Protein AF-0000000083737990 (afdb_homodimer)

Solvent-accessible surface area (backbone atoms only — not comparable to full-atom values): 24415 Å² total; per-residue (Å²): 134,84,82,76,88,70,83,78,82,79,75,87,72,84,81,81,78,75,83,79,79,81,76,79,77,77,76,77,79,70,82,73,81,69,71,62,54,58,59,50,50,51,50,47,48,50,50,50,52,50,46,52,50,48,52,50,50,48,48,53,53,51,59,57,62,60,47,74,65,51,40,91,64,25,18,27,90,85,36,44,63,56,92,36,27,20,34,34,77,53,86,59,64,35,25,51,69,56,36,41,23,51,19,35,65,66,20,13,27,34,30,72,76,84,42,71,67,54,47,51,55,50,38,72,70,62,41,78,37,56,84,73,62,18,26,33,41,21,38,35,21,74,89,42,81,88,49,46,27,34,70,44,67,45,64,69,47,86,90,61,69,51,50,27,72,47,27,58,57,95,88,50,67,54,35,40,70,60,36,68,95,74,54,28,39,25,33,28,35,20,34,72,36,80,98,47,70,60,23,35,38,52,32,52,41,79,53,57,22,18,36,33,26,28,19,36,19,12,28,114,140,84,81,79,81,79,73,80,77,78,75,83,78,79,77,77,77,77,79,75,80,78,75,75,79,76,73,80,77,71,81,68,82,65,70,65,55,56,55,50,50,50,50,50,50,50,50,50,50,49,48,51,49,48,51,49,49,48,49,53,53,53,58,58,60,62,46,74,65,51,41,93,65,24,17,28,90,85,36,43,63,56,93,36,27,20,35,34,76,53,87,61,65,34,25,50,68,58,38,40,24,52,20,36,66,65,20,13,26,34,30,72,75,84,42,72,66,54,47,51,55,51,41,69,70,64,42,77,37,55,83,74,62,18,28,34,42,22,36,34,20,73,89,42,81,89,50,45,29,33,70,43,68,44,65,70,47,87,88,64,69,51,49,25,71,52,24,55,54,97,88,49,67,54,34,41,70,59,36,67,95,74,55,30,39,24,34,27,34,21,32,64,36,87,96,48,75,56,25,35,38,52,32,51,41,79,52,56,23,18,34,33,26,27,19,37,19,11,27,116

InterPro domains:
  IPR001304 C-type lectin-like [PF00059] (93-214)
  IPR001304 C-type lectin-like [PS50041] (82-214)
  IPR001304 C-type lectin-like [SM00034] (75-214)
  IPR016186 C-type lectin-like/link domain superfamily [G3DSA:3.10.100.10] (61-218)
  IPR016187 C-type lectin fold [SSF56436] (38-217)
  IPR033989 CD209-like, C-type lectin-like domain [cd03590] (75-214)
  IPR050111 C-type lectin and snaclec domain-containing protein [PTHR22803] (68-214)

Structure (mmCIF, N/CA/C/O backbone):
data_AF-0000000083737990-model_v1
#
loop_
_entity.id
_entity.type
_entity.pdbx_description
1 polymer 'C-type lectin domain-containing protein'
#
loop_
_atom_site.group_PDB
_atom_site.id
_atom_site.type_symbol
_atom_site.label_atom_id
_atom_site.label_alt_id
_atom_site.label_comp_id
_atom_site.label_asym_id
_atom_site.label_entity_id
_atom_site.label_seq_id
_atom_site.pdbx_PDB_ins_code
_atom_site.Cartn_x
_atom_site.Cartn_y
_atom_site.Cartn_z
_atom_site.occupancy
_atom_site.B_iso_or_equiv
_atom_site.auth_seq_id
_atom_site.auth_comp_id
_atom_site.auth_asym_id
_atom_site.auth_atom_id
_atom_site.pdbx_PDB_model_num
ATOM 1 N N . MET A 1 1 ? 19.578 -77 14.555 1 23.81 1 MET A N 1
ATOM 2 C CA . MET A 1 1 ? 19.547 -77.562 15.922 1 23.81 1 MET A CA 1
ATOM 3 C C . MET A 1 1 ? 18.609 -76.688 16.797 1 23.81 1 MET A C 1
ATOM 5 O O . MET A 1 1 ? 18.688 -76.812 18.031 1 23.81 1 MET A O 1
ATOM 9 N N . SER A 1 2 ? 17.812 -75.812 16.234 1 26.59 2 SER A N 1
ATOM 10 C CA . SER A 1 2 ? 17.234 -74.688 16.922 1 26.59 2 SER A CA 1
ATOM 11 C C . SER A 1 2 ? 16.234 -75.062 18 1 26.59 2 SER A C 1
ATOM 13 O O . SER A 1 2 ? 15.367 -75.938 17.75 1 26.59 2 SER A O 1
ATOM 15 N N . ASP A 1 3 ? 16.359 -74.625 19.234 1 22.28 3 ASP A N 1
ATOM 16 C CA . ASP A 1 3 ? 15.945 -75.062 20.578 1 22.28 3 ASP A CA 1
ATOM 17 C C . ASP A 1 3 ? 14.453 -74.812 20.781 1 22.28 3 ASP A C 1
ATOM 19 O O . ASP A 1 3 ? 13.812 -74.062 20.047 1 22.28 3 ASP A O 1
ATOM 23 N N . GLU A 1 4 ? 13.805 -75.312 21.953 1 23.11 4 GLU A N 1
ATOM 24 C CA . GLU A 1 4 ? 12.742 -76.062 22.656 1 23.11 4 GLU A CA 1
ATOM 25 C C . GLU A 1 4 ? 11.797 -75.062 23.359 1 23.11 4 GLU A C 1
ATOM 27 O O . GLU A 1 4 ? 10.867 -75.5 24.047 1 23.11 4 GLU A O 1
ATOM 32 N N . ILE A 1 5 ? 11.742 -73.75 23.016 1 24.5 5 ILE A N 1
ATOM 33 C CA . ILE A 1 5 ? 11.344 -72.938 24.172 1 24.5 5 ILE A CA 1
ATOM 34 C C . ILE A 1 5 ? 9.938 -73.375 24.609 1 24.5 5 ILE A C 1
ATOM 36 O O . ILE A 1 5 ? 9.008 -73.375 23.797 1 24.5 5 ILE A O 1
ATOM 40 N N . VAL A 1 6 ? 9.625 -73.812 25.828 1 22.72 6 VAL A N 1
ATOM 41 C CA . VAL A 1 6 ? 8.734 -74.625 26.641 1 22.72 6 VAL A CA 1
ATOM 42 C C . VAL A 1 6 ? 7.594 -73.812 27.188 1 22.72 6 VAL A C 1
ATOM 44 O O . VAL A 1 6 ? 6.812 -74.25 28.031 1 22.72 6 VAL A O 1
ATOM 47 N N . TYR A 1 7 ? 7.25 -72.625 26.625 1 22.02 7 TYR A N 1
ATOM 48 C CA . TYR A 1 7 ? 6.629 -71.75 27.641 1 22.02 7 TYR A CA 1
ATOM 49 C C . TYR A 1 7 ? 5.348 -72.375 28.172 1 22.02 7 TYR A C 1
ATOM 51 O O . TYR A 1 7 ? 4.645 -73.062 27.438 1 22.02 7 TYR A O 1
ATOM 59 N N . TYR A 1 8 ? 5.133 -72.438 29.547 1 19.48 8 TYR A N 1
ATOM 60 C CA . TYR A 1 8 ? 4.352 -73 30.625 1 19.48 8 TYR A CA 1
ATOM 61 C C . TYR A 1 8 ? 2.969 -72.375 30.703 1 19.48 8 TYR A C 1
ATOM 63 O O . TYR A 1 8 ? 2.846 -71.188 31 1 19.48 8 TYR A O 1
ATOM 71 N N . ASN A 1 9 ? 2.105 -72.5 29.766 1 20.3 9 ASN A N 1
ATOM 72 C CA . ASN A 1 9 ? 0.77 -71.938 29.719 1 20.3 9 ASN A CA 1
ATOM 73 C C . ASN A 1 9 ? -0.067 -72.312 30.922 1 20.3 9 ASN A C 1
ATOM 75 O O . ASN A 1 9 ? -0.392 -73.5 31.109 1 20.3 9 ASN A O 1
ATOM 79 N N . ASP A 1 10 ? 0.104 -71.688 32.062 1 18.72 10 ASP A N 1
ATOM 80 C CA . ASP A 1 10 ? -0.455 -71.938 33.375 1 18.72 10 ASP A CA 1
ATOM 81 C C . ASP A 1 10 ? -1.981 -71.938 33.344 1 18.72 10 ASP A C 1
ATOM 83 O O . ASP A 1 10 ? -2.586 -71.25 32.531 1 18.72 10 ASP A O 1
ATOM 87 N N . GLN A 1 11 ? -2.738 -72.812 34.062 1 19.69 11 GLN A N 1
ATOM 88 C CA . GLN A 1 11 ? -3.953 -73.625 34.281 1 19.69 11 GLN A CA 1
ATOM 89 C C . GLN A 1 11 ? -4.961 -72.812 35.125 1 19.69 11 GLN A C 1
ATOM 91 O O . GLN A 1 11 ? -6.012 -73.312 35.5 1 19.69 11 GLN A O 1
ATOM 96 N N . VAL A 1 12 ? -4.961 -71.438 35.156 1 20.42 12 VAL A N 1
ATOM 97 C CA . VAL A 1 12 ? -5.594 -70.938 36.375 1 20.42 12 VAL A CA 1
ATOM 98 C C . VAL A 1 12 ? -7.062 -71.375 36.406 1 20.42 12 VAL A C 1
ATOM 100 O O . VAL A 1 12 ? -7.805 -71.125 35.469 1 20.42 12 VAL A O 1
ATOM 103 N N . ARG A 1 13 ? -7.613 -72.188 37.344 1 18.72 13 ARG A N 1
ATOM 104 C CA . ARG A 1 13 ? -8.766 -73 37.625 1 18.72 13 ARG A CA 1
ATOM 105 C C . ARG A 1 13 ? -9.914 -72.188 38.219 1 18.72 13 ARG A C 1
ATOM 107 O O . ARG A 1 13 ? -11.016 -72.688 38.406 1 18.72 13 ARG A O 1
ATOM 114 N N . CYS A 1 14 ? -9.75 -70.875 38.469 1 19.72 14 CYS A N 1
ATOM 115 C CA . CYS A 1 14 ? -10.438 -70.5 39.688 1 19.72 14 CYS A CA 1
ATOM 116 C C . CYS A 1 14 ? -11.922 -70.812 39.594 1 19.72 14 CYS A C 1
ATOM 118 O O . CYS A 1 14 ? -12.484 -70.938 38.5 1 19.72 14 CYS A O 1
ATOM 120 N N . HIS A 1 15 ? -12.695 -70.75 40.812 1 19.14 15 HIS A N 1
ATOM 121 C CA . HIS A 1 15 ? -13.695 -71.312 41.719 1 19.14 15 HIS A CA 1
ATOM 122 C C . HIS A 1 15 ? -15.078 -70.75 41.406 1 19.14 15 HIS A C 1
ATOM 124 O O . HIS A 1 15 ? -15.219 -69.562 41.062 1 19.14 15 HIS A O 1
ATOM 130 N N . GLN A 1 16 ? -16.047 -71.438 41.125 1 20.39 16 GLN A N 1
ATOM 131 C CA . GLN A 1 16 ? -17.438 -71.5 40.688 1 20.39 16 GLN A CA 1
ATOM 132 C C . GLN A 1 16 ? -18.375 -71 41.781 1 20.39 16 GLN A C 1
ATOM 134 O O . GLN A 1 16 ? -19.406 -71.625 42.031 1 20.39 16 GLN A O 1
ATOM 139 N N . ASN A 1 17 ? -17.953 -69.812 42.438 1 19.8 17 ASN A N 1
ATOM 140 C CA . ASN A 1 17 ? -18.734 -69.625 43.656 1 19.8 17 ASN A CA 1
ATOM 141 C C . ASN A 1 17 ? -20.234 -69.688 43.375 1 19.8 17 ASN A C 1
ATOM 143 O O . ASN A 1 17 ? -20.672 -69.25 42.312 1 19.8 17 ASN A O 1
ATOM 147 N N . LYS A 1 18 ? -21.031 -70.188 44.312 1 21.5 18 LYS A N 1
ATOM 148 C CA . LYS A 1 18 ? -22.344 -70.812 44.531 1 21.5 18 LYS A CA 1
ATOM 149 C C . LYS A 1 18 ? -23.422 -69.688 44.688 1 21.5 18 LYS A C 1
ATOM 151 O O . LYS A 1 18 ? -24.547 -70 45.125 1 21.5 18 LYS A O 1
ATOM 156 N N . VAL A 1 19 ? -23.438 -68.625 44 1 20.95 19 VAL A N 1
ATOM 157 C CA . VAL A 1 19 ? -24.234 -67.5 44.562 1 20.95 19 VAL A CA 1
ATOM 158 C C . VAL A 1 19 ? -25.703 -67.938 44.656 1 20.95 19 VAL A C 1
ATOM 160 O O . VAL A 1 19 ? -26.219 -68.625 43.781 1 20.95 19 VAL A O 1
ATOM 163 N N . ALA A 1 20 ? -26.25 -67.688 45.875 1 21.45 20 ALA A N 1
ATOM 164 C CA . ALA A 1 20 ? -27.406 -68.062 46.688 1 21.45 20 ALA A CA 1
ATOM 165 C C . ALA A 1 20 ? -28.703 -67.625 46.031 1 21.45 20 ALA A C 1
ATOM 167 O O . ALA A 1 20 ? -28.703 -66.812 45.125 1 21.45 20 ALA A O 1
ATOM 168 N N . GLY A 1 21 ? -29.844 -67.875 46.781 1 23.41 21 GLY A N 1
ATOM 169 C CA . GLY A 1 21 ? -31.203 -68.375 46.719 1 23.41 21 GLY A CA 1
ATOM 170 C C . GLY A 1 21 ? -32.219 -67.312 46.469 1 23.41 21 GLY A C 1
ATOM 171 O O . GLY A 1 21 ? -33.438 -67.5 46.625 1 23.41 21 GLY A O 1
ATOM 172 N N . ALA A 1 22 ? -31.828 -66.125 46 1 23.05 22 ALA A N 1
ATOM 173 C CA . ALA A 1 22 ? -32.719 -65 46.375 1 23.05 22 ALA A CA 1
ATOM 174 C C . ALA A 1 22 ? -34.156 -65.25 45.844 1 23.05 22 ALA A C 1
ATOM 176 O O . ALA A 1 22 ? -34.312 -65.75 44.75 1 23.05 22 ALA A O 1
ATOM 177 N N . ARG A 1 23 ? -35.031 -65.125 46.844 1 25.08 23 ARG A N 1
ATOM 178 C CA . ARG A 1 23 ? -36.469 -65.375 47 1 25.08 23 ARG A CA 1
ATOM 179 C C . ARG A 1 23 ? -37.281 -64.562 46 1 25.08 23 ARG A C 1
ATOM 181 O O . ARG A 1 23 ? -36.906 -63.469 45.625 1 25.08 23 ARG A O 1
ATOM 188 N N . GLY A 1 24 ? -38.094 -65.188 45.25 1 24.44 24 GLY A N 1
ATOM 189 C CA . GLY A 1 24 ? -38.969 -64.938 44.094 1 24.44 24 GLY A CA 1
ATOM 190 C C . GLY A 1 24 ? -40.094 -63.969 44.406 1 24.44 24 GLY A C 1
ATOM 191 O O . GLY A 1 24 ? -41.219 -64.375 44.75 1 24.44 24 GLY A O 1
ATOM 192 N N . ASP A 1 25 ? -39.688 -62.812 45.094 1 26.36 25 ASP A N 1
ATOM 193 C CA . ASP A 1 25 ? -40.844 -62 45.5 1 26.36 25 ASP A CA 1
ATOM 194 C C . ASP A 1 25 ? -41.75 -61.719 44.312 1 26.36 25 ASP A C 1
ATOM 196 O O . ASP A 1 25 ? -41.25 -61.406 43.219 1 26.36 25 ASP A O 1
ATOM 200 N N . ALA A 1 26 ? -42.938 -62.156 44.406 1 24.98 26 ALA A N 1
ATOM 201 C CA . ALA A 1 26 ? -44.094 -62.188 43.531 1 24.98 26 ALA A CA 1
ATOM 202 C C . ALA A 1 26 ? -44.594 -60.781 43.188 1 24.98 26 ALA A C 1
ATOM 204 O O . ALA A 1 26 ? -44.906 -60 44.094 1 24.98 26 ALA A O 1
ATOM 205 N N . PHE A 1 27 ? -43.938 -60.062 42.375 1 24.14 27 PHE A N 1
ATOM 206 C CA . PHE A 1 27 ? -44.281 -58.688 42 1 24.14 27 PHE A CA 1
ATOM 207 C C . PHE A 1 27 ? -45.688 -58.625 41.406 1 24.14 27 PHE A C 1
ATOM 209 O O . PHE A 1 27 ? -46 -59.344 40.438 1 24.14 27 PHE A O 1
ATOM 216 N N . LYS A 1 28 ? -46.688 -58.312 42.344 1 31.88 28 LYS A N 1
ATOM 217 C CA . LYS A 1 28 ? -48.094 -58.031 42 1 31.88 28 LYS A CA 1
ATOM 218 C C . LYS A 1 28 ? -48.188 -56.938 40.938 1 31.88 28 LYS A C 1
ATOM 220 O O . LYS A 1 28 ? -47.625 -55.844 41.125 1 31.88 28 LYS A O 1
ATOM 225 N N . VAL A 1 29 ? -48.25 -57.219 39.75 1 27.11 29 VAL A N 1
ATOM 226 C CA . VAL A 1 29 ? -48.375 -56.406 38.531 1 27.11 29 VAL A CA 1
ATOM 227 C C . VAL A 1 29 ? -49.625 -55.531 38.656 1 27.11 29 VAL A C 1
ATOM 229 O O . VAL A 1 29 ? -50.75 -56.031 38.688 1 27.11 29 VAL A O 1
ATOM 232 N N . GLY A 1 30 ? -49.594 -54.562 39.688 1 30.02 30 GLY A N 1
ATOM 233 C CA . GLY A 1 30 ? -50.688 -53.625 39.781 1 30.02 30 GLY A CA 1
ATOM 234 C C . GLY A 1 30 ? -51 -52.906 38.5 1 30.02 30 GLY A C 1
ATOM 235 O O . GLY A 1 30 ? -50.094 -52.688 37.656 1 30.02 30 GLY A O 1
ATOM 236 N N . SER A 1 31 ? -52.219 -53.031 38.062 1 32.28 31 SER A N 1
ATOM 237 C CA . SER A 1 31 ? -52.844 -52.531 36.844 1 32.28 31 SER A CA 1
ATOM 238 C C . SER A 1 31 ? -52.812 -51 36.812 1 32.28 31 SER A C 1
ATOM 240 O O . SER A 1 31 ? -53.5 -50.344 37.562 1 32.28 31 SER A O 1
ATOM 242 N N . ARG A 1 32 ? -51.75 -50.375 37.094 1 34.62 32 ARG A N 1
ATOM 243 C CA . ARG A 1 32 ? -51.812 -48.906 37.156 1 34.62 32 ARG A CA 1
ATOM 244 C C . ARG A 1 32 ? -52.469 -48.344 35.906 1 34.62 32 ARG A C 1
ATOM 246 O O . ARG A 1 32 ? -52.344 -48.906 34.812 1 34.62 32 ARG A O 1
ATOM 253 N N . GLY A 1 33 ? -53.375 -47.344 36.094 1 37.47 33 GLY A N 1
ATOM 254 C CA . GLY A 1 33 ? -54.281 -46.438 35.406 1 37.47 33 GLY A CA 1
ATOM 255 C C . GLY A 1 33 ? -53.594 -45.656 34.312 1 37.47 33 GLY A C 1
ATOM 256 O O . GLY A 1 33 ? -52.469 -45.156 34.5 1 37.47 33 GLY A O 1
ATOM 257 N N . GLY A 1 34 ? -53.781 -46 33.125 1 39.84 34 GLY A N 1
ATOM 258 C CA . GLY A 1 34 ? -53.219 -45.625 31.828 1 39.84 34 GLY A CA 1
ATOM 259 C C . GLY A 1 34 ? -53.469 -44.188 31.484 1 39.84 34 GLY A C 1
ATOM 260 O O . GLY A 1 34 ? -53.094 -43.75 30.391 1 39.84 34 GLY A O 1
ATOM 261 N N . SER A 1 35 ? -54.344 -43.531 32.25 1 51.69 35 SER A N 1
ATOM 262 C CA . SER A 1 35 ? -54.781 -42.344 31.562 1 51.69 35 SER A CA 1
ATOM 263 C C . SER A 1 35 ? -53.719 -41.25 31.641 1 51.69 35 SER A C 1
ATOM 265 O O . SER A 1 35 ? -53.844 -40.188 30.984 1 51.69 35 SER A O 1
ATOM 267 N N . GLN A 1 36 ? -52.75 -41.406 32.5 1 56.34 36 GLN A N 1
ATOM 268 C CA . GLN A 1 36 ? -51.812 -40.312 32.75 1 56.34 36 GLN A CA 1
ATOM 269 C C . GLN A 1 36 ? -50.781 -40.25 31.656 1 56.34 36 GLN A C 1
ATOM 271 O O . GLN A 1 36 ? -50 -39.281 31.594 1 56.34 36 GLN A O 1
ATOM 276 N N . SER A 1 37 ? -50.969 -41.25 30.656 1 63.62 37 SER A N 1
ATOM 277 C CA . SER A 1 37 ? -49.812 -41.344 29.766 1 63.62 37 SER A CA 1
ATOM 278 C C . SER A 1 37 ? -49.906 -40.344 28.609 1 63.62 37 SER A C 1
ATOM 280 O O . SER A 1 37 ? -48.906 -39.812 28.141 1 63.62 37 SER A O 1
ATOM 282 N N . VAL A 1 38 ? -51.25 -40 28.406 1 68.75 38 VAL A N 1
ATOM 283 C CA . VAL A 1 38 ? -51.438 -39.156 27.219 1 68.75 38 VAL A CA 1
ATOM 284 C C . VAL A 1 38 ? -51.062 -37.688 27.578 1 68.75 38 VAL A C 1
ATOM 286 O O . VAL A 1 38 ? -50.469 -37 26.75 1 68.75 38 VAL A O 1
ATOM 289 N N . THR A 1 39 ? -51.344 -37.375 28.828 1 76.62 39 THR A N 1
ATOM 290 C CA . THR A 1 39 ? -51.031 -36 29.281 1 76.62 39 THR A CA 1
ATOM 291 C C . THR A 1 39 ? -49.531 -35.812 29.438 1 76.62 39 THR A C 1
ATOM 293 O O . THR A 1 39 ? -49 -34.75 29.156 1 76.62 39 THR A O 1
ATOM 296 N N . MET A 1 40 ? -48.906 -36.969 29.688 1 76.5 40 MET A N 1
ATOM 297 C CA . MET A 1 40 ? -47.469 -36.906 29.875 1 76.5 40 MET A CA 1
ATOM 298 C C . MET A 1 40 ? -46.75 -36.812 28.531 1 76.5 40 MET A C 1
ATOM 300 O O . MET A 1 40 ? -45.75 -36.094 28.391 1 76.5 40 MET A O 1
ATOM 304 N N . VAL A 1 41 ? -47.438 -37.469 27.547 1 79.38 41 VAL A N 1
ATOM 305 C CA . VAL A 1 41 ? -46.844 -37.438 26.203 1 79.38 41 VAL A CA 1
ATOM 306 C C . VAL A 1 41 ? -47.062 -36.062 25.578 1 79.38 41 VAL A C 1
ATOM 308 O O . VAL A 1 41 ? -46.125 -35.531 24.938 1 79.38 41 VAL A O 1
ATOM 311 N N . THR A 1 42 ? -48.25 -35.5 25.891 1 82.31 42 THR A N 1
ATOM 312 C CA . THR A 1 42 ? -48.562 -34.156 25.359 1 82.31 42 THR A CA 1
ATOM 313 C C . THR A 1 42 ? -47.719 -33.094 26.047 1 82.31 42 THR A C 1
ATOM 315 O O . THR A 1 42 ? -47.219 -32.188 25.391 1 82.31 42 THR A O 1
ATOM 318 N N . LEU A 1 43 ? -47.406 -33.281 27.25 1 79.88 43 LEU A N 1
ATOM 319 C CA . LEU A 1 43 ? -46.562 -32.375 28 1 79.88 43 LEU A CA 1
ATOM 320 C C . LEU A 1 43 ? -45.094 -32.5 27.562 1 79.88 43 LEU A C 1
ATOM 322 O O . LEU A 1 43 ? -44.406 -31.484 27.438 1 79.88 43 LEU A O 1
ATOM 326 N N . ALA A 1 44 ? -44.781 -33.719 27.266 1 82 44 ALA A N 1
ATOM 327 C CA . ALA A 1 44 ? -43.406 -33.969 26.781 1 82 44 ALA A CA 1
ATOM 328 C C . ALA A 1 44 ? -43.219 -33.406 25.375 1 82 44 ALA A C 1
ATOM 330 O O . ALA A 1 44 ? -42.188 -32.781 25.094 1 82 44 ALA A O 1
ATOM 331 N N . CYS A 1 45 ? -44.281 -33.5 24.594 1 80.62 45 CYS A N 1
ATOM 332 C CA . CYS A 1 45 ? -44.219 -32.938 23.25 1 80.62 45 CYS A CA 1
ATOM 333 C C . CYS A 1 45 ? -44.219 -31.422 23.281 1 80.62 45 CYS A C 1
ATOM 335 O O . CYS A 1 45 ? -43.469 -30.797 22.516 1 80.62 45 CYS A O 1
ATOM 337 N N . LEU A 1 46 ? -44.906 -30.859 24.203 1 81 46 LEU A N 1
ATOM 338 C CA . LEU A 1 46 ? -44.938 -29.406 24.375 1 81 46 LEU A CA 1
ATOM 339 C C . LEU A 1 46 ? -43.594 -28.906 24.891 1 81 46 LEU A C 1
ATOM 341 O O . LEU A 1 46 ? -43.125 -27.859 24.453 1 81 46 LEU A O 1
ATOM 345 N N . TRP A 1 47 ? -42.906 -29.672 25.719 1 82.25 47 TRP A N 1
ATOM 346 C CA . TRP A 1 47 ? -41.594 -29.328 26.234 1 82.25 47 TRP A CA 1
ATOM 347 C C . TRP A 1 47 ? -40.531 -29.453 25.141 1 82.25 47 TRP A C 1
ATOM 349 O O . TRP A 1 47 ? -39.625 -28.625 25.047 1 82.25 47 TRP A O 1
ATOM 359 N N . ILE A 1 48 ? -40.75 -30.391 24.234 1 81.5 48 ILE A N 1
ATOM 360 C CA . ILE A 1 48 ? -39.812 -30.547 23.109 1 81.5 48 ILE A CA 1
ATOM 361 C C . ILE A 1 48 ? -40 -29.406 22.125 1 81.5 48 ILE A C 1
ATOM 363 O O . ILE A 1 48 ? -39.031 -28.844 21.625 1 81.5 48 ILE A O 1
ATOM 367 N N . LEU A 1 49 ? -41.25 -29.016 21.922 1 80.81 49 LEU A N 1
ATOM 368 C CA . LEU A 1 49 ? -41.531 -27.906 21.031 1 80.81 49 LEU A CA 1
ATOM 369 C C . LEU A 1 49 ? -41.031 -26.594 21.609 1 80.81 49 LEU A C 1
ATOM 371 O O . LEU A 1 49 ? -40.469 -25.766 20.891 1 80.81 49 LEU A O 1
ATOM 375 N N . LEU A 1 50 ? -41.156 -26.438 22.875 1 80.88 50 LEU A N 1
ATOM 376 C CA . LEU A 1 50 ? -40.656 -25.25 23.562 1 80.88 50 LEU A CA 1
ATOM 377 C C . LEU A 1 50 ? -39.125 -25.234 23.578 1 80.88 50 LEU A C 1
ATOM 379 O O . LEU A 1 50 ? -38.5 -24.172 23.391 1 80.88 50 LEU A O 1
ATOM 383 N N . PHE A 1 51 ? -38.531 -26.359 23.688 1 81.12 51 PHE A N 1
ATOM 384 C CA . PHE A 1 51 ? -37.062 -26.484 23.625 1 81.12 51 PHE A CA 1
ATOM 385 C C . PHE A 1 51 ? -36.562 -26.219 22.219 1 81.12 51 PHE A C 1
ATOM 387 O O . PHE A 1 51 ? -35.562 -25.531 22.047 1 81.12 51 PHE A O 1
ATOM 394 N N . CYS A 1 52 ? -37.281 -26.75 21.266 1 79.44 52 CYS A N 1
ATOM 395 C CA . CYS A 1 52 ? -36.906 -26.5 19.891 1 79.44 52 CYS A CA 1
ATOM 396 C C . CYS A 1 52 ? -37.094 -25.031 19.531 1 79.44 52 CYS A C 1
ATOM 398 O O . CYS A 1 52 ? -36.25 -24.438 18.859 1 79.44 52 CYS A O 1
ATOM 400 N N . LEU A 1 53 ? -38.094 -24.375 20.078 1 79.69 53 LEU A N 1
ATOM 401 C CA . LEU A 1 53 ? -38.344 -22.953 19.859 1 79.69 53 LEU A CA 1
ATOM 402 C C . LEU A 1 53 ? -37.312 -22.109 20.609 1 79.69 53 LEU A C 1
ATOM 404 O O . LEU A 1 53 ? -36.844 -21.094 20.078 1 79.69 53 LEU A O 1
ATOM 408 N N . ALA A 1 54 ? -36.906 -22.531 21.703 1 80.12 54 ALA A N 1
ATOM 409 C CA . ALA A 1 54 ? -35.875 -21.859 22.484 1 80.12 54 ALA A CA 1
ATOM 410 C C . ALA A 1 54 ? -34.5 -22 21.797 1 80.12 54 ALA A C 1
ATOM 412 O O . ALA A 1 54 ? -33.75 -21.031 21.719 1 80.12 54 ALA A O 1
ATOM 413 N N . THR A 1 55 ? -34.219 -23.156 21.297 1 79.69 55 THR A N 1
ATOM 414 C CA . THR A 1 55 ? -32.969 -23.359 20.562 1 79.69 55 THR A CA 1
ATOM 415 C C . THR A 1 55 ? -33 -22.578 19.25 1 79.69 55 THR A C 1
ATOM 417 O O . THR A 1 55 ? -31.984 -21.984 18.875 1 79.69 55 THR A O 1
ATOM 420 N N . ALA A 1 56 ? -34.125 -22.531 18.625 1 75.88 56 ALA A N 1
ATOM 421 C CA . ALA A 1 56 ? -34.25 -21.734 17.422 1 75.88 56 ALA A CA 1
ATOM 422 C C . ALA A 1 56 ? -34.125 -20.234 17.734 1 75.88 56 ALA A C 1
ATOM 424 O O . ALA A 1 56 ? -33.469 -19.5 16.984 1 75.88 56 ALA A O 1
ATOM 425 N N . TRP A 1 57 ? -34.625 -19.781 18.844 1 71.12 57 TRP A N 1
ATOM 426 C CA . TRP A 1 57 ? -34.5 -18.406 19.297 1 71.12 57 TRP A CA 1
ATOM 427 C C . TRP A 1 57 ? -33.062 -18.078 19.672 1 71.12 57 TRP A C 1
ATOM 429 O O . TRP A 1 57 ? -32.562 -17 19.375 1 71.12 57 TRP A O 1
ATOM 439 N N . VAL A 1 58 ? -32.344 -18.969 20.219 1 65.31 58 VAL A N 1
ATOM 440 C CA . VAL A 1 58 ? -30.938 -18.797 20.562 1 65.31 58 VAL A CA 1
ATOM 441 C C . VAL A 1 58 ? -30.094 -18.766 19.281 1 65.31 58 VAL A C 1
ATOM 443 O O . VAL A 1 58 ? -29.188 -17.938 19.141 1 65.31 58 VAL A O 1
ATOM 446 N N . VAL A 1 59 ? -30.344 -19.641 18.406 1 61.34 59 VAL A N 1
ATOM 447 C CA . VAL A 1 59 ? -29.641 -19.656 17.141 1 61.34 59 VAL A CA 1
ATOM 448 C C . VAL A 1 59 ? -29.906 -18.359 16.375 1 61.34 59 VAL A C 1
ATOM 450 O O . VAL A 1 59 ? -29 -17.766 15.797 1 61.34 59 VAL A O 1
ATOM 453 N N . LEU A 1 60 ? -31.125 -17.891 16.359 1 58.53 60 LEU A N 1
ATOM 454 C CA . LEU A 1 60 ? -31.484 -16.625 15.719 1 58.53 60 LEU A CA 1
ATOM 455 C C . LEU A 1 60 ? -30.828 -15.453 16.453 1 58.53 60 LEU A C 1
ATOM 457 O O . LEU A 1 60 ? -30.391 -14.5 15.812 1 58.53 60 LEU A O 1
ATOM 461 N N . PHE A 1 61 ? -30.688 -15.531 17.734 1 56.31 61 PHE A N 1
ATOM 462 C CA . PHE A 1 61 ? -30.031 -14.492 18.516 1 56.31 61 PHE A CA 1
ATOM 463 C C . PHE A 1 61 ? -28.531 -14.508 18.297 1 56.31 61 PHE A C 1
ATOM 465 O O . PHE A 1 61 ? -27.906 -13.453 18.219 1 56.31 61 PHE A O 1
ATOM 472 N N . VAL A 1 62 ? -27.875 -15.711 18.203 1 54.12 62 VAL A N 1
ATOM 473 C CA . VAL A 1 62 ? -26.453 -15.828 17.938 1 54.12 62 VAL A CA 1
ATOM 474 C C . VAL A 1 62 ? -26.156 -15.445 16.484 1 54.12 62 VAL A C 1
ATOM 476 O O . VAL A 1 62 ? -25.141 -14.797 16.203 1 54.12 62 VAL A O 1
ATOM 479 N N . SER A 1 63 ? -26.922 -16 15.617 1 50.16 63 SER A N 1
ATOM 480 C CA . SER A 1 63 ? -26.734 -15.648 14.211 1 50.16 63 SER A CA 1
ATOM 481 C C . SER A 1 63 ? -26.922 -14.148 13.984 1 50.16 63 SER A C 1
ATOM 483 O O . SER A 1 63 ? -26.281 -13.562 13.117 1 50.16 63 SER A O 1
ATOM 485 N N . SER A 1 64 ? -27.766 -13.562 14.766 1 44.62 64 SER A N 1
ATOM 486 C CA . SER A 1 64 ? -27.969 -12.133 14.602 1 44.62 64 SER A CA 1
ATOM 487 C C . SER A 1 64 ? -26.75 -11.344 15.078 1 44.62 64 SER A C 1
ATOM 489 O O . SER A 1 64 ? -26.562 -10.188 14.688 1 44.62 64 SER A O 1
ATOM 491 N N . ARG A 1 65 ? -26.125 -11.93 16.062 1 40.53 65 ARG A N 1
ATOM 492 C CA . ARG A 1 65 ? -25.047 -11.125 16.656 1 40.53 65 ARG A CA 1
ATOM 493 C C . ARG A 1 65 ? -23.797 -11.18 15.789 1 40.53 65 ARG A C 1
ATOM 495 O O . ARG A 1 65 ? -22.844 -10.422 16.016 1 40.53 65 ARG A O 1
ATOM 502 N N . THR A 1 66 ? -23.562 -12.328 15.188 1 41.91 66 THR A N 1
ATOM 503 C CA . THR A 1 66 ? -22.375 -12.258 14.344 1 41.91 66 THR A CA 1
ATOM 504 C C . THR A 1 66 ? -22.609 -11.336 13.156 1 41.91 66 THR A C 1
ATOM 506 O O . THR A 1 66 ? -23.031 -11.781 12.086 1 41.91 66 THR A O 1
ATOM 509 N N . THR A 1 67 ? -23.453 -10.477 13.32 1 39.88 67 THR A N 1
ATOM 510 C CA . THR A 1 67 ? -23.469 -9.453 12.289 1 39.88 67 THR A CA 1
ATOM 511 C C . THR A 1 67 ? -22.062 -9.016 11.922 1 39.88 67 THR A C 1
ATOM 513 O O . THR A 1 67 ? -21.25 -8.695 12.805 1 39.88 67 THR A O 1
ATOM 516 N N . ASP A 1 68 ? -21.438 -9.781 11.039 1 45.06 68 ASP A N 1
ATOM 517 C CA . ASP A 1 68 ? -20.234 -9.188 10.461 1 45.06 68 ASP A CA 1
ATOM 518 C C . ASP A 1 68 ? -20.266 -7.664 10.555 1 45.06 68 ASP A C 1
ATOM 520 O O . ASP A 1 68 ? -21.188 -7.023 10.023 1 45.06 68 ASP A O 1
ATOM 524 N N . ASN A 1 69 ? -20.078 -7.156 11.719 1 44.97 69 ASN A N 1
ATOM 525 C CA . ASN A 1 69 ? -20.047 -5.707 11.891 1 44.97 69 ASN A CA 1
ATOM 526 C C . ASN A 1 69 ? -19.484 -5.008 10.664 1 44.97 69 ASN A C 1
ATOM 528 O O . ASN A 1 69 ? -18.266 -4.922 10.5 1 44.97 69 ASN A O 1
ATOM 532 N N . LEU A 1 70 ? -19.859 -5.441 9.484 1 50.34 70 LEU A N 1
ATOM 533 C CA . LEU A 1 70 ? -19.562 -4.5 8.406 1 50.34 70 LEU A CA 1
ATOM 534 C C . LEU A 1 70 ? -19.656 -3.061 8.906 1 50.34 70 LEU A C 1
ATOM 536 O O . LEU A 1 70 ? -20.688 -2.641 9.422 1 50.34 70 LEU A O 1
ATOM 540 N N . SER A 1 71 ? -18.609 -2.553 9.43 1 54.28 71 SER A N 1
ATOM 541 C CA . SER A 1 71 ? -18.734 -1.146 9.805 1 54.28 71 SER A CA 1
ATOM 542 C C . SER A 1 71 ? -19.547 -0.365 8.781 1 54.28 71 SER A C 1
ATOM 544 O O . SER A 1 71 ? -19.391 -0.553 7.574 1 54.28 71 SER A O 1
ATOM 546 N N . ALA A 1 72 ? -20.672 -0.089 9 1 66.56 72 ALA A N 1
ATOM 547 C CA . ALA A 1 72 ? -21.5 0.822 8.211 1 66.56 72 ALA A CA 1
ATOM 548 C C . ALA A 1 72 ? -20.641 1.893 7.539 1 66.56 72 ALA A C 1
ATOM 550 O O . ALA A 1 72 ? -21.078 2.535 6.586 1 66.56 72 ALA A O 1
ATOM 551 N N . THR A 1 73 ? -19.328 1.917 7.852 1 78.12 73 THR A N 1
ATOM 552 C CA . THR A 1 73 ? -18.547 3.059 7.379 1 78.12 73 THR A CA 1
ATOM 553 C C . THR A 1 73 ? -17.781 2.701 6.117 1 78.12 73 THR A C 1
ATOM 555 O O . THR A 1 73 ? -17.281 3.584 5.414 1 78.12 73 THR A O 1
ATOM 558 N N . GLY A 1 74 ? -17.703 1.341 5.789 1 90.56 74 GLY A N 1
ATOM 559 C CA . GLY A 1 74 ? -16.891 0.95 4.645 1 90.56 74 GLY A CA 1
ATOM 560 C C . GLY A 1 74 ? -15.438 0.743 4.984 1 90.56 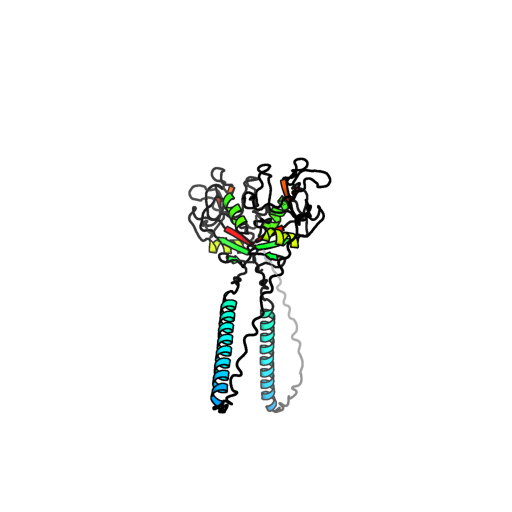74 GLY A C 1
ATOM 561 O O . GLY A 1 74 ? -14.609 0.507 4.098 1 90.56 74 GLY A O 1
ATOM 562 N N . CYS A 1 75 ? -15.148 0.856 6.305 1 95.44 75 CYS A N 1
ATOM 563 C CA . CYS A 1 75 ? -13.773 0.681 6.762 1 95.44 75 CYS A CA 1
ATOM 564 C C . CYS A 1 75 ? -13.703 -0.319 7.91 1 95.44 75 CYS A C 1
ATOM 566 O O . CYS A 1 75 ? -14.695 -0.542 8.602 1 95.44 75 CYS A O 1
ATOM 568 N N . ALA A 1 76 ? -12.555 -0.956 8.062 1 94 76 ALA A N 1
ATOM 569 C CA . ALA A 1 76 ? -12.297 -1.869 9.18 1 94 76 ALA A CA 1
ATOM 570 C C . ALA A 1 76 ? -12.367 -1.136 10.516 1 94 76 ALA A C 1
ATOM 572 O O . ALA A 1 76 ? -12.18 0.081 10.57 1 94 76 ALA A O 1
ATOM 573 N N . ILE A 1 77 ? -12.578 -1.904 11.5 1 92.31 77 ILE A N 1
ATOM 574 C CA . ILE A 1 77 ? -12.586 -1.334 12.844 1 92.31 77 ILE A CA 1
ATOM 575 C C . ILE A 1 77 ? -11.25 -0.636 13.109 1 92.31 77 ILE A C 1
ATOM 577 O O . ILE A 1 77 ? -10.188 -1.175 12.797 1 92.31 77 ILE A O 1
ATOM 581 N N . GLY A 1 78 ? -11.312 0.593 13.656 1 94.44 78 GLY A N 1
ATOM 582 C CA . GLY A 1 78 ? -10.102 1.334 13.969 1 94.44 78 GLY A CA 1
ATOM 583 C C . GLY A 1 78 ? -9.656 2.25 12.844 1 94.44 78 GLY A C 1
ATOM 584 O O . GLY A 1 78 ? -8.758 3.07 13.031 1 94.44 78 GLY A O 1
ATOM 585 N N . TRP A 1 79 ? -10.305 2.006 11.727 1 96.81 79 TRP A N 1
ATOM 586 C CA . TRP A 1 79 ? -10.031 2.877 10.586 1 96.81 79 TRP A CA 1
ATOM 587 C C . TRP A 1 79 ? -11.18 3.854 10.359 1 96.81 79 TRP A C 1
ATOM 589 O O . TRP A 1 79 ? -12.344 3.504 10.547 1 96.81 79 TRP A O 1
ATOM 599 N N . GLU A 1 80 ? -10.797 5.035 9.906 1 96.56 80 GLU A N 1
ATOM 600 C CA . GLU A 1 80 ? -11.797 6.086 9.727 1 96.56 80 GLU A CA 1
ATOM 601 C C . GLU A 1 80 ? -12.062 6.348 8.25 1 96.56 80 GLU A C 1
ATOM 603 O O . GLU A 1 80 ? -11.125 6.477 7.457 1 96.56 80 GLU A O 1
ATOM 608 N N . PHE A 1 81 ? -13.344 6.504 7.953 1 96.31 81 PHE A N 1
ATOM 609 C CA . PHE A 1 81 ? -13.75 6.695 6.562 1 96.31 81 PHE A CA 1
ATOM 610 C C . PHE A 1 81 ? -13.734 8.172 6.191 1 96.31 81 PHE A C 1
ATOM 612 O O . PHE A 1 81 ? -14.203 9.016 6.957 1 96.31 81 PHE A O 1
ATOM 619 N N . TYR A 1 82 ? -13.125 8.438 4.977 1 96.69 82 TYR A N 1
ATOM 620 C CA . TYR A 1 82 ? -13.32 9.75 4.363 1 96.69 82 TYR A CA 1
ATOM 621 C C . TYR A 1 82 ? -13.227 9.656 2.844 1 96.69 82 TYR A C 1
ATOM 623 O O . TYR A 1 82 ? -12.195 9.273 2.299 1 96.69 82 TYR A O 1
ATOM 631 N N . ASN A 1 83 ? -14.211 9.93 2.158 1 94.31 83 ASN A N 1
ATOM 632 C CA . ASN A 1 83 ? -14.273 10.109 0.71 1 94.31 83 ASN A CA 1
ATOM 633 C C . ASN A 1 83 ? -13.648 8.93 -0.027 1 94.31 83 ASN A C 1
ATOM 635 O O . ASN A 1 83 ? -12.758 9.109 -0.857 1 94.31 83 ASN A O 1
ATOM 639 N N . GLY A 1 84 ? -14.07 7.719 0.257 1 94.19 84 GLY A N 1
ATOM 640 C CA . GLY A 1 84 ? -13.688 6.535 -0.495 1 94.19 84 GLY A CA 1
ATOM 641 C C . GLY A 1 84 ? -12.406 5.898 0.012 1 94.19 84 GLY A C 1
ATOM 642 O O . GLY A 1 84 ? -11.93 4.91 -0.553 1 94.19 84 GLY A O 1
ATOM 643 N N . SER A 1 85 ? -11.852 6.453 1.107 1 96.81 85 SER A N 1
ATOM 644 C CA . SER A 1 85 ? -10.625 5.914 1.693 1 96.81 85 SER A CA 1
ATOM 645 C C . SER A 1 85 ? -10.781 5.699 3.195 1 96.81 85 SER A C 1
ATOM 647 O O . SER A 1 85 ? -11.656 6.297 3.826 1 96.81 85 SER A O 1
ATOM 649 N N . CYS A 1 86 ? -10.039 4.801 3.684 1 97.81 86 CYS A N 1
ATOM 650 C CA . CYS A 1 86 ? -9.945 4.551 5.117 1 97.81 86 CYS A CA 1
ATOM 651 C C . CYS A 1 86 ? -8.586 4.984 5.66 1 97.81 86 CYS A C 1
ATOM 653 O O . CYS A 1 86 ? -7.559 4.758 5.02 1 97.81 86 CYS A O 1
ATOM 655 N N . TYR A 1 87 ? -8.617 5.602 6.824 1 98.38 87 TYR A N 1
ATOM 656 C CA . TYR A 1 87 ? -7.41 6.152 7.418 1 98.38 87 TYR A CA 1
ATOM 657 C C . TYR A 1 87 ? -7.164 5.566 8.805 1 98.38 87 TYR A C 1
ATOM 659 O O . TYR A 1 87 ? -8.109 5.371 9.578 1 98.38 87 TYR A O 1
ATOM 667 N N . HIS A 1 88 ? -5.934 5.285 9.062 1 98.5 88 HIS A N 1
ATOM 668 C CA . HIS A 1 88 ? -5.516 4.84 10.391 1 98.5 88 HIS A CA 1
ATOM 669 C C . HIS A 1 88 ? -4.438 5.754 10.961 1 98.5 88 HIS A C 1
ATOM 671 O O . HIS A 1 88 ? -3.457 6.066 10.281 1 98.5 88 HIS A O 1
ATOM 677 N N . PHE A 1 89 ? -4.688 6.207 12.148 1 98.25 89 PHE A N 1
ATOM 678 C CA . PHE A 1 89 ? -3.754 7.062 12.875 1 98.25 89 PHE A CA 1
ATOM 679 C C . PHE A 1 89 ? -3.061 6.285 13.984 1 98.25 89 PHE A C 1
ATOM 681 O O . PHE A 1 89 ? -3.695 5.895 14.969 1 98.25 89 PHE A O 1
ATOM 688 N N . SER A 1 90 ? -1.737 6.164 13.867 1 97.88 90 SER A N 1
ATOM 689 C CA . SER A 1 90 ? -1.018 5.254 14.75 1 97.88 90 SER A CA 1
ATOM 690 C C . SER A 1 90 ? -0.801 5.875 16.125 1 97.88 90 SER A C 1
ATOM 692 O O . SER A 1 90 ? -0.753 7.102 16.266 1 97.88 90 SER A O 1
ATOM 694 N N . ASP A 1 91 ? -0.619 4.992 17.125 1 96.31 91 ASP A N 1
ATOM 695 C CA . ASP A 1 91 ? -0.214 5.43 18.453 1 96.31 91 ASP A CA 1
ATOM 696 C C . ASP A 1 91 ? 1.287 5.246 18.672 1 96.31 91 ASP A C 1
ATOM 698 O O . ASP A 1 91 ? 1.94 6.082 19.297 1 96.31 91 ASP A O 1
ATOM 702 N N . ASP A 1 92 ? 1.825 4.207 18.078 1 97.81 92 ASP A N 1
ATOM 703 C CA . ASP A 1 92 ? 3.25 3.92 18.219 1 97.81 92 ASP A CA 1
ATOM 704 C C . ASP A 1 92 ? 4.074 4.773 17.25 1 97.81 92 ASP A C 1
ATOM 706 O O . ASP A 1 92 ? 3.529 5.367 16.312 1 97.81 92 ASP A O 1
ATOM 710 N N . LYS A 1 93 ? 5.363 4.828 17.484 1 98.19 93 LYS A N 1
ATOM 711 C CA . LYS A 1 93 ? 6.281 5.633 16.672 1 98.19 93 LYS A CA 1
ATOM 712 C C . LYS A 1 93 ? 7.281 4.75 15.938 1 98.19 93 LYS A C 1
ATOM 714 O O . LYS A 1 93 ? 7.832 3.809 16.516 1 98.19 93 LYS A O 1
ATOM 719 N N . LEU A 1 94 ? 7.469 5.035 14.68 1 98.62 94 LEU A N 1
ATOM 720 C CA . LEU A 1 94 ? 8.43 4.355 13.82 1 98.62 94 LEU A CA 1
ATOM 721 C C . LEU A 1 94 ? 9.133 5.348 12.898 1 98.62 94 LEU A C 1
ATOM 723 O O . LEU A 1 94 ? 8.688 6.484 12.75 1 98.62 94 LEU A O 1
ATOM 727 N N . THR A 1 95 ? 10.289 4.949 12.367 1 98.62 95 THR A N 1
ATOM 728 C CA . THR A 1 95 ? 10.906 5.766 11.328 1 98.62 95 THR A CA 1
ATOM 729 C C . THR A 1 95 ? 10.008 5.84 10.102 1 98.62 95 THR A C 1
ATOM 731 O O . THR A 1 95 ? 9.039 5.086 9.984 1 98.62 95 THR A O 1
ATOM 734 N N . TRP A 1 96 ? 10.312 6.719 9.195 1 98.69 96 TRP A N 1
ATOM 735 C CA . TRP A 1 96 ? 9.492 6.848 7.996 1 98.69 96 TRP A CA 1
ATOM 736 C C . TRP A 1 96 ? 9.469 5.539 7.215 1 98.69 96 TRP A C 1
ATOM 738 O O . TRP A 1 96 ? 8.398 5.074 6.805 1 98.69 96 TRP A O 1
ATOM 748 N N . GLU A 1 97 ? 10.656 4.961 7.031 1 98.5 97 GLU A N 1
ATOM 749 C CA . GLU A 1 97 ? 10.75 3.709 6.281 1 98.5 97 GLU A CA 1
ATOM 750 C C . GLU A 1 97 ? 9.969 2.594 6.969 1 98.5 97 GLU A C 1
ATOM 752 O O . GLU A 1 97 ? 9.203 1.873 6.32 1 98.5 97 GLU A O 1
ATOM 757 N N . GLN A 1 98 ? 10.133 2.477 8.219 1 98.69 98 GLN A N 1
ATOM 758 C CA . GLN A 1 98 ? 9.398 1.471 8.969 1 98.69 98 GLN A CA 1
ATOM 759 C C . GLN A 1 98 ? 7.895 1.727 8.906 1 98.69 98 GLN A C 1
ATOM 761 O O . GLN A 1 98 ? 7.098 0.785 8.891 1 98.69 98 GLN A O 1
ATOM 766 N N . SER A 1 99 ? 7.512 2.934 8.898 1 98.88 99 SER A N 1
ATOM 767 C CA . SER A 1 99 ? 6.105 3.309 8.812 1 98.88 99 SER A CA 1
ATOM 768 C C . SER A 1 99 ? 5.5 2.885 7.48 1 98.88 99 SER A C 1
ATOM 770 O O . SER A 1 99 ? 4.355 2.436 7.426 1 98.88 99 SER A O 1
ATOM 772 N N . GLN A 1 100 ? 6.289 3.086 6.453 1 98.56 100 GLN A N 1
ATOM 773 C CA . GLN A 1 100 ? 5.828 2.629 5.145 1 98.56 100 GLN A CA 1
ATOM 774 C C . GLN A 1 100 ? 5.52 1.136 5.16 1 98.56 100 GLN A C 1
ATOM 776 O O . GLN A 1 100 ? 4.465 0.709 4.684 1 98.56 100 GLN A O 1
ATOM 781 N N . TYR A 1 101 ? 6.379 0.369 5.734 1 98.62 101 TYR A N 1
ATOM 782 C CA . TYR A 1 101 ? 6.203 -1.079 5.77 1 98.62 101 TYR A CA 1
ATOM 783 C C . TYR A 1 101 ? 5.047 -1.469 6.684 1 98.62 101 TYR A C 1
ATOM 785 O O . TYR A 1 101 ? 4.301 -2.402 6.383 1 98.62 101 TYR A O 1
ATOM 793 N N . ALA A 1 102 ? 4.922 -0.771 7.738 1 98.75 102 ALA A N 1
ATOM 794 C CA . ALA A 1 102 ? 3.826 -1.06 8.656 1 98.75 102 ALA A CA 1
ATOM 795 C C . ALA A 1 102 ? 2.475 -0.817 7.996 1 98.75 102 ALA A C 1
ATOM 797 O O . ALA A 1 102 ? 1.54 -1.603 8.172 1 98.75 102 ALA A O 1
ATOM 798 N N . CYS A 1 103 ? 2.369 0.252 7.254 1 98.88 103 CYS A N 1
ATOM 799 C CA . CYS A 1 103 ? 1.119 0.542 6.562 1 98.88 103 CYS A CA 1
ATOM 800 C C . CYS A 1 103 ? 0.833 -0.507 5.492 1 98.88 103 CYS A C 1
ATOM 802 O O . CYS A 1 103 ? -0.315 -0.917 5.312 1 98.88 103 CYS A O 1
ATOM 804 N N . ILE A 1 104 ? 1.86 -0.925 4.824 1 98.75 104 ILE A N 1
ATOM 805 C CA . ILE A 1 104 ? 1.699 -1.977 3.824 1 98.75 104 ILE A CA 1
ATOM 806 C C . ILE A 1 104 ? 1.255 -3.27 4.504 1 98.75 104 ILE A C 1
ATOM 808 O O . ILE A 1 104 ? 0.337 -3.943 4.027 1 98.75 104 ILE A O 1
ATOM 812 N N . HIS A 1 105 ? 1.827 -3.539 5.594 1 98 105 HIS A N 1
ATOM 813 C CA . HIS A 1 105 ? 1.48 -4.738 6.348 1 98 105 HIS A CA 1
ATOM 814 C C . HIS A 1 105 ? 0.015 -4.719 6.77 1 98 105 HIS A C 1
ATOM 816 O O . HIS A 1 105 ? -0.642 -5.762 6.793 1 98 105 HIS A O 1
ATOM 822 N N . ASP A 1 106 ? -0.481 -3.568 6.984 1 97.25 106 ASP A N 1
ATOM 823 C CA . ASP A 1 106 ? -1.854 -3.412 7.453 1 97.25 106 ASP A CA 1
ATOM 824 C C . ASP A 1 106 ? -2.828 -3.305 6.281 1 97.25 106 ASP A C 1
ATOM 826 O O . ASP A 1 106 ? -4.027 -3.109 6.48 1 97.25 106 ASP A O 1
ATOM 830 N N . GLY A 1 107 ? -2.334 -3.408 5.125 1 97.56 107 GLY A N 1
ATOM 831 C CA . GLY A 1 107 ? -3.205 -3.443 3.959 1 97.56 107 GLY A CA 1
ATOM 832 C C . GLY A 1 107 ? -3.402 -2.08 3.322 1 97.56 107 GLY A C 1
ATOM 833 O O . GLY A 1 107 ? -4.398 -1.85 2.635 1 97.56 107 GLY A O 1
ATOM 834 N N . GLY A 1 108 ? -2.529 -1.198 3.543 1 98.31 108 GLY A N 1
ATOM 835 C CA . GLY A 1 108 ? -2.578 0.144 2.984 1 98.31 108 GLY A CA 1
ATOM 836 C C . GLY A 1 108 ? -1.206 0.706 2.662 1 98.31 108 GLY A C 1
ATOM 837 O O . GLY A 1 108 ? -0.317 -0.026 2.223 1 98.31 108 GLY A O 1
ATOM 838 N N . HIS A 1 109 ? -1.104 1.996 2.73 1 98.75 109 HIS A N 1
ATOM 839 C CA . HIS A 1 109 ? 0.137 2.725 2.488 1 98.75 109 HIS A CA 1
ATOM 840 C C . HIS A 1 109 ? 0.157 4.047 3.246 1 98.75 109 HIS A C 1
ATOM 842 O O . HIS A 1 109 ? -0.88 4.504 3.732 1 98.75 109 HIS A O 1
ATOM 848 N N . LEU A 1 110 ? 1.343 4.617 3.412 1 98.88 110 LEU A N 1
ATOM 849 C CA . LEU A 1 110 ? 1.382 5.961 3.975 1 98.88 110 LEU A CA 1
ATOM 850 C C . LEU A 1 110 ? 0.516 6.918 3.16 1 98.88 110 LEU A C 1
ATOM 852 O O . LEU A 1 110 ? 0.518 6.867 1.928 1 98.88 110 LEU A O 1
ATOM 856 N N . VAL A 1 111 ? -0.099 7.793 3.793 1 98.81 111 VAL A N 1
ATOM 857 C CA . VAL A 1 111 ? -1.189 8.57 3.215 1 98.81 111 VAL A CA 1
ATOM 858 C C . VAL A 1 111 ? -0.652 9.469 2.102 1 98.81 111 VAL A C 1
ATOM 860 O O . VAL A 1 111 ? 0.432 10.039 2.227 1 98.81 111 VAL A O 1
ATOM 863 N N . ILE A 1 112 ? -1.39 9.5 1.079 1 98.5 112 ILE A N 1
ATOM 864 C CA . ILE A 1 112 ? -1.224 10.438 -0.03 1 98.5 112 ILE A CA 1
ATOM 865 C C . ILE A 1 112 ? -2.32 11.5 0.021 1 98.5 112 ILE A C 1
ATOM 867 O O . ILE A 1 112 ? -3.51 11.172 -0.05 1 98.5 112 ILE A O 1
ATOM 871 N N . ILE A 1 113 ? -1.983 12.711 0.158 1 97.06 113 ILE A N 1
ATOM 872 C CA . ILE A 1 113 ? -2.955 13.789 0.27 1 97.06 113 ILE A CA 1
ATOM 873 C C . ILE A 1 113 ? -3.113 14.484 -1.082 1 97.06 113 ILE A C 1
ATOM 875 O O . ILE A 1 113 ? -2.17 15.094 -1.589 1 97.06 113 ILE A O 1
ATOM 879 N N . GLU A 1 114 ? -4.352 14.469 -1.528 1 94.44 114 GLU A N 1
ATOM 880 C CA . GLU A 1 114 ? -4.539 14.867 -2.918 1 94.44 114 GLU A CA 1
ATOM 881 C C . GLU A 1 114 ? -5.496 16.047 -3.025 1 94.44 114 GLU A C 1
ATOM 883 O O . GLU A 1 114 ? -5.824 16.5 -4.129 1 94.44 114 GLU A O 1
ATOM 888 N N . SER A 1 115 ? -5.996 16.578 -1.907 1 94.75 115 SER A N 1
ATOM 889 C CA . SER A 1 115 ? -6.934 17.688 -1.963 1 94.75 115 SER A CA 1
ATOM 890 C C . SER A 1 115 ? -6.926 18.484 -0.66 1 94.75 115 SER A C 1
ATOM 892 O O . SER A 1 115 ? -6.461 18 0.369 1 94.75 115 SER A O 1
ATOM 894 N N . TRP A 1 116 ? -7.52 19.688 -0.807 1 93.62 116 TRP A N 1
ATOM 895 C CA . TRP A 1 116 ? -7.684 20.547 0.369 1 93.62 116 TRP A CA 1
ATOM 896 C C . TRP A 1 116 ? -8.641 19.906 1.371 1 93.62 116 TRP A C 1
ATOM 898 O O . TRP A 1 116 ? -8.422 19.984 2.582 1 93.62 116 TRP A O 1
ATOM 908 N N . GLN A 1 117 ? -9.656 19.25 0.848 1 95.38 117 GLN A N 1
ATOM 909 C CA . GLN A 1 117 ? -10.648 18.609 1.709 1 95.38 117 GLN A CA 1
ATOM 910 C C . GLN A 1 117 ? -10.031 17.469 2.502 1 95.38 117 GLN A C 1
ATOM 912 O O . GLN A 1 117 ? -10.289 17.328 3.697 1 95.38 117 GLN A O 1
ATOM 917 N N . GLU A 1 118 ? -9.234 16.719 1.812 1 96.38 118 GLU A N 1
ATOM 918 C CA . GLU A 1 118 ? -8.539 15.617 2.469 1 96.38 118 GLU A CA 1
ATOM 919 C C . GLU A 1 118 ? -7.574 16.125 3.537 1 96.38 118 GLU A C 1
ATOM 921 O O . GLU A 1 118 ? -7.535 15.594 4.648 1 96.38 118 GLU A O 1
ATOM 926 N N . GLN A 1 119 ? -6.852 17.188 3.209 1 94.75 119 GLN A N 1
ATOM 927 C CA . GLN A 1 119 ? -5.953 17.812 4.164 1 94.75 119 GLN A CA 1
ATOM 928 C C . GLN A 1 119 ? -6.711 18.297 5.402 1 94.75 119 GLN A C 1
ATOM 930 O O . GLN A 1 119 ? -6.254 18.094 6.531 1 94.75 119 GLN A O 1
ATOM 935 N N . ASP A 1 120 ? -7.824 18.875 5.207 1 93 120 ASP A N 1
ATOM 936 C CA . ASP A 1 120 ? -8.641 19.391 6.305 1 93 120 ASP A CA 1
ATOM 937 C C . ASP A 1 120 ? -9.156 18.266 7.188 1 93 120 ASP A C 1
ATOM 939 O O . ASP A 1 120 ? -9.172 18.375 8.414 1 93 120 ASP A O 1
ATOM 943 N N . PHE A 1 121 ? -9.594 17.234 6.578 1 96 121 PHE A N 1
ATOM 944 C CA . PHE A 1 121 ? -10.055 16.078 7.328 1 96 121 PHE A CA 1
ATOM 945 C C . PHE A 1 121 ? -8.953 15.547 8.234 1 96 121 PHE A C 1
ATOM 947 O O . PHE A 1 121 ? -9.172 15.344 9.43 1 96 121 PHE A O 1
ATOM 954 N N . ILE A 1 122 ? -7.758 15.359 7.633 1 96.38 122 ILE A N 1
ATOM 955 C CA . ILE A 1 122 ? -6.637 14.781 8.367 1 96.38 122 ILE A CA 1
ATOM 956 C C . ILE A 1 122 ? -6.211 15.727 9.484 1 96.38 122 ILE A C 1
ATOM 958 O O . ILE A 1 122 ? -5.953 15.297 10.609 1 96.38 122 ILE A O 1
ATOM 962 N N . ARG A 1 123 ? -6.18 16.984 9.203 1 92.75 123 ARG A N 1
ATOM 963 C CA . ARG A 1 123 ? -5.805 17.984 10.195 1 92.75 123 ARG A CA 1
ATOM 964 C C . ARG A 1 123 ? -6.699 17.906 11.43 1 92.75 123 ARG A C 1
ATOM 966 O O . ARG A 1 123 ? -6.215 18 12.555 1 92.75 123 ARG A O 1
ATOM 973 N N . LYS A 1 124 ? -7.93 17.766 11.227 1 91.62 124 LYS A N 1
ATOM 974 C CA . LYS A 1 124 ? -8.898 17.719 12.32 1 91.62 124 LYS A CA 1
ATOM 975 C C . LYS A 1 124 ? -8.695 16.484 13.18 1 91.62 124 LYS A C 1
ATOM 977 O O . LYS A 1 124 ? -8.984 16.484 14.375 1 91.62 124 LYS A O 1
ATOM 982 N N . LYS A 1 125 ? -8.18 15.469 12.594 1 92.94 125 LYS A N 1
ATOM 983 C CA . LYS A 1 125 ? -7.977 14.211 13.305 1 92.94 125 LYS A CA 1
ATOM 984 C C . LYS A 1 125 ? -6.672 14.234 14.102 1 92.94 125 LYS A C 1
ATOM 986 O O . LYS A 1 125 ? -6.605 13.711 15.211 1 92.94 125 LYS A O 1
ATOM 991 N N . VAL A 1 126 ? -5.605 14.75 13.555 1 91.5 126 VAL A N 1
ATOM 992 C CA . VAL A 1 126 ? -4.281 14.672 14.164 1 91.5 126 VAL A CA 1
ATOM 993 C C . VAL A 1 126 ? -4.125 15.773 15.203 1 91.5 126 VAL A C 1
ATOM 995 O O . VAL A 1 126 ? -3.373 15.625 16.172 1 91.5 126 VAL A O 1
ATOM 998 N N . GLY A 1 127 ? -4.777 16.844 15.047 1 84.62 127 GLY A N 1
ATOM 999 C CA . GLY A 1 127 ? -4.676 17.938 16 1 84.62 127 GLY A CA 1
ATOM 1000 C C . GLY A 1 127 ? -3.305 18.578 16.031 1 84.62 127 GLY A C 1
ATOM 1001 O O . GLY A 1 127 ? -2.57 18.531 15.039 1 84.62 127 GLY A O 1
ATOM 1002 N N . ASN A 1 128 ? -3.117 19.359 17.016 1 78.5 128 ASN A N 1
ATOM 1003 C CA . ASN A 1 128 ? -1.836 20.031 17.234 1 78.5 128 ASN A CA 1
ATOM 1004 C C . ASN A 1 128 ? -1.019 19.297 18.312 1 78.5 128 ASN A C 1
ATOM 1006 O O . ASN A 1 128 ? -1.461 19.172 19.453 1 78.5 128 ASN A O 1
ATOM 1010 N N . ASN A 1 129 ? 0.171 18.859 17.766 1 80.56 129 ASN A N 1
ATOM 1011 C CA . ASN A 1 129 ? 0.974 18.016 18.641 1 80.56 129 ASN A CA 1
ATOM 1012 C C . ASN A 1 129 ? 2.381 18.578 18.828 1 80.56 129 ASN A C 1
ATOM 1014 O O . ASN A 1 129 ? 2.807 19.453 18.078 1 80.56 129 ASN A O 1
ATOM 1018 N N . PHE A 1 130 ? 2.953 18.062 19.859 1 78.56 130 PHE A N 1
ATOM 1019 C CA . PHE A 1 130 ? 4.391 18.281 19.969 1 78.56 130 PHE A CA 1
ATOM 1020 C C . PHE A 1 130 ? 5.141 17.562 18.859 1 78.56 130 PHE A C 1
ATOM 1022 O O . PHE A 1 130 ? 4.598 16.641 18.234 1 78.56 130 PHE A O 1
ATOM 1029 N N . VAL A 1 131 ? 6.336 18.047 18.609 1 76.75 131 VAL A N 1
ATOM 1030 C CA . VAL A 1 131 ? 7.152 17.562 17.5 1 76.75 131 VAL A CA 1
ATOM 1031 C C . VAL A 1 131 ? 7.281 16.047 17.578 1 76.75 131 VAL A C 1
ATOM 1033 O O . VAL A 1 131 ? 7.273 15.359 16.562 1 76.75 131 VAL A O 1
ATOM 1036 N N . GLU A 1 132 ? 7.312 15.516 18.766 1 80.25 132 GLU A N 1
ATOM 1037 C CA . GLU A 1 132 ? 7.555 14.086 18.969 1 80.25 132 GLU A CA 1
ATOM 1038 C C . GLU A 1 132 ? 6.312 13.266 18.625 1 80.25 132 GLU A C 1
ATOM 1040 O O . GLU A 1 132 ? 6.391 12.047 18.469 1 80.25 132 GLU A O 1
ATOM 1045 N N . ASN A 1 133 ? 5.191 13.961 18.516 1 90.31 133 ASN A N 1
ATOM 1046 C CA . ASN A 1 133 ? 3.943 13.234 18.297 1 90.31 133 ASN A CA 1
ATOM 1047 C C . ASN A 1 133 ? 3.326 13.586 16.953 1 90.31 133 ASN A C 1
ATOM 1049 O O . ASN A 1 133 ? 2.105 13.547 16.781 1 90.31 133 ASN A O 1
ATOM 1053 N N . THR A 1 134 ? 4.199 13.961 16.078 1 95.19 134 THR A N 1
ATOM 1054 C CA . THR A 1 134 ? 3.744 14.273 14.727 1 95.19 134 THR A CA 1
ATOM 1055 C C . THR A 1 134 ? 3.643 13.008 13.883 1 95.19 134 THR A C 1
ATOM 1057 O O . THR A 1 134 ? 3.992 11.922 14.336 1 95.19 134 THR A O 1
ATOM 1060 N N . TYR A 1 135 ? 3.059 13.148 12.711 1 97.88 135 TYR A N 1
ATOM 1061 C CA . TYR A 1 135 ? 2.711 11.992 11.891 1 97.88 135 TYR A CA 1
ATOM 1062 C C . TYR A 1 135 ? 3.443 12.031 10.555 1 97.88 135 TYR A C 1
ATOM 1064 O O . TYR A 1 135 ? 3.387 13.039 9.836 1 97.88 135 TYR A O 1
ATOM 1072 N N . TRP A 1 136 ? 4.074 10.906 10.258 1 98.44 136 TRP A N 1
ATOM 1073 C CA . TRP A 1 136 ? 4.609 10.734 8.906 1 98.44 136 TRP A CA 1
ATOM 1074 C C . TRP A 1 136 ? 3.488 10.703 7.875 1 98.44 136 TRP A C 1
ATOM 1076 O O . TRP A 1 136 ? 2.439 10.094 8.109 1 98.44 136 TRP A O 1
ATOM 1086 N N . ILE A 1 137 ? 3.676 11.328 6.742 1 98.62 137 ILE A N 1
ATOM 1087 C CA . ILE A 1 137 ? 2.848 11.164 5.555 1 98.62 137 ILE A CA 1
ATOM 1088 C C . ILE A 1 137 ? 3.682 10.578 4.418 1 98.62 137 ILE A C 1
ATOM 1090 O O . ILE A 1 137 ? 4.902 10.461 4.535 1 98.62 137 ILE A O 1
ATOM 1094 N N . GLY A 1 138 ? 3.039 10.203 3.344 1 98.75 138 GLY A N 1
ATOM 1095 C CA . GLY A 1 138 ? 3.686 9.391 2.326 1 98.75 138 GLY A CA 1
ATOM 1096 C C . GLY A 1 138 ? 4.418 10.211 1.282 1 98.75 138 GLY A C 1
ATOM 1097 O O . GLY A 1 138 ? 4.242 10 0.081 1 98.75 138 GLY A O 1
ATOM 1098 N N . MET A 1 139 ? 5.324 11.039 1.72 1 98.19 139 MET A N 1
ATOM 1099 C CA . MET A 1 139 ? 6.035 11.914 0.791 1 98.19 139 MET A CA 1
ATOM 1100 C C . MET A 1 139 ? 7.512 12.023 1.166 1 98.19 139 MET A C 1
ATOM 1102 O O . MET A 1 139 ? 7.848 12.141 2.346 1 98.19 139 MET A O 1
ATOM 1106 N N . THR A 1 140 ? 8.438 11.945 0.121 1 98.56 140 THR A N 1
ATOM 1107 C CA . THR A 1 140 ? 9.875 12.023 0.362 1 98.56 140 THR A CA 1
ATOM 1108 C C . THR A 1 140 ? 10.586 12.664 -0.828 1 98.56 140 THR A C 1
ATOM 1110 O O . THR A 1 140 ? 10.047 12.695 -1.937 1 98.56 140 THR A O 1
ATOM 1113 N N . ASP A 1 141 ? 11.805 13.227 -0.61 1 98.31 141 ASP A N 1
ATOM 1114 C CA . ASP A 1 141 ? 12.664 13.695 -1.694 1 98.31 141 ASP A CA 1
ATOM 1115 C C . ASP A 1 141 ? 14.047 13.039 -1.623 1 98.31 141 ASP A C 1
ATOM 1117 O O . ASP A 1 141 ? 15.039 13.633 -2.035 1 98.31 141 ASP A O 1
ATOM 1121 N N . ILE A 1 142 ? 14.078 11.805 -1.129 1 97.25 142 ILE A N 1
ATOM 1122 C CA . ILE A 1 142 ? 15.32 11.07 -0.92 1 97.25 142 ILE A CA 1
ATOM 1123 C C . ILE A 1 142 ? 15.992 10.797 -2.266 1 97.25 142 ILE A C 1
ATOM 1125 O O . ILE A 1 142 ? 17.219 10.852 -2.377 1 97.25 142 ILE A O 1
ATOM 1129 N N . GLU A 1 143 ? 15.234 10.492 -3.248 1 96.06 143 GLU A N 1
ATOM 1130 C CA . GLU A 1 143 ? 15.789 10.109 -4.547 1 96.06 143 GLU A CA 1
ATOM 1131 C C . GLU A 1 143 ? 16.453 11.297 -5.23 1 96.06 143 GLU A C 1
ATOM 1133 O O . GLU A 1 143 ? 17.594 11.195 -5.688 1 96.06 143 GLU A O 1
ATOM 1138 N N . VAL A 1 144 ? 15.742 12.383 -5.309 1 97.19 144 VAL A N 1
ATOM 1139 C CA . VAL A 1 144 ? 16.25 13.633 -5.859 1 97.19 144 VAL A CA 1
ATOM 1140 C C . VAL A 1 144 ? 15.883 14.789 -4.93 1 97.19 144 VAL A C 1
ATOM 1142 O O . VAL A 1 144 ? 14.711 15.133 -4.781 1 97.19 144 VAL A O 1
ATOM 1145 N N . GLU A 1 145 ? 16.891 15.398 -4.391 1 96.5 145 GLU A N 1
ATOM 1146 C CA . GLU A 1 145 ? 16.672 16.484 -3.445 1 96.5 145 GLU A CA 1
ATOM 1147 C C . GLU A 1 145 ? 15.844 17.594 -4.07 1 96.5 145 GLU A C 1
ATOM 1149 O O . GLU A 1 145 ? 16.141 18.047 -5.18 1 96.5 145 GLU A O 1
ATOM 1154 N N . GLY A 1 146 ? 14.797 17.938 -3.373 1 95.81 146 GLY A N 1
ATOM 1155 C CA . GLY A 1 146 ? 13.953 19.031 -3.836 1 95.81 146 GLY A CA 1
ATOM 1156 C C . GLY A 1 146 ? 12.766 18.547 -4.66 1 95.81 146 GLY A C 1
ATOM 1157 O O . GLY A 1 146 ? 11.828 19.312 -4.902 1 95.81 146 GLY A O 1
ATOM 1158 N N . VAL A 1 147 ? 12.852 17.328 -5.105 1 97.5 147 VAL A N 1
ATOM 1159 C CA . VAL A 1 147 ? 11.742 16.75 -5.852 1 97.5 147 VAL A CA 1
ATOM 1160 C C . VAL A 1 147 ? 10.945 15.812 -4.945 1 97.5 147 VAL A C 1
ATOM 1162 O O . VAL A 1 147 ? 11.359 14.672 -4.711 1 97.5 147 VAL A O 1
ATOM 1165 N N . TRP A 1 148 ? 9.867 16.328 -4.523 1 98.06 148 TRP A N 1
ATOM 1166 C CA . TRP A 1 148 ? 9.055 15.562 -3.576 1 98.06 148 TRP A CA 1
ATOM 1167 C C . TRP A 1 148 ? 8.086 14.641 -4.309 1 98.06 148 TRP A C 1
ATOM 1169 O O . TRP A 1 148 ? 7.395 15.062 -5.234 1 98.06 148 TRP A O 1
ATOM 1179 N N . VAL A 1 149 ? 8.086 13.359 -3.863 1 98.38 149 VAL A N 1
ATOM 1180 C CA . VAL A 1 149 ? 7.277 12.336 -4.516 1 98.38 149 VAL A CA 1
ATOM 1181 C C . VAL A 1 149 ? 6.426 11.609 -3.477 1 98.38 149 VAL A C 1
ATOM 1183 O O . VAL A 1 149 ? 6.891 11.336 -2.369 1 98.38 149 VAL A O 1
ATOM 1186 N N . TRP A 1 150 ? 5.176 11.305 -3.943 1 98.56 150 TRP A N 1
ATOM 1187 C CA . TRP A 1 150 ? 4.273 10.539 -3.092 1 98.56 150 TRP A CA 1
ATOM 1188 C C . TRP A 1 150 ? 4.566 9.047 -3.188 1 98.56 150 TRP A C 1
ATOM 1190 O O . TRP A 1 150 ? 5.395 8.625 -3.994 1 98.56 150 TRP A O 1
ATOM 1200 N N . MET A 1 151 ? 3.875 8.258 -2.328 1 97.81 151 MET A N 1
ATOM 1201 C CA . MET A 1 151 ? 4.047 6.812 -2.244 1 97.81 151 MET A CA 1
ATOM 1202 C C . MET A 1 151 ? 3.795 6.156 -3.598 1 97.81 151 MET A C 1
ATOM 1204 O O . MET A 1 151 ? 4.379 5.113 -3.904 1 97.81 151 MET A O 1
ATOM 1208 N N . ASP A 1 152 ? 2.951 6.695 -4.379 1 97.88 152 ASP A N 1
ATOM 1209 C CA . ASP A 1 152 ? 2.615 6.094 -5.664 1 97.88 152 ASP A CA 1
ATOM 1210 C C . ASP A 1 152 ? 3.512 6.633 -6.773 1 97.88 152 ASP A C 1
ATOM 1212 O O . ASP A 1 152 ? 3.219 6.453 -7.957 1 97.88 152 ASP A O 1
ATOM 1216 N N . ASN A 1 153 ? 4.5 7.406 -6.441 1 97.62 153 ASN A N 1
ATOM 1217 C CA . ASN A 1 153 ? 5.539 7.93 -7.32 1 97.62 153 ASN A CA 1
ATOM 1218 C C . ASN A 1 153 ? 5.035 9.102 -8.148 1 97.62 153 ASN A C 1
ATOM 1220 O O . ASN A 1 153 ? 5.641 9.461 -9.164 1 97.62 153 ASN A O 1
ATOM 1224 N N . THR A 1 154 ? 3.916 9.664 -7.766 1 97.69 154 THR A N 1
ATOM 1225 C CA . THR A 1 154 ? 3.508 10.914 -8.391 1 97.69 154 THR A CA 1
ATOM 1226 C C . THR A 1 154 ? 4.219 12.102 -7.738 1 97.69 154 THR A C 1
ATOM 1228 O O . THR A 1 154 ? 4.461 12.094 -6.531 1 97.69 154 THR A O 1
ATOM 1231 N N . THR A 1 155 ? 4.469 13.055 -8.539 1 96.56 155 THR A N 1
ATOM 1232 C CA . THR A 1 155 ? 5.129 14.258 -8.039 1 96.56 155 THR A CA 1
ATOM 1233 C C . THR A 1 155 ? 4.125 15.188 -7.355 1 96.56 155 THR A C 1
ATOM 1235 O O . THR A 1 155 ? 2.961 15.25 -7.754 1 96.56 155 THR A O 1
ATOM 1238 N N . LEU A 1 156 ? 4.641 15.828 -6.422 1 96.31 156 LEU A N 1
ATOM 1239 C CA . LEU A 1 156 ? 3.812 16.781 -5.699 1 96.31 156 LEU A CA 1
ATOM 1240 C C . LEU A 1 156 ? 3.273 17.859 -6.645 1 96.31 156 LEU A C 1
ATOM 1242 O O . LEU A 1 156 ? 4.016 18.406 -7.469 1 96.31 156 LEU A O 1
ATOM 1246 N N . ASN A 1 157 ? 2.025 18 -6.531 1 93.19 157 ASN A N 1
ATOM 1247 C CA . ASN A 1 157 ? 1.352 19.062 -7.27 1 93.19 157 ASN A CA 1
ATOM 1248 C C . ASN A 1 157 ? 1.472 20.406 -6.555 1 93.19 157 ASN A C 1
ATOM 1250 O O . ASN A 1 157 ? 0.971 20.562 -5.441 1 93.19 157 ASN A O 1
ATOM 1254 N N . ASP A 1 158 ? 1.957 21.406 -7.242 1 89.62 158 ASP A N 1
ATOM 1255 C CA . ASP A 1 158 ? 2.23 22.719 -6.637 1 89.62 158 ASP A CA 1
ATOM 1256 C C . ASP A 1 158 ? 0.937 23.406 -6.219 1 89.62 158 ASP A C 1
ATOM 1258 O O . ASP A 1 158 ? 0.954 24.297 -5.371 1 89.62 158 ASP A O 1
ATOM 1262 N N . ASN A 1 159 ? -0.093 22.953 -6.805 1 91.19 159 ASN A N 1
ATOM 1263 C CA . ASN A 1 159 ? -1.374 23.578 -6.488 1 91.19 159 ASN A CA 1
ATOM 1264 C C . ASN A 1 159 ? -1.983 23 -5.219 1 91.19 159 ASN A C 1
ATOM 1266 O O . ASN A 1 159 ? -2.93 23.562 -4.664 1 91.19 159 ASN A O 1
ATOM 1270 N N . ILE A 1 160 ? -1.457 21.828 -4.781 1 91.31 160 ILE A N 1
ATOM 1271 C CA . ILE A 1 160 ? -1.948 21.172 -3.572 1 91.31 160 ILE A CA 1
ATOM 1272 C C . ILE A 1 160 ? -0.781 20.891 -2.629 1 91.31 160 ILE A C 1
ATOM 1274 O O . ILE A 1 160 ? -0.275 19.766 -2.58 1 91.31 160 ILE A O 1
ATOM 1278 N N . MET A 1 161 ? -0.276 21.875 -2.039 1 92 161 MET A N 1
ATOM 1279 C CA . MET A 1 161 ? 0.823 21.719 -1.089 1 92 161 MET A CA 1
ATOM 1280 C C . MET A 1 161 ? 0.582 22.562 0.159 1 92 161 MET A C 1
ATOM 1282 O O . MET A 1 161 ? 0.017 23.656 0.077 1 92 161 MET A O 1
ATOM 1286 N N . PHE A 1 162 ? 1.03 22.062 1.314 1 92.44 162 PHE A N 1
ATOM 1287 C CA . PHE A 1 162 ? 0.698 22.688 2.592 1 92.44 162 PHE A CA 1
ATOM 1288 C C . PHE A 1 162 ? 1.94 22.828 3.461 1 92.44 162 PHE A C 1
ATOM 1290 O O . PHE A 1 162 ? 1.901 22.562 4.664 1 92.44 162 PHE A O 1
ATOM 1297 N N . TRP A 1 163 ? 2.971 23.25 2.828 1 91.88 163 TRP A N 1
ATOM 1298 C CA . TRP A 1 163 ? 4.207 23.469 3.57 1 91.88 163 TRP A CA 1
ATOM 1299 C C . TRP A 1 163 ? 4.078 24.672 4.5 1 91.88 163 TRP A C 1
ATOM 1301 O O . TRP A 1 163 ? 3.387 25.641 4.18 1 91.88 163 TRP A O 1
ATOM 1311 N N . ASP A 1 164 ? 4.812 24.609 5.59 1 88.75 164 ASP A N 1
ATOM 1312 C CA . ASP A 1 164 ? 4.898 25.781 6.457 1 88.75 164 ASP A CA 1
ATOM 1313 C C . ASP A 1 164 ? 5.613 26.938 5.758 1 88.75 164 ASP A C 1
ATOM 1315 O O . ASP A 1 164 ? 6.789 26.812 5.398 1 88.75 164 ASP A O 1
ATOM 1319 N N . PRO A 1 165 ? 4.809 27.984 5.516 1 80.94 165 PRO A N 1
ATOM 1320 C CA . PRO A 1 165 ? 5.426 29.109 4.805 1 80.94 165 PRO A CA 1
ATOM 1321 C C . PRO A 1 165 ? 6.387 29.906 5.684 1 80.94 165 PRO A C 1
ATOM 1323 O O . PRO A 1 165 ? 7.031 30.844 5.203 1 80.94 165 PRO A O 1
ATOM 1326 N N . ARG A 1 166 ? 6.059 29.734 7.125 1 65.31 166 ARG A N 1
ATOM 1327 C CA . ARG A 1 166 ? 6.801 30.625 8.016 1 65.31 166 ARG A CA 1
ATOM 1328 C C . ARG A 1 166 ? 8.289 30.609 7.684 1 65.31 166 ARG A C 1
ATOM 1330 O O . ARG A 1 166 ? 8.836 29.578 7.281 1 65.31 166 ARG A O 1
ATOM 1337 N N . ASN A 1 167 ? 8.797 31.516 7.242 1 51 167 ASN A N 1
ATOM 1338 C CA . ASN A 1 167 ? 10.211 31.812 7.457 1 51 167 ASN A CA 1
ATOM 1339 C C . ASN A 1 167 ? 10.633 31.516 8.891 1 51 167 ASN A C 1
ATOM 1341 O O . ASN A 1 167 ? 11.805 31.703 9.242 1 51 167 ASN A O 1
ATOM 1345 N N . GLY A 1 168 ? 9.625 31.734 10.023 1 39.72 168 GLY A N 1
ATOM 1346 C CA . GLY A 1 168 ? 10.031 32.031 11.383 1 39.72 168 GLY A CA 1
ATOM 1347 C C . GLY A 1 168 ? 10.117 30.828 12.281 1 39.72 168 GLY A C 1
ATOM 1348 O O . GLY A 1 168 ? 10.055 30.953 13.5 1 39.72 168 GLY A O 1
ATOM 1349 N N . THR A 1 169 ? 9.883 29.547 12.102 1 41 169 THR A N 1
ATOM 1350 C CA . THR A 1 169 ? 10.102 28.875 13.367 1 41 169 THR A CA 1
ATOM 1351 C C . THR A 1 169 ? 11.281 29.484 14.117 1 41 169 THR A C 1
ATOM 1353 O O . THR A 1 169 ? 12.07 30.234 13.531 1 41 169 THR A O 1
ATOM 1356 N N . GLU A 1 170 ? 11.352 28.969 15.5 1 44.62 170 GLU A N 1
ATOM 1357 C CA . GLU A 1 170 ? 12.328 29.547 16.406 1 44.62 170 GLU A CA 1
ATOM 1358 C C . GLU A 1 170 ? 13.648 29.828 15.688 1 44.62 170 GLU A C 1
ATOM 1360 O O . GLU A 1 170 ? 14.234 30.906 15.852 1 44.62 170 GLU A O 1
ATOM 1365 N N . ASN A 1 171 ? 14.312 28.734 15.203 1 44.44 171 ASN A N 1
ATOM 1366 C CA . ASN A 1 171 ? 15.711 29.062 14.922 1 44.44 171 ASN A CA 1
ATOM 1367 C C . ASN A 1 171 ? 15.969 29.188 13.422 1 44.44 171 ASN A C 1
ATOM 1369 O O . ASN A 1 171 ? 17.125 29.297 13 1 44.44 171 ASN A O 1
ATOM 1373 N N . SER A 1 172 ? 14.914 28.672 12.367 1 53.53 172 SER A N 1
ATOM 1374 C CA . SER A 1 172 ? 15.398 28.984 11.023 1 53.53 172 SER A CA 1
ATOM 1375 C C . SER A 1 172 ? 14.367 29.781 10.234 1 53.53 172 SER A C 1
ATOM 1377 O O . SER A 1 172 ? 13.164 29.531 10.336 1 53.53 172 SER A O 1
ATOM 1379 N N . ASP A 1 173 ? 14.367 31.016 9.789 1 61.81 173 ASP A N 1
ATOM 1380 C CA . ASP A 1 173 ? 13.711 32 8.93 1 61.81 173 ASP A CA 1
ATOM 1381 C C . ASP A 1 173 ? 13.406 31.391 7.559 1 61.81 173 ASP A C 1
ATOM 1383 O O . ASP A 1 173 ? 12.898 32.094 6.672 1 61.81 173 ASP A O 1
ATOM 1387 N N . LYS A 1 174 ? 13.602 30.047 7.379 1 77.94 174 LYS A N 1
ATOM 1388 C CA . LYS A 1 174 ? 13.414 29.562 6.016 1 77.94 174 LYS A CA 1
ATOM 1389 C C . LYS A 1 174 ? 12.141 28.734 5.898 1 77.94 174 LYS A C 1
ATOM 1391 O O . LYS A 1 174 ? 11.836 27.922 6.773 1 77.94 174 LYS A O 1
ATOM 1396 N N . PRO A 1 175 ? 11.391 28.922 4.93 1 85.94 175 PRO A N 1
ATOM 1397 C CA . PRO A 1 175 ? 10.164 28.172 4.688 1 85.94 175 PRO A CA 1
ATOM 1398 C C . PRO A 1 175 ? 10.422 26.672 4.504 1 85.94 175 PRO A C 1
ATOM 1400 O O . PRO A 1 175 ? 11.508 26.281 4.062 1 85.94 175 PRO A O 1
ATOM 1403 N N . GLU A 1 176 ? 9.438 25.906 4.934 1 90.62 176 GLU A N 1
ATOM 1404 C CA . GLU A 1 176 ? 9.516 24.469 4.672 1 90.62 176 GLU A CA 1
ATOM 1405 C C . GLU A 1 176 ? 9.203 24.156 3.213 1 90.62 176 GLU A C 1
ATOM 1407 O O . GLU A 1 176 ? 8.438 24.875 2.568 1 90.62 176 GLU A O 1
ATOM 1412 N N . PRO A 1 177 ? 9.578 23.016 2.781 1 93.75 177 PRO A N 1
ATOM 1413 C CA . PRO A 1 177 ? 10.648 22.219 3.377 1 93.75 177 PRO A CA 1
ATOM 1414 C C . PRO A 1 177 ? 12 22.922 3.34 1 93.75 177 PRO A C 1
ATOM 1416 O O . PRO A 1 177 ? 12.445 23.359 2.277 1 93.75 177 PRO A O 1
ATOM 1419 N N . ASN A 1 178 ? 12.844 23 4.461 1 91.31 178 ASN A N 1
ATOM 1420 C CA . ASN A 1 178 ? 14.07 23.781 4.543 1 91.31 178 ASN A CA 1
ATOM 1421 C C . ASN A 1 178 ? 15.305 22.891 4.629 1 91.31 178 ASN A C 1
ATOM 1423 O O . ASN A 1 178 ? 16.438 23.375 4.629 1 91.31 178 ASN A O 1
ATOM 1427 N N . ASN A 1 179 ? 15.047 21.609 4.633 1 94.44 179 ASN A N 1
ATOM 1428 C CA . ASN A 1 179 ? 16.156 20.672 4.711 1 94.44 179 ASN A CA 1
ATOM 1429 C C . ASN A 1 179 ? 17.141 21.062 5.801 1 94.44 179 ASN A C 1
ATOM 1431 O O . ASN A 1 179 ? 18.359 21.094 5.562 1 94.44 179 ASN A O 1
ATOM 1435 N N . TRP A 1 180 ? 16.672 21.297 6.992 1 88.94 180 TRP A N 1
ATOM 1436 C CA . TRP A 1 180 ? 17.516 21.703 8.117 1 88.94 180 TRP A CA 1
ATOM 1437 C C . TRP A 1 180 ? 18.703 20.766 8.273 1 88.94 180 TRP A C 1
ATOM 1439 O O . TRP A 1 180 ? 18.547 19.547 8.25 1 88.94 180 TRP A O 1
ATOM 1449 N N . LEU A 1 181 ? 19.938 21.312 8.273 1 90.88 181 LEU A N 1
ATOM 1450 C CA . LEU A 1 181 ? 21.219 20.625 8.414 1 90.88 181 LEU A CA 1
ATOM 1451 C C . LEU A 1 181 ? 21.453 19.656 7.25 1 90.88 181 LEU A C 1
ATOM 1453 O O . LEU A 1 181 ? 22.281 18.75 7.344 1 90.88 181 LEU A O 1
ATOM 1457 N N . LEU A 1 182 ? 20.547 19.734 6.227 1 93.75 182 LEU A N 1
ATOM 1458 C CA . LEU A 1 182 ? 20.672 18.938 5.004 1 93.75 182 LEU A CA 1
ATOM 1459 C C . LEU A 1 182 ? 20.391 17.469 5.273 1 93.75 182 LEU A C 1
ATOM 1461 O O . LEU A 1 182 ? 21 16.594 4.648 1 93.75 182 LEU A O 1
ATOM 1465 N N . MET A 1 183 ? 19.5 17.234 6.227 1 96.38 183 MET A N 1
ATOM 1466 C CA . MET A 1 183 ? 19.281 15.844 6.625 1 96.38 183 MET A CA 1
ATOM 1467 C C . MET A 1 183 ? 17.797 15.5 6.594 1 96.38 183 MET A C 1
ATOM 1469 O O . MET A 1 183 ? 17.406 14.367 6.898 1 96.38 183 MET A O 1
ATOM 1473 N N . GLU A 1 184 ? 16.984 16.469 6.227 1 96.62 184 GLU A N 1
ATOM 1474 C CA . GLU A 1 184 ? 15.539 16.25 6.277 1 96.62 184 GLU A CA 1
ATOM 1475 C C . GLU A 1 184 ? 14.984 15.914 4.895 1 96.62 184 GLU A C 1
ATOM 1477 O O . GLU A 1 184 ? 15 16.75 3.992 1 96.62 184 GLU A O 1
ATOM 1482 N N . HIS A 1 185 ? 14.438 14.625 4.77 1 98.38 185 HIS A N 1
ATOM 1483 C CA . HIS A 1 185 ? 14.031 14.18 3.439 1 98.38 185 HIS A CA 1
ATOM 1484 C C . HIS A 1 185 ? 12.656 13.508 3.477 1 98.38 185 HIS A C 1
ATOM 1486 O O . HIS A 1 185 ? 12.227 12.914 2.488 1 98.38 185 HIS A O 1
ATOM 1492 N N . CYS A 1 186 ? 12.023 13.539 4.621 1 98.56 186 CYS A N 1
ATOM 1493 C CA . CYS A 1 186 ? 10.703 12.938 4.789 1 98.56 186 CYS A CA 1
ATOM 1494 C C . CYS A 1 186 ? 9.711 13.953 5.34 1 98.56 186 CYS A C 1
ATOM 1496 O O . CYS A 1 186 ? 10.086 14.859 6.082 1 98.56 186 CYS A O 1
ATOM 1498 N N . ALA A 1 187 ? 8.445 13.805 4.98 1 97.31 187 ALA A N 1
ATOM 1499 C CA . ALA A 1 187 ? 7.445 14.812 5.336 1 97.31 187 ALA A CA 1
ATOM 1500 C C . ALA A 1 187 ? 6.562 14.328 6.48 1 97.31 187 ALA A C 1
ATOM 1502 O O . ALA A 1 187 ? 6.234 13.141 6.559 1 97.31 187 ALA A O 1
ATOM 1503 N N . ARG A 1 188 ? 6.211 15.281 7.27 1 96.44 188 ARG A N 1
ATOM 1504 C CA . ARG A 1 188 ? 5.32 15.008 8.398 1 96.44 188 ARG A CA 1
ATOM 1505 C C . ARG A 1 188 ? 4.289 16.109 8.562 1 96.44 188 ARG A C 1
ATOM 1507 O O . ARG A 1 188 ? 4.438 17.203 7.992 1 96.44 188 ARG A O 1
ATOM 1514 N N . MET A 1 189 ? 3.248 15.797 9.352 1 93.88 189 MET A N 1
ATOM 1515 C CA . MET A 1 189 ? 2.238 16.781 9.734 1 93.88 189 MET A CA 1
ATOM 1516 C C . MET A 1 189 ? 1.81 16.594 11.18 1 93.88 189 MET A C 1
ATOM 1518 O O . MET A 1 189 ? 2.238 15.641 11.844 1 93.88 189 MET A O 1
ATOM 1522 N N . GLY A 1 190 ? 1.108 17.578 11.664 1 88.62 190 GLY A N 1
ATOM 1523 C CA . GLY A 1 190 ? 0.606 17.5 13.031 1 88.62 190 GLY A CA 1
ATOM 1524 C C . GLY A 1 190 ? 1.098 18.625 13.914 1 88.62 190 GLY A C 1
ATOM 1525 O O . GLY A 1 190 ? 1.034 18.531 15.141 1 88.62 190 GLY A O 1
ATOM 1526 N N . ARG A 1 191 ? 1.729 19.531 13.352 1 85.62 191 ARG A N 1
ATOM 1527 C CA . ARG A 1 191 ? 2.137 20.734 14.086 1 85.62 191 ARG A CA 1
ATOM 1528 C C . ARG A 1 191 ? 1.521 21.984 13.477 1 85.62 191 ARG A C 1
ATOM 1530 O O . ARG A 1 191 ? 1.341 22.062 12.258 1 85.62 191 ARG A O 1
ATOM 1537 N N . ARG A 1 192 ? 1.327 22.891 14.383 1 78.62 192 ARG A N 1
ATOM 1538 C CA . ARG A 1 192 ? 0.741 24.141 13.938 1 78.62 192 ARG A CA 1
ATOM 1539 C C . ARG A 1 192 ? 1.782 25.016 13.25 1 78.62 192 ARG A C 1
ATOM 1541 O O . ARG A 1 192 ? 2.955 25.016 13.625 1 78.62 192 ARG A O 1
ATOM 1548 N N . CYS A 1 193 ? 1.403 25.609 12.18 1 78.5 193 CYS A N 1
ATOM 1549 C CA . CYS A 1 193 ? 2.203 26.672 11.602 1 78.5 193 CYS A CA 1
ATOM 1550 C C . CYS A 1 193 ? 1.506 28.031 11.758 1 78.5 193 CYS A C 1
ATOM 1552 O O . CYS A 1 193 ? 0.42 28.109 12.336 1 78.5 193 CYS A O 1
ATOM 1554 N N . LEU A 1 194 ? 2.166 29.328 11.461 1 64.12 194 LEU A N 1
ATOM 1555 C CA . LEU A 1 194 ? 1.713 30.688 11.727 1 64.12 194 LEU A CA 1
ATOM 1556 C C . LEU A 1 194 ? 0.191 30.75 11.805 1 64.12 19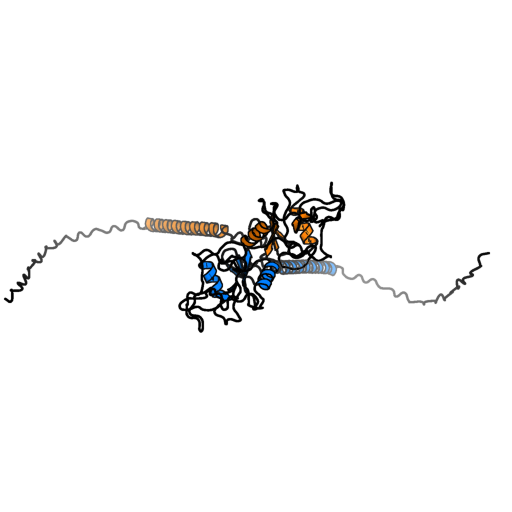4 LEU A C 1
ATOM 1558 O O . LEU A 1 194 ? -0.427 30.031 12.586 1 64.12 194 LEU A O 1
ATOM 1562 N N . ASP A 1 195 ? -0.247 31.609 10.914 1 57.5 195 ASP A N 1
ATOM 1563 C CA . ASP A 1 195 ? -1.655 32 10.945 1 57.5 195 ASP A CA 1
ATOM 1564 C C . ASP A 1 195 ? -2.559 30.812 10.648 1 57.5 195 ASP A C 1
ATOM 1566 O O . ASP A 1 195 ? -3.785 30.938 10.664 1 57.5 195 ASP A O 1
ATOM 1570 N N . GLN A 1 196 ? -1.83 29.828 10.133 1 58.38 196 GLN A N 1
ATOM 1571 C CA . GLN A 1 196 ? -2.705 28.812 9.555 1 58.38 196 GLN A CA 1
ATOM 1572 C C . GLN A 1 196 ? -2.602 27.5 10.32 1 58.38 196 GLN A C 1
ATOM 1574 O O . GLN A 1 196 ? -1.65 27.281 11.078 1 58.38 196 GLN A O 1
ATOM 1579 N N . MET A 1 197 ? -3.672 26.531 10.125 1 62.47 197 MET A N 1
ATOM 1580 C CA . MET A 1 197 ? -3.949 25.203 10.68 1 62.47 197 MET A CA 1
ATOM 1581 C C . MET A 1 197 ? -2.727 24.297 10.562 1 62.47 197 MET A C 1
ATOM 1583 O O . MET A 1 197 ? -1.62 24.781 10.297 1 62.47 197 MET A O 1
ATOM 1587 N N . GLN A 1 198 ? -2.756 22.984 10.406 1 74.81 198 GLN A N 1
ATOM 1588 C CA . GLN A 1 198 ? -1.706 21.984 10.398 1 74.81 198 GLN A CA 1
ATOM 1589 C C . GLN A 1 198 ? -1.05 21.875 9.023 1 74.81 198 GLN A C 1
ATOM 1591 O O . GLN A 1 198 ? -1.736 21.875 8 1 74.81 198 GLN A O 1
ATOM 1596 N N . CYS A 1 199 ? 0.293 22.203 8.969 1 89 199 CYS A N 1
ATOM 1597 C CA . CYS A 1 199 ? 1.106 22.203 7.758 1 89 199 CYS A CA 1
ATOM 1598 C C . CYS A 1 199 ? 2.098 21.031 7.766 1 89 199 CYS A C 1
ATOM 1600 O O . CYS A 1 199 ? 2.158 20.281 8.734 1 89 199 CYS A O 1
ATOM 1602 N N . TRP A 1 200 ? 2.729 20.938 6.57 1 94.25 200 TRP A N 1
ATOM 1603 C CA . TRP A 1 200 ? 3.742 19.906 6.422 1 94.25 200 TRP A CA 1
ATOM 1604 C C . TRP A 1 200 ? 5.117 20.422 6.824 1 94.25 200 TRP A C 1
ATOM 1606 O O . TRP A 1 200 ? 5.406 21.609 6.676 1 94.25 200 TRP A O 1
ATOM 1616 N N . PHE A 1 201 ? 5.945 19.5 7.316 1 93.06 201 PHE A N 1
ATOM 1617 C CA . PHE A 1 201 ? 7.332 19.781 7.668 1 93.06 201 PHE A CA 1
ATOM 1618 C C . PHE A 1 201 ? 8.242 18.656 7.184 1 93.06 201 PHE A C 1
ATOM 1620 O O . PHE A 1 201 ? 7.918 17.484 7.328 1 93.06 201 PHE A O 1
ATOM 1627 N N . ASP A 1 202 ? 9.344 19.078 6.543 1 95 202 ASP A N 1
ATOM 1628 C CA . ASP A 1 202 ? 10.344 18.047 6.324 1 95 202 ASP A CA 1
ATOM 1629 C C . ASP A 1 202 ? 11.109 17.734 7.613 1 95 202 ASP A C 1
ATOM 1631 O O . ASP A 1 202 ? 11.188 18.578 8.508 1 95 202 ASP A O 1
ATOM 1635 N N . TYR A 1 203 ? 11.516 16.516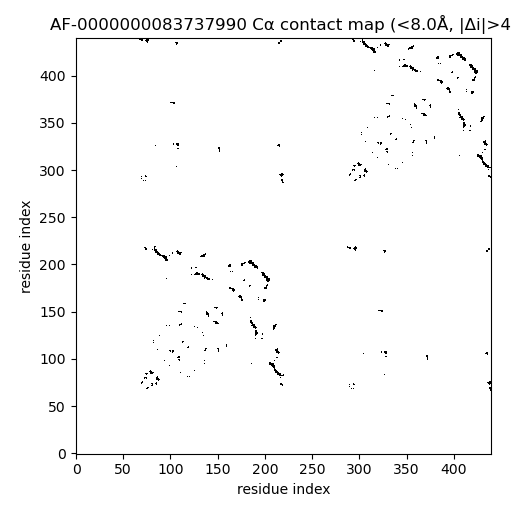 7.684 1 95.62 203 TYR A N 1
ATOM 1636 C CA . TYR A 1 203 ? 12.164 16.047 8.906 1 95.62 203 TYR A CA 1
ATOM 1637 C C . TYR A 1 203 ? 13.133 14.914 8.609 1 95.62 203 TYR A C 1
ATOM 1639 O O . TYR A 1 203 ? 13.211 14.43 7.48 1 95.62 203 TYR A O 1
ATOM 1647 N N . ILE A 1 204 ? 13.992 14.68 9.641 1 97.06 204 ILE A N 1
ATOM 1648 C CA . ILE A 1 204 ? 14.969 13.594 9.523 1 97.06 204 ILE A CA 1
ATOM 1649 C C . ILE A 1 204 ? 14.242 12.25 9.508 1 97.06 204 ILE A C 1
ATOM 1651 O O . ILE A 1 204 ? 13.562 11.898 10.477 1 97.06 204 ILE A O 1
ATOM 1655 N N . CYS A 1 205 ? 14.461 11.43 8.484 1 98.25 205 CYS A N 1
ATOM 1656 C CA . CYS A 1 205 ? 13.648 10.25 8.188 1 98.25 205 CYS A CA 1
ATOM 1657 C C . CYS A 1 205 ? 13.82 9.18 9.258 1 98.25 205 CYS A C 1
ATOM 1659 O O . CYS A 1 205 ? 12.914 8.383 9.5 1 98.25 205 CYS A O 1
ATOM 1661 N N . ASN A 1 206 ? 14.945 9.203 9.938 1 98.12 206 ASN A N 1
ATOM 1662 C CA . ASN A 1 206 ? 15.289 8.086 10.82 1 98.12 206 ASN A CA 1
ATOM 1663 C C . ASN A 1 206 ? 14.789 8.336 12.242 1 98.12 206 ASN A C 1
ATOM 1665 O O . ASN A 1 206 ? 14.953 7.477 13.109 1 98.12 206 ASN A O 1
ATOM 1669 N N . ILE A 1 207 ? 14.125 9.5 12.469 1 97.38 207 ILE A N 1
ATOM 1670 C CA . ILE A 1 207 ? 13.547 9.773 13.781 1 97.38 207 ILE A CA 1
ATOM 1671 C C . ILE A 1 207 ? 12.148 9.172 13.859 1 97.38 207 ILE A C 1
ATOM 1673 O O . ILE A 1 207 ? 11.328 9.359 12.961 1 97.38 207 ILE A O 1
ATOM 1677 N N . PRO A 1 208 ? 11.883 8.406 14.93 1 97.88 208 PRO A N 1
ATOM 1678 C CA . PRO A 1 208 ? 10.562 7.789 15.039 1 97.88 208 PRO A CA 1
ATOM 1679 C C . PRO A 1 208 ? 9.453 8.812 15.266 1 97.88 208 PRO A C 1
ATOM 1681 O O . PRO A 1 208 ? 9.594 9.711 16.094 1 97.88 208 PRO A O 1
ATOM 1684 N N . CYS A 1 209 ? 8.414 8.719 14.508 1 97.75 209 CYS A N 1
ATOM 1685 C CA . CYS A 1 209 ? 7.184 9.492 14.609 1 97.75 209 CYS A CA 1
ATOM 1686 C C . CYS A 1 209 ? 5.961 8.602 14.406 1 97.75 209 CYS A C 1
ATOM 1688 O O . CYS A 1 209 ? 6.094 7.441 14.023 1 97.75 209 CYS A O 1
ATOM 1690 N N . LYS A 1 210 ? 4.832 9.094 14.758 1 98.12 210 LYS A N 1
ATOM 1691 C CA . LYS A 1 210 ? 3.594 8.406 14.398 1 98.12 210 LYS A CA 1
ATOM 1692 C C . LYS A 1 210 ? 3.381 8.406 12.891 1 98.12 210 LYS A C 1
ATOM 1694 O O . LYS A 1 210 ? 4.203 8.938 12.141 1 98.12 210 LYS A O 1
ATOM 1699 N N . ARG A 1 211 ? 2.338 7.695 12.461 1 98.5 211 ARG A N 1
ATOM 1700 C CA . ARG A 1 211 ? 2.123 7.586 11.016 1 98.5 211 ARG A CA 1
ATOM 1701 C C . ARG A 1 211 ? 0.635 7.613 10.68 1 98.5 211 ARG A C 1
ATOM 1703 O O . ARG A 1 211 ? -0.201 7.25 11.508 1 98.5 211 ARG A O 1
ATOM 1710 N N . ILE A 1 212 ? 0.345 8.031 9.477 1 98.81 212 ILE A N 1
ATOM 1711 C CA . ILE A 1 212 ? -1.002 7.969 8.922 1 98.81 212 ILE A CA 1
ATOM 1712 C C . ILE A 1 212 ? -1.027 7 7.738 1 98.81 212 ILE A C 1
ATOM 1714 O O . ILE A 1 212 ? -0.3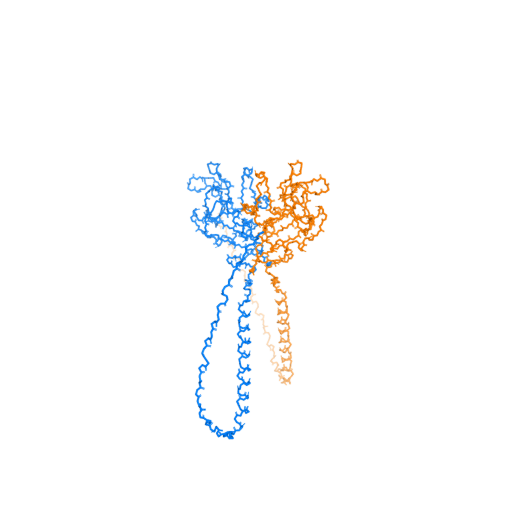24 7.207 6.746 1 98.81 212 ILE A O 1
ATOM 1718 N N . CYS A 1 213 ? -1.842 5.992 7.891 1 98.88 213 CYS A N 1
ATOM 1719 C CA . CYS A 1 213 ? -2.025 5.031 6.809 1 98.88 213 CYS A CA 1
ATOM 1720 C C . CYS A 1 213 ? -3.354 5.258 6.098 1 98.88 213 CYS A C 1
ATOM 1722 O O . CYS A 1 213 ? -4.332 5.684 6.719 1 98.88 213 CYS A O 1
ATOM 1724 N N . GLU A 1 214 ? -3.332 4.914 4.832 1 98.69 214 GLU A N 1
ATOM 1725 C CA . GLU A 1 214 ? -4.512 5.023 3.979 1 98.69 214 GLU A CA 1
ATOM 1726 C C . GLU A 1 214 ? -4.746 3.738 3.193 1 98.69 214 GLU A C 1
ATOM 1728 O O . GLU A 1 214 ? -3.795 3.1 2.738 1 98.69 214 GLU A O 1
ATOM 1733 N N . SER A 1 215 ? -5.984 3.303 3.084 1 98.12 215 SER A N 1
ATOM 1734 C CA . SER A 1 215 ? -6.395 2.166 2.264 1 98.12 215 SER A CA 1
ATOM 1735 C C . SER A 1 215 ? -7.715 2.445 1.555 1 98.12 215 SER A C 1
ATOM 1737 O O . SER A 1 215 ? -8.453 3.352 1.942 1 98.12 215 SER A O 1
ATOM 1739 N N . ARG A 1 216 ? -7.988 1.627 0.558 1 96.44 216 ARG A N 1
ATOM 1740 C CA . ARG A 1 216 ? -9.234 1.771 -0.188 1 96.44 216 ARG A CA 1
ATOM 1741 C C . ARG A 1 216 ? -10.43 1.352 0.659 1 96.44 216 ARG A C 1
ATOM 1743 O O . ARG A 1 216 ? -10.391 0.321 1.335 1 96.44 216 ARG A O 1
ATOM 1750 N N . ALA A 1 217 ? -11.477 2.174 0.579 1 95.75 217 ALA A N 1
ATOM 1751 C CA . ALA A 1 217 ? -12.703 1.83 1.287 1 95.75 217 ALA A CA 1
ATOM 1752 C C . ALA A 1 217 ? -13.594 0.928 0.437 1 95.75 217 ALA A C 1
ATOM 1754 O O . ALA A 1 217 ? -13.422 0.848 -0.782 1 95.75 217 ALA A O 1
ATOM 1755 N N . ALA A 1 218 ? -14.5 0.272 1.14 1 92.56 218 ALA A N 1
ATOM 1756 C CA . ALA A 1 218 ? -15.445 -0.596 0.448 1 92.56 218 ALA A CA 1
ATOM 1757 C C . ALA A 1 218 ? -16.547 0.22 -0.233 1 92.56 218 ALA A C 1
ATOM 1759 O O . ALA A 1 218 ? -17.234 -0.281 -1.118 1 92.56 218 ALA A O 1
ATOM 1760 N N . LYS A 1 219 ? -16.672 1.347 0.265 1 82.69 219 LYS A N 1
ATOM 1761 C CA . LYS A 1 219 ? -17.703 2.207 -0.329 1 82.69 219 LYS A CA 1
ATOM 1762 C C . LYS A 1 219 ? -17.078 3.486 -0.889 1 82.69 219 LYS A C 1
ATOM 1764 O O . LYS A 1 219 ? -15.953 3.84 -0.541 1 82.69 219 LYS A O 1
ATOM 1769 N N . THR A 1 220 ? -17.844 4.055 -1.812 1 72 220 THR A N 1
ATOM 1770 C CA . THR A 1 220 ? -17.359 5.305 -2.379 1 72 220 THR A CA 1
ATOM 1771 C C . THR A 1 220 ? -17.812 6.496 -1.538 1 72 220 THR A C 1
ATOM 1773 O O . THR A 1 220 ? -18.875 6.445 -0.905 1 72 220 THR A O 1
ATOM 1776 N N . MET B 1 1 ? -17.016 88.625 -2.66 1 24.55 1 MET B N 1
ATOM 1777 C CA . MET B 1 1 ? -18.297 88.75 -3.326 1 24.55 1 MET B CA 1
ATOM 1778 C C . MET B 1 1 ? -19.125 87.438 -3.139 1 24.55 1 MET B C 1
ATOM 1780 O O . MET B 1 1 ? -18.688 86.375 -3.486 1 24.55 1 MET B O 1
ATOM 1784 N N . SER B 1 2 ? -20.078 87.375 -2.08 1 26.44 2 SER B N 1
ATOM 1785 C CA . SER B 1 2 ? -20.922 86.688 -1.11 1 26.44 2 SER B CA 1
ATOM 1786 C C . SER B 1 2 ? -22.172 86.125 -1.77 1 26.44 2 SER B C 1
ATOM 1788 O O . SER B 1 2 ? -23.25 86.75 -1.665 1 26.44 2 SER B O 1
ATOM 1790 N N . ASP B 1 3 ? -22 85.562 -3.062 1 24.5 3 ASP B N 1
ATOM 1791 C CA . ASP B 1 3 ? -23.188 85.438 -3.904 1 24.5 3 ASP B CA 1
ATOM 1792 C C . ASP B 1 3 ? -24.266 84.625 -3.225 1 24.5 3 ASP B C 1
ATOM 1794 O O . ASP B 1 3 ? -23.953 83.688 -2.465 1 24.5 3 ASP B O 1
ATOM 1798 N N . GLU B 1 4 ? -25.531 85.062 -3.373 1 24.05 4 GLU B N 1
ATOM 1799 C CA . GLU B 1 4 ? -26.922 85.125 -2.916 1 24.05 4 GLU B CA 1
ATOM 1800 C C . GLU B 1 4 ? -27.641 83.812 -3.236 1 24.05 4 GLU B C 1
ATOM 1802 O O . GLU B 1 4 ? -27.672 83.375 -4.391 1 24.05 4 GLU B O 1
ATOM 1807 N N . ILE B 1 5 ? -27.75 82.812 -2.254 1 26.45 5 ILE B N 1
ATOM 1808 C CA . ILE B 1 5 ? -28.188 81.438 -2.068 1 26.45 5 ILE B CA 1
ATOM 1809 C C . ILE B 1 5 ? -29.672 81.312 -2.398 1 26.45 5 ILE B C 1
ATOM 1811 O O . ILE B 1 5 ? -30.531 81.75 -1.612 1 26.45 5 ILE B O 1
ATOM 1815 N N . VAL B 1 6 ? -30.125 81.875 -3.654 1 22.59 6 VAL B N 1
ATOM 1816 C CA . VAL B 1 6 ? -31.562 82.125 -3.795 1 22.59 6 VAL B CA 1
ATOM 1817 C C . VAL B 1 6 ? -32.312 80.812 -3.707 1 22.59 6 VAL B C 1
ATOM 1819 O O . VAL B 1 6 ? -32.031 79.812 -4.434 1 22.59 6 VAL B O 1
ATOM 1822 N N . TYR B 1 7 ? -32.906 80.438 -2.549 1 21.86 7 TYR B N 1
ATOM 1823 C CA . TYR B 1 7 ? -33.625 79.312 -1.954 1 21.86 7 TYR B CA 1
ATOM 1824 C C . TYR B 1 7 ? -34.938 79.062 -2.646 1 21.86 7 TYR B C 1
ATOM 1826 O O . TYR B 1 7 ? -35.875 79.875 -2.49 1 21.86 7 TYR B O 1
ATOM 1834 N N . TYR B 1 8 ? -35 78.938 -4.059 1 19.34 8 TYR B N 1
ATOM 1835 C CA . TYR B 1 8 ? -36.312 79 -4.672 1 19.34 8 TYR B CA 1
ATOM 1836 C C . TYR B 1 8 ? -37.188 77.875 -4.176 1 19.34 8 TYR B C 1
ATOM 1838 O O . TYR B 1 8 ? -36.844 76.688 -4.305 1 19.34 8 TYR B O 1
ATOM 1846 N N . ASN B 1 9 ? -38 78.062 -3.082 1 19.59 9 ASN B N 1
ATOM 1847 C CA . ASN B 1 9 ? -38.969 77.312 -2.271 1 19.59 9 ASN B CA 1
ATOM 1848 C C . ASN B 1 9 ? -40.188 76.938 -3.088 1 19.59 9 ASN B C 1
ATOM 1850 O O . ASN B 1 9 ? -41.062 77.75 -3.393 1 19.59 9 ASN B O 1
ATOM 1854 N N . ASP B 1 10 ? -40 76.375 -4.344 1 19.36 10 ASP B N 1
ATOM 1855 C CA . ASP B 1 10 ? -41.188 76.25 -5.215 1 19.36 10 ASP B CA 1
ATOM 1856 C C . ASP B 1 10 ? -42.312 75.5 -4.543 1 19.36 10 ASP B C 1
ATOM 1858 O O . ASP B 1 10 ? -42.031 74.5 -3.832 1 19.36 10 ASP B O 1
ATOM 1862 N N . GLN B 1 11 ? -43.5 76 -4.363 1 19.5 11 GLN B N 1
ATOM 1863 C CA . GLN B 1 11 ? -44.844 76 -3.791 1 19.5 11 GLN B CA 1
ATOM 1864 C C . GLN B 1 11 ? -45.656 74.875 -4.434 1 19.5 11 GLN B C 1
ATOM 1866 O O . GLN B 1 11 ? -46.375 75.125 -5.41 1 19.5 11 GLN B O 1
ATOM 1871 N N . VAL B 1 12 ? -45.094 73.688 -4.82 1 21.92 12 VAL B N 1
ATOM 1872 C CA . VAL B 1 12 ? -45.938 72.875 -5.691 1 21.92 12 VAL B CA 1
ATOM 1873 C C . VAL B 1 12 ? -47.25 72.562 -5 1 21.92 12 VAL B C 1
ATOM 1875 O O . VAL B 1 12 ? -47.281 72.188 -3.844 1 21.92 12 VAL B O 1
ATOM 1878 N N . ARG B 1 13 ? -48.375 73.188 -5.449 1 18.66 13 ARG B N 1
ATOM 1879 C CA . ARG B 1 13 ? -49.781 73.375 -5.129 1 18.66 13 ARG B CA 1
ATOM 1880 C C . ARG B 1 13 ? -50.5 72 -5.172 1 18.66 13 ARG B C 1
ATOM 1882 O O . ARG B 1 13 ? -50.375 71.25 -6.148 1 18.66 13 ARG B O 1
ATOM 1889 N N . CYS B 1 14 ? -50.844 71.438 -4.02 1 20.94 14 CYS B N 1
ATOM 1890 C CA . CYS B 1 14 ? -51.406 70.188 -3.5 1 20.94 14 CYS B CA 1
ATOM 1891 C C . CYS B 1 14 ? -52.844 70 -4 1 20.94 14 CYS B C 1
ATOM 1893 O O . CYS B 1 14 ? -53.75 70.75 -3.566 1 20.94 14 CYS B O 1
ATOM 1895 N N . HIS B 1 15 ? -53.062 70.188 -5.414 1 19.84 15 HIS B N 1
ATOM 1896 C CA . HIS B 1 15 ? -54.438 70.188 -5.832 1 19.84 15 HIS B CA 1
ATOM 1897 C C . HIS B 1 15 ? -55.219 69 -5.32 1 19.84 15 HIS B C 1
ATOM 1899 O O . HIS B 1 15 ? -54.719 67.875 -5.355 1 19.84 15 HIS B O 1
ATOM 1905 N N . GLN B 1 16 ? -56.125 69.188 -4.379 1 19.36 16 GLN B N 1
ATOM 1906 C CA . GLN B 1 16 ? -57.031 68.5 -3.527 1 19.36 16 GLN B CA 1
ATOM 1907 C C . GLN B 1 16 ? -58.094 67.75 -4.359 1 19.36 16 GLN B C 1
ATOM 1909 O O . GLN B 1 16 ? -58.969 68.375 -4.973 1 19.36 16 GLN B O 1
ATOM 1914 N N . ASN B 1 17 ? -57.625 66.875 -5.355 1 20.38 17 ASN B N 1
ATOM 1915 C CA . ASN B 1 17 ? -58.625 66.312 -6.227 1 20.38 17 ASN B CA 1
ATOM 1916 C C . ASN B 1 17 ? -59.75 65.688 -5.422 1 20.38 17 ASN B C 1
ATOM 1918 O O . ASN B 1 17 ? -59.531 65 -4.422 1 20.38 17 ASN B O 1
ATOM 1922 N N . LYS B 1 18 ? -60.938 66.25 -5.566 1 20.45 18 LYS B N 1
ATOM 1923 C CA . LYS B 1 18 ? -62.281 66.062 -4.977 1 20.45 18 LYS B CA 1
ATOM 1924 C C . LYS B 1 18 ? -62.781 64.625 -5.223 1 20.45 18 LYS B C 1
ATOM 1926 O O . LYS B 1 18 ? -62.875 64.188 -6.371 1 20.45 18 LYS B O 1
ATOM 1931 N N . VAL B 1 19 ? -62.5 63.688 -4.316 1 20.64 19 VAL B N 1
ATOM 1932 C CA . VAL B 1 19 ? -62.844 62.25 -4.277 1 20.64 19 VAL B CA 1
ATOM 1933 C C . VAL B 1 19 ? -64.375 62.094 -4.273 1 20.64 19 VAL B C 1
ATOM 1935 O O . VAL B 1 19 ? -65.062 62.688 -3.42 1 20.64 19 VAL B O 1
ATOM 1938 N N . ALA B 1 20 ? -64.938 62.125 -5.52 1 22.97 20 ALA B N 1
ATOM 1939 C CA . ALA B 1 20 ? -66.375 61.969 -5.816 1 22.97 20 ALA B CA 1
ATOM 1940 C C . ALA B 1 20 ? -67 60.781 -5.047 1 22.97 20 ALA B C 1
ATOM 1942 O O . ALA B 1 20 ? -66.312 59.812 -4.781 1 22.97 20 ALA B O 1
ATOM 1943 N N . GLY B 1 21 ? -68.125 61.031 -4.336 1 22.16 21 GLY B N 1
ATOM 1944 C CA . GLY B 1 21 ? -68.938 60.375 -3.354 1 22.16 21 GLY B CA 1
ATOM 1945 C C . GLY B 1 21 ? -69.625 59.125 -3.877 1 22.16 21 GLY B C 1
ATOM 1946 O O . GLY B 1 21 ? -70.812 59.125 -4.188 1 22.16 21 GLY B O 1
ATOM 1947 N N . ALA B 1 22 ? -68.875 58.281 -4.641 1 23.12 22 ALA B N 1
ATOM 1948 C CA . ALA B 1 22 ? -69.625 57.219 -5.336 1 23.12 22 ALA B CA 1
ATOM 1949 C C . ALA B 1 22 ? -70.5 56.469 -4.371 1 23.12 22 ALA B C 1
ATOM 1951 O O . ALA B 1 22 ? -70.125 56.188 -3.23 1 23.12 22 ALA B O 1
ATOM 1952 N N . ARG B 1 23 ? -71.812 56.5 -4.738 1 24.28 23 ARG B N 1
ATOM 1953 C CA . ARG B 1 23 ? -73.062 56 -4.176 1 24.28 23 ARG B CA 1
ATOM 1954 C C . ARG B 1 23 ? -73 54.531 -3.869 1 24.28 23 ARG B C 1
ATOM 1956 O O . ARG B 1 23 ? -72.25 53.781 -4.527 1 24.28 23 ARG B O 1
ATOM 1963 N N . GLY B 1 24 ? -73.438 54.094 -2.631 1 23.05 24 GLY B N 1
ATOM 1964 C CA . GLY B 1 24 ? -73.438 52.938 -1.747 1 23.05 24 GLY B CA 1
ATOM 1965 C C . GLY B 1 24 ? -74.25 51.781 -2.307 1 23.05 24 GLY B C 1
ATOM 1966 O O . GLY B 1 24 ? -74.562 50.844 -1.583 1 23.05 24 GLY B O 1
ATOM 1967 N N . ASP B 1 25 ? -74.312 51.625 -3.695 1 26.27 25 ASP B N 1
ATOM 1968 C CA . ASP B 1 25 ? -75.312 50.656 -4.004 1 26.27 25 ASP B CA 1
ATOM 1969 C C . ASP B 1 25 ? -75.062 49.344 -3.277 1 26.27 25 ASP B C 1
ATOM 1971 O O . ASP B 1 25 ? -73.938 48.844 -3.242 1 26.27 25 ASP B O 1
ATOM 1975 N N . ALA B 1 26 ? -75.938 49.062 -2.326 1 23.86 26 ALA B N 1
ATOM 1976 C CA . ALA B 1 26 ? -76.062 47.938 -1.38 1 23.86 26 ALA B CA 1
ATOM 1977 C C . ALA B 1 26 ? -76.125 46.594 -2.109 1 23.86 26 ALA B C 1
ATOM 1979 O O . ALA B 1 26 ? -77.125 46.375 -2.854 1 23.86 26 ALA B O 1
ATOM 1980 N N . PHE B 1 27 ? -75.125 46.219 -2.861 1 25.14 27 PHE B N 1
ATOM 1981 C CA . PHE B 1 27 ? -75.25 44.938 -3.574 1 25.14 27 PHE B CA 1
ATOM 1982 C C . PHE B 1 27 ? -75.562 43.812 -2.615 1 25.14 27 PHE B C 1
ATOM 1984 O O . PHE B 1 27 ? -75 43.719 -1.531 1 25.14 27 PHE B O 1
ATOM 1991 N N . LYS B 1 28 ? -76.938 43.312 -2.76 1 29.3 28 LYS B N 1
ATOM 1992 C CA . LYS B 1 28 ? -77.562 42.156 -2.117 1 29.3 28 LYS B CA 1
ATOM 1993 C C . LYS B 1 28 ? -76.688 40.906 -2.24 1 29.3 28 LYS B C 1
ATOM 1995 O O . LYS B 1 28 ? -76.312 40.531 -3.346 1 29.3 28 LYS B O 1
ATOM 2000 N N . VAL B 1 29 ? -75.875 40.656 -1.26 1 27.11 29 VAL B N 1
ATOM 2001 C CA . VAL B 1 29 ? -75 39.531 -1.068 1 27.11 29 VAL B CA 1
ATOM 2002 C C . VAL B 1 29 ? -75.75 38.219 -1.179 1 27.11 29 VAL B C 1
ATOM 2004 O O . VAL B 1 29 ? -76.688 37.969 -0.364 1 27.11 29 VAL B O 1
ATOM 2007 N N . GLY B 1 30 ? -76.375 38.031 -2.391 1 29.2 30 GLY B N 1
ATOM 2008 C CA . GLY B 1 30 ? -77.062 36.75 -2.477 1 29.2 30 GLY B CA 1
ATOM 2009 C C . GLY B 1 30 ? -76.188 35.562 -1.997 1 29.2 30 GLY B C 1
ATOM 2010 O O . GLY B 1 30 ? -74.938 35.562 -2.168 1 29.2 30 GLY B O 1
ATOM 2011 N N . SER B 1 31 ? -76.625 35 -0.924 1 28.62 31 SER B N 1
ATOM 2012 C CA . SER B 1 31 ? -76.062 33.844 -0.188 1 28.62 31 SER B CA 1
ATOM 2013 C C . SER B 1 31 ? -75.875 32.625 -1.094 1 28.62 31 SER B C 1
ATOM 2015 O O . SER B 1 31 ? -76.875 32.031 -1.512 1 28.62 31 SER B O 1
ATOM 2017 N N . ARG B 1 32 ? -75.312 32.812 -2.295 1 35.06 32 ARG B N 1
ATOM 2018 C CA . ARG B 1 32 ? -75.188 31.594 -3.074 1 35.06 32 ARG B CA 1
ATOM 2019 C C . ARG B 1 32 ? -74.625 30.438 -2.209 1 35.06 32 ARG B C 1
ATOM 2021 O O . ARG B 1 32 ? -74 30.656 -1.188 1 35.06 32 ARG B O 1
ATOM 2028 N N . GLY B 1 33 ? -75 29.203 -2.641 1 34.19 33 GLY B N 1
ATOM 2029 C CA . GLY B 1 33 ? -75 27.812 -2.24 1 34.19 33 GLY B CA 1
ATOM 2030 C C . GLY B 1 33 ? -73.562 27.297 -1.969 1 34.19 33 GLY B C 1
ATOM 2031 O O . GLY B 1 33 ? -72.688 27.484 -2.793 1 34.19 33 GLY B O 1
ATOM 2032 N N . GLY B 1 34 ? -73.125 27.406 -0.782 1 38.94 34 GLY B N 1
ATOM 2033 C CA . GLY B 1 34 ? -71.875 27.141 -0.09 1 38.94 34 GLY B CA 1
ATOM 2034 C C . GLY B 1 34 ? -71.438 25.703 -0.286 1 38.94 34 GLY B C 1
ATOM 2035 O O . GLY B 1 34 ? -70.438 25.297 0.318 1 38.94 34 GLY B O 1
ATOM 2036 N N . SER B 1 35 ? -72.375 24.859 -0.832 1 49.44 35 SER B N 1
ATOM 2037 C CA . SER B 1 35 ? -72 23.484 -0.517 1 49.44 35 SER B CA 1
ATOM 2038 C C . SER B 1 35 ? -70.812 23.016 -1.39 1 49.44 35 SER B C 1
ATOM 2040 O O . SER B 1 35 ? -70.188 22 -1.099 1 49.44 35 SER B O 1
ATOM 2042 N 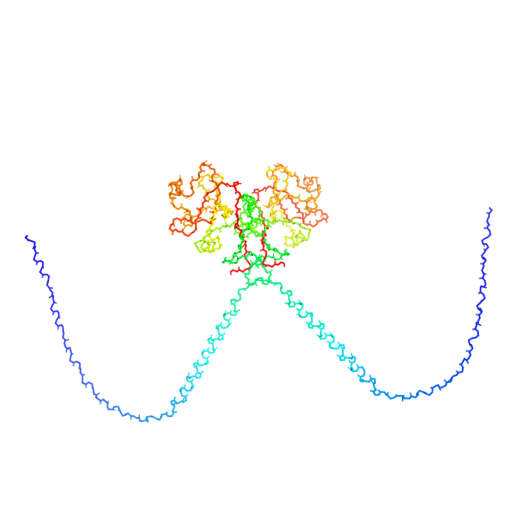N . GLN B 1 36 ? -70.625 23.688 -2.549 1 56.66 36 GLN B N 1
ATOM 2043 C CA . GLN B 1 36 ? -69.625 23.141 -3.496 1 56.66 36 GLN B CA 1
ATOM 2044 C C . GLN B 1 36 ? -68.188 23.453 -3.064 1 56.66 36 GLN B C 1
ATOM 2046 O O . GLN B 1 36 ? -67.25 22.859 -3.576 1 56.66 36 GLN B O 1
ATOM 2051 N N . SER B 1 37 ? -68.188 24.375 -2.041 1 63.88 37 SER B N 1
ATOM 2052 C CA . SER B 1 37 ? -66.812 24.859 -1.774 1 63.88 37 SER B CA 1
ATOM 2053 C C . SER B 1 37 ? -66.062 23.906 -0.866 1 63.88 37 SER B C 1
ATOM 2055 O O . SER B 1 37 ? -64.812 23.75 -0.995 1 63.88 37 SER B O 1
ATOM 2057 N N . VAL B 1 38 ? -66.938 23.141 -0.108 1 66.75 38 VAL B N 1
ATOM 2058 C CA . VAL B 1 38 ? -66.25 22.25 0.843 1 66.75 38 VAL B CA 1
ATOM 2059 C C . VAL B 1 38 ? -65.688 21.031 0.111 1 66.75 38 VAL B C 1
ATOM 2061 O O . VAL B 1 38 ? -64.625 20.547 0.45 1 66.75 38 VAL B O 1
ATOM 2064 N N . THR B 1 39 ? -66.438 20.688 -1.013 1 78.44 39 THR B N 1
ATOM 2065 C CA . THR B 1 39 ? -66 19.516 -1.765 1 78.44 39 THR B CA 1
ATOM 2066 C C . THR B 1 39 ? -64.75 19.812 -2.594 1 78.44 39 THR B C 1
ATOM 2068 O O . THR B 1 39 ? -63.875 18.969 -2.738 1 78.44 39 THR B O 1
ATOM 2071 N N . MET B 1 40 ? -64.688 21.094 -2.986 1 77.88 40 MET B N 1
ATOM 2072 C CA . MET B 1 40 ? -63.562 21.469 -3.799 1 77.88 40 MET B CA 1
ATOM 2073 C C . MET B 1 40 ? -62.312 21.625 -2.934 1 77.88 40 MET B C 1
ATOM 2075 O O . MET B 1 40 ? -61.219 21.25 -3.348 1 77.88 40 MET B O 1
ATOM 2079 N N . VAL B 1 41 ? -62.594 22.141 -1.707 1 78.56 41 VAL B N 1
ATOM 2080 C CA . VAL B 1 41 ? -61.5 22.328 -0.784 1 78.56 41 VAL B CA 1
ATOM 2081 C C . VAL B 1 41 ? -61 20.969 -0.281 1 78.56 41 VAL B C 1
ATOM 2083 O O . VAL B 1 41 ? -59.781 20.734 -0.178 1 78.56 41 VAL B O 1
ATOM 2086 N N . THR B 1 42 ? -62 20.016 -0.123 1 81.75 42 THR B N 1
ATOM 2087 C CA . THR B 1 42 ? -61.656 18.672 0.312 1 81.75 42 THR B CA 1
ATOM 2088 C C . THR B 1 42 ? -60.969 17.906 -0.804 1 81.75 42 THR B C 1
ATOM 2090 O O . THR B 1 42 ? -60 17.188 -0.553 1 81.75 42 THR B O 1
ATOM 2093 N N . LEU B 1 43 ? -61.281 18.156 -2.014 1 80.81 43 LEU B N 1
ATOM 2094 C CA . LEU B 1 43 ? -60.656 17.516 -3.158 1 80.81 43 LEU B CA 1
ATOM 2095 C C . LEU B 1 43 ? -59.25 18.078 -3.393 1 80.81 43 LEU B C 1
ATOM 2097 O O . LEU B 1 43 ? -58.312 17.328 -3.703 1 80.81 43 LEU B O 1
ATOM 2101 N N . ALA B 1 44 ? -59.156 19.359 -3.188 1 82.75 44 ALA B N 1
ATOM 2102 C CA . ALA B 1 44 ? -57.875 20 -3.32 1 82.75 44 ALA B CA 1
ATOM 2103 C C . ALA B 1 44 ? -56.906 19.547 -2.219 1 82.75 44 ALA B C 1
ATOM 2105 O O . ALA B 1 44 ? -55.719 19.281 -2.479 1 82.75 44 ALA B O 1
ATOM 2106 N N . CYS B 1 45 ? -57.5 19.391 -1.034 1 80.06 45 CYS B N 1
ATOM 2107 C CA . CYS B 1 45 ? -56.688 18.922 0.085 1 80.06 45 CYS B CA 1
ATOM 2108 C C . CYS B 1 45 ? -56.281 17.453 -0.115 1 80.06 45 CYS B C 1
ATOM 2110 O O . CYS B 1 45 ? -55.156 17.078 0.193 1 80.06 45 CYS B O 1
ATOM 2112 N N . LEU B 1 46 ? -57.156 16.703 -0.725 1 81.25 46 LEU B N 1
ATOM 2113 C CA . LEU B 1 46 ? -56.875 15.297 -1.015 1 81.25 46 LEU B CA 1
ATOM 2114 C C . LEU B 1 46 ? -55.844 15.172 -2.115 1 81.25 46 LEU B C 1
ATOM 2116 O O . LEU B 1 46 ? -54.938 14.312 -2.039 1 81.25 46 LEU B O 1
ATOM 2120 N N . TRP B 1 47 ? -55.812 16.078 -3.062 1 82.94 47 TRP B N 1
ATOM 2121 C CA . TRP B 1 47 ? -54.812 16.094 -4.125 1 82.94 47 TRP B CA 1
ATOM 2122 C C . TRP B 1 47 ? -53.469 16.531 -3.592 1 82.94 47 TRP B C 1
ATOM 2124 O O . TRP B 1 47 ? -52.438 16 -3.988 1 82.94 47 TRP B O 1
ATOM 2134 N N . ILE B 1 48 ? -53.469 17.438 -2.639 1 81.19 48 ILE B N 1
ATOM 2135 C CA . ILE B 1 48 ? -52.219 17.875 -2.016 1 81.19 48 ILE B CA 1
ATOM 2136 C C . ILE B 1 48 ? -51.656 16.766 -1.148 1 81.19 48 ILE B C 1
ATOM 2138 O O . ILE B 1 48 ? -50.438 16.5 -1.175 1 81.19 48 ILE B O 1
ATOM 2142 N N . LEU B 1 49 ? -52.562 16.047 -0.468 1 81 49 LEU B N 1
ATOM 2143 C CA . LEU B 1 49 ? -52.125 14.922 0.352 1 81 49 LEU B CA 1
ATOM 2144 C C . LEU B 1 49 ? -51.594 13.781 -0.52 1 81 49 LEU B C 1
ATOM 2146 O O . LEU B 1 49 ? -50.562 13.172 -0.206 1 81 49 LEU B O 1
ATOM 2150 N N . LEU B 1 50 ? -52.188 13.57 -1.635 1 82.06 50 LEU B N 1
ATOM 2151 C CA . LEU B 1 50 ? -51.75 12.539 -2.576 1 82.06 50 LEU B CA 1
ATOM 2152 C C . LEU B 1 50 ? -50.469 12.938 -3.252 1 82.06 50 LEU B C 1
ATOM 2154 O O . LEU B 1 50 ? -49.562 12.094 -3.453 1 82.06 50 LEU B O 1
ATOM 2158 N N . PHE B 1 51 ? -50.312 14.172 -3.514 1 81.38 51 PHE B N 1
ATOM 2159 C CA . PHE B 1 51 ? -49.062 14.688 -4.094 1 81.38 51 PHE B CA 1
ATOM 2160 C C . PHE B 1 51 ? -47.938 14.617 -3.082 1 81.38 51 PHE B C 1
ATOM 2162 O O . PHE B 1 51 ? -46.812 14.234 -3.424 1 81.38 51 PHE B O 1
ATOM 2169 N N . CYS B 1 52 ? -48.281 14.984 -1.852 1 79.44 52 CYS B N 1
ATOM 2170 C CA . CYS B 1 52 ? -47.281 14.883 -0.792 1 79.44 52 CYS B CA 1
ATOM 2171 C C . CYS B 1 52 ? -46.906 13.43 -0.524 1 79.44 52 CYS B C 1
ATOM 2173 O O . CYS B 1 52 ? -45.75 13.109 -0.335 1 79.44 52 CYS B O 1
ATOM 2175 N N . LEU B 1 53 ? -47.844 12.508 -0.644 1 80.56 53 LEU B N 1
ATOM 2176 C CA . LEU B 1 53 ? -47.594 11.078 -0.468 1 80.56 53 LEU B CA 1
ATOM 2177 C C . LEU B 1 53 ? -46.812 10.508 -1.652 1 80.56 53 LEU B C 1
ATOM 2179 O O . LEU B 1 53 ? -45.938 9.68 -1.473 1 80.56 53 LEU B O 1
ATOM 2183 N N . ALA B 1 54 ? -47.062 10.992 -2.801 1 80.56 54 ALA B N 1
ATOM 2184 C CA . ALA B 1 54 ? -46.312 10.578 -3.998 1 80.56 54 ALA B CA 1
ATOM 2185 C C . ALA B 1 54 ? -44.875 11.102 -3.971 1 80.56 54 ALA B C 1
ATOM 2187 O O . ALA B 1 54 ? -43.938 10.375 -4.305 1 80.56 54 ALA B O 1
ATOM 2188 N N . THR B 1 55 ? -44.719 12.336 -3.568 1 80 55 THR B N 1
ATOM 2189 C CA . THR B 1 55 ? -43.375 12.883 -3.43 1 80 55 THR B CA 1
ATOM 2190 C C . THR B 1 55 ? -42.594 12.188 -2.305 1 80 55 THR B C 1
ATOM 2192 O O . THR B 1 55 ? -41.406 11.898 -2.438 1 80 55 THR B O 1
ATOM 2195 N N . ALA B 1 56 ? -43.312 11.875 -1.271 1 76.31 56 ALA B N 1
ATOM 2196 C CA . ALA B 1 56 ? -42.688 11.117 -0.183 1 76.31 56 ALA B CA 1
ATOM 2197 C C . ALA B 1 56 ? -42.344 9.703 -0.635 1 76.31 56 ALA B C 1
ATOM 2199 O O . ALA B 1 56 ? -41.281 9.188 -0.292 1 76.31 56 ALA B O 1
ATOM 2200 N N . TRP B 1 57 ? -43.125 9.094 -1.458 1 73 57 TRP B N 1
ATOM 2201 C CA . TRP B 1 57 ? -42.844 7.77 -2.018 1 73 57 TRP B CA 1
ATOM 2202 C C . TRP B 1 57 ? -41.688 7.824 -2.99 1 73 57 TRP B C 1
ATOM 2204 O O . TRP B 1 57 ? -40.844 6.918 -3.014 1 73 57 TRP B O 1
ATOM 2214 N N . VAL B 1 58 ? -41.531 8.812 -3.76 1 67.44 58 VAL B N 1
ATOM 2215 C CA . VAL B 1 58 ? -40.406 9.008 -4.684 1 67.44 58 VAL B CA 1
ATOM 2216 C C . VAL B 1 58 ? -39.125 9.258 -3.898 1 67.44 58 VAL B C 1
ATOM 2218 O O . VAL B 1 58 ? -38.062 8.695 -4.219 1 67.44 58 VAL B O 1
ATOM 2221 N N . VAL B 1 59 ? -39.188 10.086 -2.932 1 61.62 59 VAL B N 1
ATOM 2222 C CA . VAL B 1 59 ? -38.031 10.352 -2.088 1 61.62 59 VAL B CA 1
ATOM 2223 C C . VAL B 1 59 ? -37.625 9.07 -1.365 1 61.62 59 VAL B C 1
ATOM 2225 O O . VAL B 1 59 ? -36.438 8.758 -1.281 1 61.62 59 VAL B O 1
ATOM 2228 N N . LEU B 1 60 ? -38.531 8.305 -0.884 1 59.25 60 LEU B N 1
ATOM 2229 C CA . LEU B 1 60 ? -38.25 7.023 -0.247 1 59.25 60 LEU B CA 1
ATOM 2230 C C . LEU B 1 60 ? -37.719 6.023 -1.258 1 59.25 60 LEU B C 1
ATOM 2232 O O . LEU B 1 60 ? -36.781 5.258 -0.943 1 59.25 60 LEU B O 1
ATOM 2236 N N . PHE B 1 61 ? -38.156 6.082 -2.477 1 57.12 61 PHE B N 1
ATOM 2237 C CA . PHE B 1 61 ? -37.656 5.203 -3.533 1 57.12 61 PHE B CA 1
ATOM 2238 C C . PHE B 1 61 ? -36.25 5.617 -3.977 1 57.12 61 PHE B C 1
ATOM 2240 O O . PHE B 1 61 ? -35.406 4.762 -4.23 1 57.12 61 PHE B O 1
ATOM 2247 N N . VAL B 1 62 ? -35.969 6.934 -4.109 1 54.78 62 VAL B N 1
ATOM 2248 C CA . VAL B 1 62 ? -34.625 7.43 -4.48 1 54.78 62 VAL B CA 1
ATOM 2249 C C . VAL B 1 62 ? -33.656 7.223 -3.318 1 54.78 62 VAL B C 1
ATOM 2251 O O . VAL B 1 62 ? -32.5 6.871 -3.527 1 54.78 62 VAL B O 1
ATOM 2254 N N . SER B 1 63 ? -34.094 7.617 -2.16 1 50.44 63 SER B N 1
ATOM 2255 C CA . SER B 1 63 ? -33.25 7.398 -0.992 1 50.44 63 SER B CA 1
ATOM 2256 C C . SER B 1 63 ? -32.938 5.918 -0.807 1 50.44 63 SER B C 1
ATOM 2258 O O . SER B 1 63 ? -31.859 5.559 -0.335 1 50.44 63 SER B O 1
ATOM 2260 N N . SER B 1 64 ? -33.844 5.102 -1.188 1 45.06 64 SER B N 1
ATOM 2261 C CA . SER B 1 64 ? -33.594 3.672 -1.039 1 45.06 64 SER B CA 1
ATOM 2262 C C . SER B 1 64 ? -32.531 3.193 -2.037 1 45.06 64 SER B C 1
ATOM 2264 O O . SER B 1 64 ? -31.922 2.15 -1.833 1 45.06 64 SER B O 1
ATOM 2266 N N . ARG B 1 65 ? -32.562 3.859 -3.162 1 41.31 65 ARG B N 1
ATOM 2267 C CA . ARG B 1 65 ? -31.688 3.318 -4.188 1 41.31 65 ARG B CA 1
ATOM 2268 C C . ARG B 1 65 ? -30.25 3.76 -3.957 1 41.31 65 ARG B C 1
ATOM 2270 O O . ARG B 1 65 ? -29.328 3.258 -4.605 1 41.31 65 ARG B O 1
ATOM 2277 N N . THR B 1 66 ? -30.094 4.965 -3.459 1 42.25 66 THR B N 1
ATOM 2278 C CA . THR B 1 66 ? -28.688 5.27 -3.215 1 42.25 66 THR B CA 1
ATOM 2279 C C . THR B 1 66 ? -28.125 4.398 -2.092 1 42.25 66 THR B C 1
ATOM 2281 O O . THR B 1 66 ? -28.062 4.828 -0.938 1 42.25 66 THR B O 1
ATOM 2284 N N . THR B 1 67 ? -28.719 3.348 -1.945 1 39.97 67 THR B N 1
ATOM 2285 C CA . THR B 1 67 ? -28.031 2.42 -1.054 1 39.97 67 THR B CA 1
ATOM 2286 C C . THR B 1 67 ? -26.531 2.393 -1.35 1 39.97 67 THR B C 1
ATOM 2288 O O . THR B 1 67 ? -26.125 2.256 -2.504 1 39.97 67 THR B O 1
ATOM 2291 N N . ASP B 1 68 ? -25.797 3.357 -0.762 1 45.09 68 ASP B N 1
ATOM 2292 C CA . ASP B 1 68 ? -24.359 3.121 -0.785 1 45.09 68 ASP B CA 1
ATOM 2293 C C . ASP B 1 68 ? -24.047 1.636 -0.963 1 45.09 68 ASP B C 1
ATOM 2295 O O . ASP B 1 68 ? -24.469 0.808 -0.151 1 45.09 68 ASP B O 1
ATOM 2299 N N . ASN B 1 69 ? -24.25 1.139 -2.131 1 45.31 69 ASN B N 1
ATOM 2300 C CA . ASN B 1 69 ? -23.922 -0.257 -2.395 1 45.31 69 ASN B CA 1
ATOM 2301 C C . ASN B 1 69 ? -22.734 -0.723 -1.551 1 45.31 69 ASN B C 1
ATOM 2303 O O . ASN B 1 69 ? -21.578 -0.487 -1.909 1 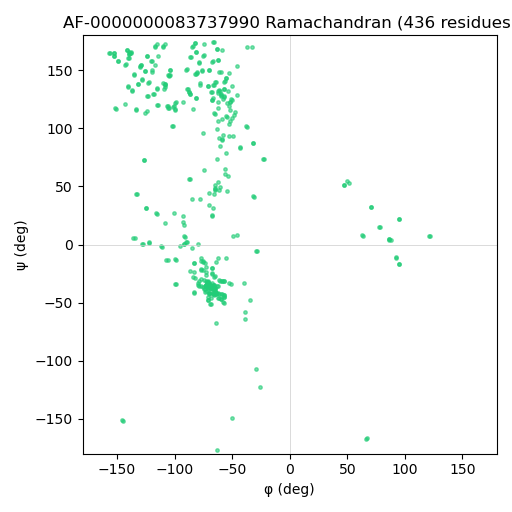45.31 69 ASN B O 1
ATOM 2307 N N . LEU B 1 70 ? -22.672 -0.335 -0.309 1 50.16 70 LEU B N 1
ATOM 2308 C CA . LEU B 1 70 ? -21.734 -1.106 0.495 1 50.16 70 LEU B CA 1
ATOM 2309 C C . LEU B 1 70 ? -21.656 -2.547 -0 1 50.16 70 LEU B C 1
ATOM 2311 O O . LEU B 1 70 ? -22.656 -3.246 -0.066 1 50.16 70 LEU B O 1
ATOM 2315 N N . SER B 1 71 ? -20.828 -2.787 -0.925 1 54.56 71 SER B N 1
ATOM 2316 C CA . SER B 1 71 ? -20.719 -4.191 -1.303 1 54.56 71 SER B CA 1
ATOM 2317 C C . SER B 1 71 ? -20.828 -5.102 -0.084 1 54.56 71 SER B C 1
ATOM 2319 O O . SER B 1 71 ? -20.25 -4.816 0.966 1 54.56 71 SER B O 1
ATOM 2321 N N . ALA B 1 72 ? -21.844 -5.66 0.149 1 66.88 72 ALA B N 1
ATOM 2322 C CA . ALA B 1 72 ? -22.031 -6.707 1.148 1 66.88 72 ALA B CA 1
ATOM 2323 C C . ALA B 1 72 ? -20.734 -7.492 1.364 1 66.88 72 ALA B C 1
ATOM 2325 O O . ALA B 1 72 ? -20.578 -8.164 2.387 1 66.88 72 ALA B O 1
ATOM 2326 N N . THR B 1 73 ? -19.703 -7.191 0.541 1 78.31 73 THR B N 1
ATOM 2327 C CA . THR B 1 73 ? -18.547 -8.078 0.602 1 78.31 73 THR B CA 1
ATOM 2328 C C . THR B 1 73 ? -17.438 -7.465 1.455 1 78.31 73 THR B C 1
ATOM 2330 O O . THR B 1 73 ? -16.484 -8.156 1.846 1 78.31 73 THR B O 1
ATOM 2333 N N . GLY B 1 74 ? -17.578 -6.125 1.794 1 90.62 74 GLY B N 1
ATOM 2334 C CA . GLY B 1 74 ? -16.5 -5.48 2.535 1 90.62 74 GLY B CA 1
ATOM 2335 C C . GLY B 1 74 ? -15.406 -4.934 1.644 1 90.62 74 GLY B C 1
ATOM 2336 O O . GLY B 1 74 ? -14.383 -4.453 2.135 1 90.62 74 GLY B O 1
ATOM 2337 N N . CYS B 1 75 ? -15.664 -5.047 0.32 1 95.5 75 CYS B N 1
ATOM 2338 C CA . CYS B 1 75 ? -14.688 -4.551 -0.64 1 95.5 75 CYS B CA 1
ATOM 2339 C C . CYS B 1 75 ? -15.344 -3.631 -1.664 1 95.5 75 CYS B C 1
ATOM 2341 O O . CYS B 1 75 ? -16.547 -3.705 -1.888 1 95.5 75 CYS B O 1
ATOM 2343 N N . ALA B 1 76 ? -14.547 -2.715 -2.24 1 94 76 ALA B N 1
ATOM 2344 C CA . ALA B 1 76 ? -15.008 -1.833 -3.311 1 94 76 ALA B CA 1
ATOM 2345 C C . ALA B 1 76 ? -15.422 -2.633 -4.543 1 94 76 ALA B C 1
ATOM 2347 O O . ALA B 1 76 ? -14.969 -3.762 -4.738 1 94 76 ALA B O 1
ATOM 2348 N N . ILE B 1 77 ? -16.203 -2.002 -5.32 1 92.19 77 ILE B N 1
ATOM 2349 C CA . ILE B 1 77 ? -16.609 -2.631 -6.574 1 92.19 77 ILE B CA 1
ATOM 2350 C C . ILE B 1 77 ? -15.359 -2.986 -7.391 1 92.19 77 ILE B C 1
ATOM 2352 O O . ILE B 1 77 ? -14.438 -2.178 -7.512 1 92.19 77 ILE B O 1
ATOM 2356 N N . GLY B 1 78 ? -15.32 -4.215 -7.926 1 94.44 78 GLY B N 1
ATOM 2357 C CA . GLY B 1 78 ? -14.203 -4.645 -8.742 1 94.44 78 GLY B CA 1
ATOM 2358 C C . GLY B 1 78 ? -13.125 -5.355 -7.945 1 94.44 78 GLY B C 1
ATOM 2359 O O . GLY B 1 78 ? -12.195 -5.934 -8.516 1 94.44 78 GLY B O 1
ATOM 2360 N N . TRP B 1 79 ? -13.305 -5.234 -6.652 1 96.81 79 TRP B N 1
ATOM 2361 C CA . TRP B 1 79 ? -12.383 -5.941 -5.77 1 96.81 79 TRP B CA 1
ATOM 2362 C C . TRP B 1 79 ? -13.055 -7.16 -5.148 1 96.81 79 TRP B C 1
ATOM 2364 O O . TRP B 1 79 ? -14.25 -7.125 -4.828 1 96.81 79 TRP B O 1
ATOM 2374 N N . GLU B 1 80 ? -12.25 -8.18 -4.961 1 96.5 80 GLU B N 1
ATOM 2375 C CA . GLU B 1 80 ? -12.789 -9.438 -4.449 1 96.5 80 GLU B CA 1
ATOM 2376 C C . GLU B 1 80 ? -12.359 -9.68 -3.006 1 96.5 80 GLU B C 1
ATOM 2378 O O . GLU B 1 80 ? -11.18 -9.523 -2.672 1 96.5 80 GLU B O 1
ATOM 2383 N N . PHE B 1 81 ? -13.328 -10.148 -2.236 1 96.25 81 PHE B N 1
ATOM 2384 C CA . PHE B 1 81 ? -13.086 -10.359 -0.813 1 96.25 81 PHE B CA 1
ATOM 2385 C C . PHE B 1 81 ? -12.547 -11.758 -0.559 1 96.25 81 PHE B C 1
ATOM 2387 O O . PHE B 1 81 ? -13.047 -12.734 -1.123 1 96.25 81 PHE B O 1
ATOM 2394 N N . TYR B 1 82 ? -11.453 -11.773 0.3 1 96.94 82 TYR B N 1
ATOM 2395 C CA . TYR B 1 82 ? -11.047 -13.047 0.871 1 96.94 82 TYR B CA 1
ATOM 2396 C C . TYR B 1 82 ? -10.375 -12.852 2.225 1 96.94 82 TYR B C 1
ATOM 2398 O O . TYR B 1 82 ? -9.336 -12.188 2.32 1 96.94 82 TYR B O 1
ATOM 2406 N N . ASN B 1 83 ? -10.875 -13.336 3.223 1 94.56 83 ASN B N 1
ATOM 2407 C CA . ASN B 1 83 ? -10.297 -13.445 4.559 1 94.56 83 ASN B CA 1
ATOM 2408 C C . ASN B 1 83 ? -9.734 -12.109 5.035 1 94.56 83 ASN B C 1
ATOM 2410 O O . ASN B 1 83 ? -8.57 -12.023 5.426 1 94.56 83 ASN B O 1
ATOM 2414 N N . GLY B 1 84 ? -10.539 -11.062 5.027 1 94.12 84 GLY B N 1
ATOM 2415 C CA . GLY B 1 84 ? -10.195 -9.781 5.621 1 94.12 84 GLY B CA 1
ATOM 2416 C C . GLY B 1 84 ? -9.43 -8.875 4.676 1 94.12 84 GLY B C 1
ATOM 2417 O O . GLY B 1 84 ? -9.031 -7.77 5.055 1 94.12 84 GLY B O 1
ATOM 2418 N N . SER B 1 85 ? -9.242 -9.328 3.418 1 96.81 85 SER B N 1
ATOM 2419 C CA . SER B 1 85 ? -8.539 -8.539 2.416 1 96.81 85 SER B CA 1
ATOM 2420 C C . SER B 1 85 ? -9.336 -8.453 1.119 1 96.81 85 SER B C 1
ATOM 2422 O O . SER B 1 85 ? -10.211 -9.289 0.863 1 96.81 85 SER B O 1
ATOM 2424 N N . CYS B 1 86 ? -9.117 -7.406 0.428 1 97.81 86 CYS B N 1
ATOM 2425 C CA . CYS B 1 86 ? -9.672 -7.223 -0.907 1 97.81 86 CYS B CA 1
ATOM 2426 C C . CYS B 1 86 ? -8.586 -7.336 -1.973 1 97.81 86 CYS B C 1
ATOM 2428 O O . CYS B 1 86 ? -7.48 -6.824 -1.792 1 97.81 86 CYS B O 1
ATOM 2430 N N . TYR B 1 87 ? -8.938 -8.016 -3.057 1 98.38 87 TYR B N 1
ATOM 2431 C CA . TYR B 1 87 ? -7.977 -8.273 -4.121 1 98.38 87 TYR B CA 1
ATOM 2432 C C . TYR B 1 87 ? -8.469 -7.723 -5.453 1 98.38 87 TYR B C 1
ATOM 2434 O O . TYR B 1 87 ? -9.656 -7.812 -5.766 1 98.38 87 TYR B O 1
ATOM 2442 N N . HIS B 1 88 ? -7.562 -7.164 -6.184 1 98.56 88 HIS B N 1
ATOM 2443 C CA . HIS B 1 88 ? -7.844 -6.699 -7.535 1 98.56 88 HIS B CA 1
ATOM 2444 C C . HIS B 1 88 ? -6.898 -7.34 -8.547 1 98.56 88 HIS B C 1
ATOM 2446 O O . HIS B 1 88 ? -5.68 -7.355 -8.344 1 98.56 88 HIS B O 1
ATOM 2452 N N . PHE B 1 89 ? -7.488 -7.91 -9.547 1 98.25 89 PHE B N 1
ATOM 2453 C CA . PHE B 1 89 ? -6.75 -8.539 -10.641 1 98.25 89 PHE B CA 1
ATOM 2454 C C . PHE B 1 89 ? -6.789 -7.676 -11.891 1 98.25 89 PHE B C 1
ATOM 2456 O O . PHE B 1 89 ? -7.844 -7.508 -12.5 1 98.25 89 PHE B O 1
ATOM 2463 N N . SER B 1 90 ? -5.609 -7.227 -12.312 1 97.88 90 SER B N 1
ATOM 2464 C CA . SER B 1 90 ? -5.566 -6.215 -13.359 1 97.88 90 SER B CA 1
ATOM 2465 C C . SER B 1 90 ? -5.781 -6.836 -14.734 1 97.88 90 SER B C 1
ATOM 2467 O O . SER B 1 90 ? -5.484 -8.016 -14.945 1 97.88 90 SER B O 1
ATOM 2469 N N . ASP B 1 91 ? -6.238 -5.984 -15.68 1 96.31 91 ASP B N 1
ATOM 2470 C CA . ASP B 1 91 ? -6.316 -6.379 -17.078 1 96.31 91 ASP B CA 1
ATOM 2471 C C . ASP B 1 91 ? -5.129 -5.836 -17.875 1 96.31 91 ASP B C 1
ATOM 2473 O O . ASP B 1 91 ? -4.602 -6.512 -18.75 1 96.31 91 ASP B O 1
ATOM 2477 N N . ASP B 1 92 ? -4.668 -4.664 -17.5 1 97.81 92 ASP B N 1
ATOM 2478 C CA . ASP B 1 92 ? -3.541 -4.039 -18.188 1 97.81 92 ASP B CA 1
ATOM 2479 C C . ASP B 1 92 ? -2.213 -4.602 -17.688 1 97.81 92 ASP B C 1
ATOM 2481 O O . ASP B 1 92 ? -2.164 -5.27 -16.656 1 97.81 92 ASP B O 1
ATOM 2485 N N . LYS B 1 93 ? -1.158 -4.348 -18.422 1 98.19 93 LYS B N 1
ATOM 2486 C CA . LYS B 1 93 ? 0.174 -4.852 -18.109 1 98.19 93 LYS B CA 1
ATOM 2487 C C . LYS B 1 93 ? 1.136 -3.711 -17.781 1 98.19 93 LYS B C 1
ATOM 2489 O O . LYS B 1 93 ? 1.15 -2.693 -18.484 1 98.19 93 LYS B O 1
ATOM 2494 N N . LEU B 1 94 ? 1.88 -3.867 -16.734 1 98.62 94 LEU B N 1
ATOM 2495 C CA . LEU B 1 94 ? 2.906 -2.924 -16.312 1 98.62 94 LEU B CA 1
ATOM 2496 C C . LEU B 1 94 ? 4.145 -3.66 -15.805 1 98.62 94 LEU B C 1
ATOM 2498 O O . LEU B 1 94 ? 4.094 -4.863 -15.547 1 98.62 94 LEU B O 1
ATOM 2502 N N . THR B 1 95 ? 5.27 -2.957 -15.773 1 98.56 95 THR B N 1
ATOM 2503 C CA . THR B 1 95 ? 6.438 -3.539 -15.125 1 98.56 95 THR B CA 1
ATOM 2504 C C . THR B 1 95 ? 6.168 -3.771 -13.641 1 98.56 95 THR B C 1
ATOM 2506 O O . THR B 1 95 ? 5.176 -3.279 -13.102 1 98.56 95 THR B O 1
ATOM 2509 N N . TRP B 1 96 ? 7.023 -4.496 -12.984 1 98.62 96 TRP B N 1
ATOM 2510 C CA . TRP B 1 96 ? 6.824 -4.758 -11.562 1 98.62 96 TRP B CA 1
ATOM 2511 C C . TRP B 1 96 ? 6.797 -3.459 -10.766 1 98.62 96 TRP B C 1
ATOM 2513 O O . TRP B 1 96 ? 5.91 -3.254 -9.93 1 98.62 96 TRP B O 1
ATOM 2523 N N . GLU B 1 97 ? 7.77 -2.596 -11.055 1 98.5 97 GLU B N 1
ATOM 2524 C CA . GLU B 1 97 ? 7.844 -1.324 -10.336 1 98.5 97 GLU B CA 1
ATOM 2525 C C . GLU B 1 97 ? 6.598 -0.477 -10.586 1 98.5 97 GLU B C 1
ATOM 2527 O O . GLU B 1 97 ? 6.016 0.065 -9.648 1 98.5 97 GLU B O 1
ATOM 2532 N N . GLN B 1 98 ? 6.211 -0.383 -11.781 1 98.69 98 GLN B N 1
ATOM 2533 C CA . GLN B 1 98 ? 5.004 0.367 -12.117 1 98.69 98 GLN B CA 1
ATOM 2534 C C . GLN B 1 98 ? 3.773 -0.251 -11.461 1 98.69 98 GLN B C 1
ATOM 2536 O O . GLN B 1 98 ? 2.848 0.463 -11.062 1 98.69 98 GLN B O 1
ATOM 2541 N N . SER B 1 99 ? 3.744 -1.52 -11.359 1 98.88 99 SER B N 1
ATOM 2542 C CA . SER B 1 99 ? 2.633 -2.227 -10.734 1 98.88 99 SER B CA 1
ATOM 2543 C C . SER B 1 99 ? 2.537 -1.897 -9.25 1 98.88 99 SER B C 1
ATOM 2545 O O . SER B 1 99 ? 1.438 -1.744 -8.711 1 98.88 99 SER B O 1
ATOM 2547 N N . GLN B 1 100 ? 3.686 -1.833 -8.641 1 98.56 100 GLN B N 1
ATOM 2548 C CA . GLN B 1 100 ? 3.699 -1.438 -7.234 1 98.56 100 GLN B CA 1
ATOM 2549 C C . GLN B 1 100 ? 3.047 -0.072 -7.039 1 98.56 100 GLN B C 1
ATOM 2551 O O . GLN B 1 100 ? 2.211 0.103 -6.152 1 98.56 100 GLN B O 1
ATOM 2556 N N . TYR B 1 101 ? 3.377 0.854 -7.875 1 98.62 101 TYR B N 1
ATOM 2557 C CA . TYR B 1 101 ? 2.848 2.207 -7.75 1 98.62 101 TYR B CA 1
ATOM 2558 C C . TYR B 1 101 ? 1.364 2.248 -8.102 1 98.62 101 TYR B C 1
ATOM 2560 O O . TYR B 1 101 ? 0.594 2.982 -7.477 1 98.62 101 TYR B O 1
ATOM 2568 N N . ALA B 1 102 ? 1.002 1.487 -9.047 1 98.75 102 ALA B N 1
ATOM 2569 C CA . ALA B 1 102 ? -0.407 1.442 -9.43 1 98.75 102 ALA B CA 1
ATOM 2570 C C . ALA B 1 102 ? -1.269 0.905 -8.289 1 98.75 102 ALA B C 1
ATOM 2572 O O . ALA B 1 102 ? -2.359 1.421 -8.031 1 98.75 102 ALA B O 1
ATOM 2573 N N . CYS B 1 103 ? -0.792 -0.115 -7.629 1 98.88 103 CYS B N 1
ATOM 2574 C CA . CYS B 1 103 ? -1.538 -0.67 -6.504 1 98.88 103 CYS B CA 1
ATOM 2575 C C . CYS B 1 103 ? -1.625 0.332 -5.359 1 98.88 103 CYS B C 1
ATOM 2577 O O . CYS B 1 103 ? -2.666 0.452 -4.711 1 98.88 103 CYS B O 1
ATOM 2579 N N . ILE B 1 104 ? -0.55 1.026 -5.137 1 98.75 104 ILE B N 1
ATOM 2580 C CA . ILE B 1 104 ? -0.553 2.059 -4.105 1 98.75 104 ILE B CA 1
ATOM 2581 C C . ILE B 1 104 ? -1.542 3.16 -4.477 1 98.75 104 ILE B C 1
ATOM 2583 O O . ILE B 1 104 ? -2.326 3.611 -3.639 1 98.75 104 ILE B O 1
ATOM 2587 N N . HIS B 1 105 ? -1.547 3.508 -5.688 1 98.06 105 HIS B N 1
ATOM 2588 C CA . HIS B 1 105 ? -2.457 4.539 -6.176 1 98.06 105 HIS B CA 1
ATOM 2589 C C . HIS B 1 105 ? -3.912 4.129 -5.969 1 98.06 105 HIS B C 1
ATOM 2591 O O . HIS B 1 105 ? -4.762 4.973 -5.664 1 98.06 105 HIS B O 1
ATOM 2597 N N . ASP B 1 106 ? -4.145 2.883 -6.027 1 97.25 106 ASP B N 1
ATOM 2598 C CA . ASP B 1 106 ? -5.504 2.361 -5.906 1 97.25 106 ASP B CA 1
ATOM 2599 C C . ASP B 1 106 ? -5.855 2.078 -4.449 1 97.25 106 ASP B C 1
ATOM 2601 O O . ASP B 1 106 ? -6.945 1.584 -4.156 1 97.25 106 ASP B O 1
ATOM 2605 N N . GLY B 1 107 ? -4.984 2.357 -3.582 1 97.56 107 GLY B N 1
ATOM 2606 C CA . GLY B 1 107 ? -5.285 2.238 -2.164 1 97.56 107 GLY B CA 1
ATOM 2607 C C . GLY B 1 107 ? -4.859 0.909 -1.573 1 97.56 107 GLY B C 1
ATOM 2608 O O . GLY B 1 107 ? -5.395 0.478 -0.55 1 97.56 107 GLY B O 1
ATOM 2609 N N . GLY B 1 108 ? -3.963 0.265 -2.186 1 98.31 108 GLY B N 1
ATOM 2610 C CA . GLY B 1 108 ? -3.443 -1.014 -1.727 1 98.31 108 GLY B CA 1
ATOM 2611 C C . GLY B 1 108 ? -1.966 -1.196 -2.018 1 98.31 108 GLY B C 1
ATOM 2612 O O . GLY B 1 108 ? -1.189 -0.242 -1.943 1 98.31 108 GLY B O 1
ATOM 2613 N N . HIS B 1 109 ? -1.572 -2.424 -2.182 1 98.75 109 HIS B N 1
ATOM 2614 C CA . HIS B 1 109 ? -0.201 -2.805 -2.504 1 98.75 109 HIS B CA 1
ATOM 2615 C C . HIS B 1 109 ? -0.162 -4.121 -3.275 1 98.75 109 HIS B C 1
ATOM 2617 O O . HIS B 1 109 ? -1.155 -4.848 -3.32 1 98.75 109 HIS B O 1
ATOM 2623 N N . LEU B 1 110 ? 0.959 -4.383 -3.939 1 98.88 110 LEU B N 1
ATOM 2624 C CA . LEU B 1 110 ? 1.104 -5.703 -4.539 1 98.88 110 LEU B CA 1
ATOM 2625 C C . LEU B 1 110 ? 0.911 -6.801 -3.494 1 98.88 110 LEU B C 1
ATOM 2627 O O . LEU B 1 110 ? 1.397 -6.68 -2.367 1 98.88 110 LEU B O 1
ATOM 2631 N N . VAL B 1 111 ? 0.323 -7.836 -3.875 1 98.81 111 VAL B N 1
ATOM 2632 C CA . VAL B 1 111 ? -0.208 -8.828 -2.947 1 98.81 111 VAL B CA 1
ATOM 2633 C C . VAL B 1 111 ? 0.94 -9.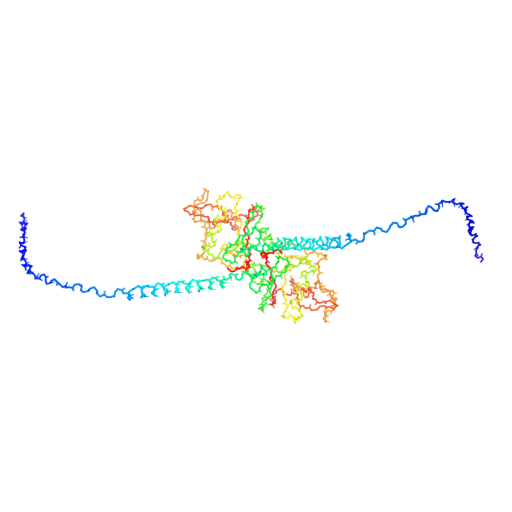5 -2.197 1 98.81 111 VAL B C 1
ATOM 2635 O O . VAL B 1 111 ? 1.984 -9.797 -2.783 1 98.81 111 VAL B O 1
ATOM 2638 N N . ILE B 1 112 ? 0.719 -9.656 -0.963 1 98.5 112 ILE B N 1
ATOM 2639 C CA . ILE B 1 112 ? 1.549 -10.461 -0.071 1 98.5 112 ILE B CA 1
ATOM 2640 C C . ILE B 1 112 ? 0.83 -11.766 0.271 1 98.5 112 ILE B C 1
ATOM 2642 O O . ILE B 1 112 ? -0.264 -11.742 0.84 1 98.5 112 ILE B O 1
ATOM 2646 N N . ILE B 1 113 ? 1.378 -12.859 -0.062 1 97.06 113 ILE B N 1
ATOM 2647 C CA . ILE B 1 113 ? 0.75 -14.156 0.174 1 97.06 113 ILE B CA 1
ATOM 2648 C C . ILE B 1 113 ? 1.331 -14.789 1.438 1 97.06 113 ILE B C 1
ATOM 2650 O O . ILE B 1 113 ? 2.52 -15.109 1.488 1 97.06 113 ILE B O 1
ATOM 2654 N N . GLU B 1 114 ? 0.414 -15.062 2.346 1 94.31 114 GLU B N 1
ATOM 2655 C CA . GLU B 1 114 ? 0.911 -15.422 3.672 1 94.31 114 GLU B CA 1
ATOM 2656 C C . GLU B 1 114 ? 0.415 -16.797 4.09 1 94.31 114 GLU B C 1
ATOM 2658 O O . GLU B 1 114 ? 0.688 -17.25 5.203 1 94.31 114 GLU B O 1
ATOM 2663 N N . SER B 1 115 ? -0.347 -17.484 3.258 1 94.62 115 SER B N 1
ATOM 2664 C CA . SER B 1 115 ? -0.867 -18.797 3.629 1 94.62 115 SER B CA 1
ATOM 2665 C C . SER B 1 115 ? -1.191 -19.625 2.395 1 94.62 115 SER B C 1
ATOM 2667 O O . SER B 1 115 ? -1.319 -19.094 1.292 1 94.62 115 SER B O 1
ATOM 2669 N N . TRP B 1 116 ? -1.351 -20.938 2.699 1 93.5 116 TRP B N 1
ATOM 2670 C CA . TRP B 1 116 ? -1.758 -21.875 1.646 1 93.5 116 TRP B CA 1
ATOM 2671 C C . TRP B 1 116 ? -3.164 -21.547 1.154 1 93.5 116 TRP B C 1
ATOM 2673 O O . TRP B 1 116 ? -3.445 -21.641 -0.044 1 93.5 116 TRP B O 1
ATOM 2683 N N . GLN B 1 117 ? -4.012 -21.141 2.072 1 95.38 117 GLN B N 1
ATOM 2684 C CA . GLN B 1 117 ? -5.391 -20.828 1.723 1 95.38 117 GLN B CA 1
ATOM 2685 C C . GLN B 1 117 ? -5.457 -19.594 0.813 1 95.38 117 GLN B C 1
ATOM 2687 O O . GLN B 1 117 ? -6.207 -19.594 -0.165 1 95.38 117 GLN B O 1
ATOM 2692 N N . GLU B 1 118 ? -4.664 -18.641 1.16 1 96.38 118 GLU B N 1
ATOM 2693 C CA . GLU B 1 118 ? -4.602 -17.438 0.343 1 96.38 118 GLU B CA 1
ATOM 2694 C C . GLU B 1 118 ? -4.059 -17.734 -1.051 1 96.38 118 GLU B C 1
ATOM 2696 O O . GLU B 1 118 ? -4.609 -17.266 -2.051 1 96.38 118 GLU B O 1
ATOM 2701 N N . GLN B 1 119 ? -3.014 -18.562 -1.105 1 94.69 119 GLN B N 1
ATOM 2702 C CA . GLN B 1 119 ? -2.451 -19 -2.377 1 94.69 119 GLN B CA 1
ATOM 2703 C C . GLN B 1 119 ? -3.498 -19.719 -3.225 1 94.69 119 GLN B C 1
ATOM 2705 O O . GLN B 1 119 ? -3.605 -19.469 -4.426 1 94.69 119 GLN B O 1
ATOM 2710 N N . ASP B 1 120 ? -4.262 -20.547 -2.625 1 92.94 120 ASP B N 1
ATOM 2711 C CA . ASP B 1 120 ? -5.293 -21.312 -3.322 1 92.94 120 ASP B CA 1
ATOM 2712 C C . ASP B 1 120 ? -6.391 -20.391 -3.855 1 92.94 120 ASP B C 1
ATOM 2714 O O . ASP B 1 120 ? -6.867 -20.578 -4.977 1 92.94 120 ASP B O 1
ATOM 2718 N N . PHE B 1 121 ? -6.777 -19.484 -3.076 1 96 121 PHE B N 1
ATOM 2719 C CA . PHE B 1 121 ? -7.773 -18.5 -3.51 1 96 121 PHE B CA 1
ATOM 2720 C C . PHE B 1 121 ? -7.305 -17.766 -4.758 1 96 121 PHE B C 1
ATOM 2722 O O . PHE B 1 121 ? -8.039 -17.688 -5.75 1 96 121 PHE B O 1
ATOM 2729 N N . ILE B 1 122 ? -6.066 -17.266 -4.684 1 96.44 122 ILE B N 1
ATOM 2730 C CA . ILE B 1 122 ? -5.523 -16.469 -5.777 1 96.44 122 ILE B CA 1
ATOM 2731 C C . ILE B 1 122 ? -5.367 -17.344 -7.02 1 96.44 122 ILE B C 1
ATOM 2733 O O . ILE B 1 122 ? -5.707 -16.922 -8.125 1 96.44 122 ILE B O 1
ATOM 2737 N N . ARG B 1 123 ? -4.914 -18.531 -6.844 1 92.69 123 ARG B N 1
ATOM 2738 C CA . ARG B 1 123 ? -4.734 -19.453 -7.953 1 92.69 123 ARG B CA 1
ATOM 2739 C C . ARG B 1 123 ? -6.043 -19.672 -8.711 1 92.69 123 ARG B C 1
ATOM 2741 O O . ARG B 1 123 ? -6.055 -19.703 -9.945 1 92.69 123 ARG B O 1
ATOM 2748 N N . LYS B 1 124 ? -7.082 -19.844 -8.023 1 91.62 124 LYS B N 1
ATOM 2749 C CA . LYS B 1 124 ? -8.391 -20.094 -8.633 1 91.62 124 LYS B CA 1
ATOM 2750 C C . LYS B 1 124 ? -8.867 -18.891 -9.43 1 91.62 124 LYS B C 1
ATOM 2752 O O . LYS B 1 124 ? -9.609 -19.031 -10.398 1 91.62 124 LYS B O 1
ATOM 2757 N N . LYS B 1 125 ? -8.43 -17.75 -9.047 1 93 125 LYS B N 1
ATOM 2758 C CA . LYS B 1 125 ? -8.852 -16.531 -9.711 1 93 125 LYS B CA 1
ATOM 2759 C C . LYS B 1 125 ? -8.023 -16.266 -10.969 1 93 125 LYS B C 1
ATOM 2761 O O . LYS B 1 125 ? -8.547 -15.789 -11.977 1 93 125 LYS B O 1
ATOM 2766 N N . VAL B 1 126 ? -6.73 -16.484 -10.93 1 91.56 126 VAL B N 1
ATOM 2767 C CA . VAL B 1 126 ? -5.84 -16.094 -12.016 1 91.56 126 VAL B CA 1
ATOM 2768 C C . VAL B 1 126 ? -5.844 -17.188 -13.094 1 91.56 126 VAL B C 1
ATOM 2770 O O . VAL B 1 126 ? -5.602 -16.906 -14.266 1 91.56 126 VAL B O 1
ATOM 2773 N N . GLY B 1 127 ? -6.09 -18.375 -12.742 1 84.81 127 GLY B N 1
ATOM 2774 C CA . GLY B 1 127 ? -6.117 -19.453 -13.711 1 84.81 127 GLY B CA 1
ATOM 2775 C C . GLY B 1 127 ? -4.758 -19.75 -14.312 1 84.81 127 GLY B C 1
ATOM 2776 O O . GLY B 1 127 ? -3.727 -19.484 -13.688 1 84.81 127 GLY B O 1
ATOM 2777 N N . ASN B 1 128 ? -4.781 -20.484 -15.344 1 78.5 128 ASN B N 1
ATOM 2778 C CA . ASN B 1 128 ? -3.586 -20.828 -16.109 1 78.5 128 ASN B CA 1
ATOM 2779 C C . ASN B 1 128 ? -3.469 -20 -17.375 1 78.5 128 ASN B C 1
ATOM 2781 O O . ASN B 1 128 ? -4.344 -20.047 -18.234 1 78.5 128 ASN B O 1
ATOM 2785 N N . ASN B 1 129 ? -2.322 -19.234 -17.344 1 81 129 ASN B N 1
ATOM 2786 C CA . ASN B 1 129 ? -2.18 -18.266 -18.422 1 81 129 ASN B CA 1
ATOM 2787 C C . ASN B 1 129 ? -0.87 -18.469 -19.188 1 81 129 ASN B C 1
ATOM 2789 O O . ASN B 1 129 ? 0.029 -19.156 -18.703 1 81 129 ASN B O 1
ATOM 2793 N N . PHE B 1 130 ? -0.912 -17.875 -20.344 1 78.88 130 PHE B N 1
ATOM 2794 C CA . PHE B 1 130 ? 0.363 -17.734 -21.031 1 78.88 130 PHE B CA 1
ATOM 2795 C C . PHE B 1 130 ? 1.28 -16.781 -20.281 1 78.88 130 PHE B C 1
ATOM 2797 O O . PHE B 1 130 ? 0.821 -15.992 -19.453 1 78.88 130 PHE B O 1
ATOM 2804 N N . VAL B 1 131 ? 2.561 -16.953 -20.547 1 76.81 131 VAL B N 1
ATOM 2805 C CA . VAL B 1 131 ? 3.598 -16.203 -19.844 1 76.81 131 VAL B CA 1
ATOM 2806 C C . VAL B 1 131 ? 3.289 -14.711 -19.891 1 76.81 131 VAL B C 1
ATOM 2808 O O . VAL B 1 131 ? 3.514 -13.992 -18.922 1 76.81 131 VAL B O 1
ATOM 2811 N N . GLU B 1 132 ? 2.713 -14.258 -20.969 1 79.81 132 GLU B N 1
ATOM 2812 C CA . GLU B 1 132 ? 2.484 -12.828 -21.156 1 79.81 132 GLU B CA 1
ATOM 2813 C C . GLU B 1 132 ? 1.32 -12.328 -20.312 1 79.81 132 GLU B C 1
ATOM 2815 O O . GLU B 1 132 ? 1.146 -11.125 -20.125 1 79.81 132 GLU B O 1
ATOM 2820 N N . ASN B 1 133 ? 0.541 -13.281 -19.797 1 90.12 133 ASN B N 1
ATOM 2821 C CA . ASN B 1 133 ? -0.648 -12.891 -19.047 1 90.12 133 ASN B CA 1
ATOM 2822 C C . ASN B 1 133 ? -0.553 -13.305 -17.594 1 90.12 133 ASN B C 1
ATOM 2824 O O . ASN B 1 133 ? -1.572 -13.555 -16.938 1 90.12 133 ASN B O 1
ATOM 2828 N N . THR B 1 134 ? 0.658 -13.398 -17.172 1 95.19 134 THR B N 1
ATOM 2829 C CA . THR B 1 134 ? 0.884 -13.75 -15.766 1 95.19 134 THR B CA 1
ATOM 2830 C C . THR B 1 134 ? 0.827 -12.5 -14.891 1 95.19 134 THR B C 1
ATOM 2832 O O . THR B 1 134 ? 0.679 -11.383 -15.391 1 95.19 134 THR B O 1
ATOM 2835 N N . TYR B 1 135 ? 0.815 -12.719 -13.594 1 97.94 135 TYR B N 1
ATOM 2836 C CA . TYR B 1 135 ? 0.557 -11.648 -12.641 1 97.94 135 TYR B CA 1
ATOM 2837 C C . TYR B 1 135 ? 1.753 -11.43 -11.727 1 97.94 135 TYR B C 1
ATOM 2839 O O . TYR B 1 135 ? 2.242 -12.375 -11.102 1 97.94 135 TYR B O 1
ATOM 2847 N N . TRP B 1 136 ? 2.146 -10.164 -11.641 1 98.44 136 TRP B N 1
ATOM 2848 C CA . TRP B 1 136 ? 3.123 -9.797 -10.625 1 98.44 136 TRP B CA 1
ATOM 2849 C C . TRP B 1 136 ? 2.549 -9.984 -9.219 1 98.44 136 TRP B C 1
ATOM 2851 O O . TRP B 1 136 ? 1.382 -9.672 -8.977 1 98.44 136 TRP B O 1
ATOM 2861 N N . ILE B 1 137 ? 3.334 -10.484 -8.297 1 98.56 137 ILE B N 1
ATOM 2862 C CA . ILE B 1 137 ? 3.049 -10.477 -6.863 1 98.56 137 ILE B CA 1
ATOM 2863 C C . ILE B 1 137 ? 4.098 -9.641 -6.133 1 98.56 137 ILE B C 1
ATOM 2865 O O . ILE B 1 137 ? 5.098 -9.234 -6.73 1 98.56 137 ILE B O 1
ATOM 2869 N N . GLY B 1 138 ? 3.867 -9.367 -4.875 1 98.75 138 GLY B N 1
ATOM 2870 C CA . GLY B 1 138 ? 4.645 -8.367 -4.164 1 98.75 138 GLY B CA 1
ATOM 2871 C C . GLY B 1 138 ? 5.918 -8.93 -3.551 1 98.75 138 GLY B C 1
ATOM 2872 O O . GLY B 1 138 ? 6.191 -8.703 -2.369 1 98.75 138 GLY B O 1
ATOM 2873 N N . MET B 1 139 ? 6.742 -9.516 -4.355 1 98.12 139 MET B N 1
ATOM 2874 C CA . MET B 1 139 ? 7.961 -10.141 -3.848 1 98.12 139 MET B CA 1
ATOM 2875 C C . MET B 1 139 ? 9.133 -9.898 -4.797 1 98.12 139 MET B C 1
ATOM 2877 O O . MET B 1 139 ? 8.977 -9.992 -6.016 1 98.12 139 MET B O 1
ATOM 2881 N N . THR B 1 140 ? 10.359 -9.531 -4.211 1 98.56 140 THR B N 1
ATOM 2882 C CA . THR B 1 140 ? 11.539 -9.266 -5.023 1 98.56 140 THR B CA 1
ATOM 2883 C C . THR B 1 140 ? 12.812 -9.641 -4.262 1 98.56 140 THR B C 1
ATOM 2885 O O . THR B 1 140 ? 12.797 -9.742 -3.033 1 98.56 140 THR B O 1
ATOM 2888 N N . ASP B 1 141 ? 13.93 -9.891 -4.984 1 98.31 141 ASP B N 1
ATOM 2889 C CA . ASP B 1 141 ? 15.242 -10.07 -4.371 1 98.31 141 ASP B CA 1
ATOM 2890 C C . ASP B 1 141 ? 16.266 -9.094 -4.961 1 98.31 141 ASP B C 1
ATOM 2892 O O . ASP B 1 141 ? 17.453 -9.398 -5.027 1 98.31 141 ASP B O 1
ATOM 2896 N N . ILE B 1 142 ? 15.781 -7.922 -5.352 1 97.25 142 ILE B N 1
ATOM 2897 C CA . ILE B 1 142 ? 16.609 -6.914 -6.004 1 97.25 142 ILE B CA 1
ATOM 2898 C C . ILE B 1 142 ? 17.672 -6.414 -5.035 1 97.25 142 ILE B C 1
ATOM 2900 O O . ILE B 1 142 ? 18.812 -6.148 -5.434 1 97.25 142 ILE B O 1
ATOM 2904 N N . GLU B 1 143 ? 17.344 -6.258 -3.818 1 96 143 GLU B N 1
ATOM 2905 C CA . GLU B 1 143 ? 18.25 -5.691 -2.836 1 96 143 GLU B CA 1
ATOM 2906 C C . GLU B 1 143 ? 19.422 -6.637 -2.547 1 96 143 GLU B C 1
ATOM 2908 O O . GLU B 1 143 ? 20.578 -6.234 -2.588 1 96 143 GLU B O 1
ATOM 2913 N N . VAL B 1 144 ? 19.078 -7.852 -2.252 1 97.19 144 VAL B N 1
ATOM 2914 C CA . VAL B 1 144 ? 20.062 -8.906 -2.023 1 97.19 144 VAL B CA 1
ATOM 2915 C C . VAL B 1 144 ? 19.656 -10.164 -2.791 1 97.19 144 VAL B C 1
ATOM 2917 O O . VAL B 1 144 ? 18.641 -10.797 -2.473 1 97.19 144 VAL B O 1
ATOM 2920 N N . GLU B 1 145 ? 20.484 -10.523 -3.719 1 96.44 145 GLU B N 1
ATOM 2921 C CA . GLU B 1 145 ? 20.188 -11.688 -4.551 1 96.44 145 GLU B CA 1
ATOM 2922 C C . GLU B 1 145 ? 19.984 -12.938 -3.699 1 96.44 145 GLU B C 1
ATOM 2924 O O . GLU B 1 145 ? 20.797 -13.242 -2.83 1 96.44 145 GLU B O 1
ATOM 2929 N N . GLY B 1 146 ? 18.859 -13.562 -3.938 1 95.69 146 GLY B N 1
ATOM 2930 C CA . GLY B 1 146 ? 18.578 -14.805 -3.229 1 95.69 146 GLY B CA 1
ATOM 2931 C C . GLY B 1 146 ? 17.75 -14.594 -1.975 1 95.69 146 GLY B C 1
ATOM 2932 O O . GLY B 1 146 ? 17.203 -15.547 -1.412 1 95.69 146 GLY B O 1
ATOM 2933 N N . VAL B 1 147 ? 17.703 -13.359 -1.527 1 97.44 147 VAL B N 1
ATOM 2934 C CA . VAL B 1 147 ? 16.875 -13.031 -0.366 1 97.44 147 VAL B CA 1
ATOM 2935 C C . VAL B 1 147 ? 15.578 -12.367 -0.822 1 97.44 147 VAL B C 1
ATOM 2937 O O . VAL B 1 147 ? 15.57 -11.18 -1.146 1 97.44 147 VAL B O 1
ATOM 2940 N N . TRP B 1 148 ? 14.594 -13.156 -0.805 1 98 148 TRP B N 1
ATOM 2941 C CA . TRP B 1 148 ? 13.312 -12.672 -1.298 1 98 148 TRP B CA 1
ATOM 2942 C C . TRP B 1 148 ? 12.523 -11.984 -0.188 1 98 148 TRP B C 1
ATOM 2944 O O . TRP B 1 148 ? 12.398 -12.516 0.915 1 98 148 TRP B O 1
ATOM 2954 N N . VAL B 1 149 ? 12.023 -10.773 -0.516 1 98.38 149 VAL B N 1
ATOM 2955 C CA . VAL B 1 149 ? 11.328 -9.945 0.465 1 98.38 149 VAL B CA 1
ATOM 2956 C C . VAL B 1 149 ? 9.977 -9.508 -0.095 1 98.38 149 VAL B C 1
ATOM 2958 O O . VAL B 1 149 ? 9.859 -9.188 -1.279 1 98.38 149 VAL B O 1
ATOM 2961 N N . TRP B 1 150 ? 8.984 -9.5 0.848 1 98.5 150 TRP B N 1
ATOM 2962 C CA . TRP B 1 150 ? 7.652 -9.039 0.481 1 98.5 150 TRP B CA 1
ATOM 2963 C C . TRP B 1 150 ? 7.578 -7.512 0.529 1 98.5 150 TRP B C 1
ATOM 2965 O O . TRP B 1 150 ? 8.531 -6.852 0.951 1 98.5 150 TRP B O 1
ATOM 2975 N N . MET B 1 151 ? 6.422 -6.961 0.073 1 97.88 151 MET B N 1
ATOM 2976 C CA . MET B 1 151 ? 6.18 -5.523 -0 1 97.88 151 MET B CA 1
ATOM 2977 C C . MET B 1 151 ? 6.344 -4.875 1.369 1 97.88 151 MET B C 1
ATOM 2979 O O . MET B 1 151 ? 6.723 -3.705 1.465 1 97.88 151 MET B O 1
ATOM 2983 N N . ASP B 1 152 ? 6.051 -5.57 2.41 1 97.88 152 ASP B N 1
ATOM 2984 C CA . ASP B 1 152 ? 6.129 -5 3.752 1 97.88 152 ASP B CA 1
ATOM 2985 C C . ASP B 1 152 ? 7.504 -5.242 4.371 1 97.88 152 ASP B C 1
ATOM 2987 O O . ASP B 1 152 ? 7.68 -5.082 5.582 1 97.88 152 ASP B O 1
ATOM 2991 N N . ASN B 1 153 ? 8.43 -5.758 3.617 1 97.62 153 ASN B N 1
ATOM 2992 C CA . ASN B 1 153 ? 9.836 -5.957 3.965 1 97.62 153 ASN B CA 1
ATOM 2993 C C . ASN B 1 153 ? 10.023 -7.18 4.863 1 97.62 153 ASN B C 1
ATOM 2995 O O . ASN B 1 153 ? 11.047 -7.316 5.527 1 97.62 153 ASN B O 1
ATOM 2999 N N . THR B 1 154 ? 9.008 -8.016 4.934 1 97.69 154 THR B N 1
ATOM 3000 C CA . THR B 1 154 ? 9.211 -9.297 5.598 1 97.69 154 THR B CA 1
ATOM 3001 C C . THR B 1 154 ? 9.867 -10.297 4.652 1 97.69 154 THR B C 1
ATOM 3003 O O . THR B 1 154 ? 9.586 -10.297 3.449 1 97.69 154 THR B O 1
ATOM 3006 N N . THR B 1 155 ? 10.664 -11.117 5.23 1 96.5 155 THR B N 1
ATOM 3007 C CA . THR B 1 155 ? 11.336 -12.133 4.438 1 96.5 155 THR B CA 1
ATOM 3008 C C . THR B 1 155 ? 10.414 -13.32 4.176 1 96.5 155 THR B C 1
ATOM 3010 O O . THR B 1 155 ? 9.57 -13.648 5.008 1 96.5 155 THR B O 1
ATOM 3013 N N . LEU B 1 156 ? 10.648 -13.867 3.078 1 96.31 156 LEU B N 1
ATOM 3014 C CA . LEU B 1 156 ? 9.867 -15.047 2.705 1 96.31 156 LEU B CA 1
ATOM 3015 C C . LEU B 1 156 ? 10.047 -16.156 3.729 1 96.31 156 LEU B C 1
ATOM 3017 O O . LEU B 1 156 ? 11.172 -16.453 4.148 1 96.31 156 LEU B O 1
ATOM 3021 N N . ASN B 1 157 ? 8.938 -16.609 4.125 1 93.12 157 ASN B N 1
ATOM 3022 C CA . ASN B 1 157 ? 8.906 -17.766 5.016 1 93.12 157 ASN B CA 1
ATOM 3023 C C . ASN B 1 157 ? 9.055 -19.078 4.242 1 93.12 157 ASN B C 1
ATOM 3025 O O . ASN B 1 157 ? 8.203 -19.422 3.42 1 93.12 157 ASN B O 1
ATOM 3029 N N . ASP B 1 158 ? 10.016 -19.906 4.625 1 89.5 158 ASP B N 1
ATOM 3030 C CA . ASP B 1 158 ? 10.328 -21.125 3.893 1 89.5 158 ASP B CA 1
ATOM 3031 C C . ASP B 1 158 ? 9.195 -22.141 4 1 89.5 158 ASP B C 1
ATOM 3033 O O . ASP B 1 158 ? 9.078 -23.047 3.172 1 89.5 158 ASP B O 1
ATOM 3037 N N . ASN B 1 159 ? 8.422 -21.922 4.988 1 91 159 ASN B N 1
ATOM 3038 C CA . ASN B 1 159 ? 7.32 -22.859 5.191 1 91 159 ASN B CA 1
ATOM 3039 C C . ASN B 1 159 ? 6.121 -22.516 4.305 1 91 159 ASN B C 1
ATOM 3041 O O . ASN B 1 159 ? 5.211 -23.328 4.148 1 91 159 ASN B O 1
ATOM 3045 N N . ILE B 1 160 ? 6.117 -21.297 3.758 1 91.19 160 ILE B N 1
ATOM 3046 C CA . ILE B 1 160 ? 5.035 -20.844 2.889 1 91.19 160 ILE B CA 1
ATOM 3047 C C . ILE B 1 160 ? 5.609 -20.328 1.569 1 91.19 160 ILE B C 1
ATOM 3049 O O . ILE B 1 160 ? 5.77 -19.125 1.381 1 91.19 160 ILE B O 1
ATOM 3053 N N . MET B 1 161 ? 6.062 -21.188 0.769 1 91.88 161 MET B N 1
ATOM 3054 C CA . MET B 1 161 ? 6.605 -20.828 -0.538 1 91.88 161 MET B CA 1
ATOM 3055 C C . MET B 1 161 ? 6.094 -21.766 -1.622 1 91.88 161 MET B C 1
ATOM 3057 O O . MET B 1 161 ? 5.895 -22.953 -1.373 1 91.88 161 MET B O 1
ATOM 3061 N N . PHE B 1 162 ? 5.887 -21.234 -2.828 1 92.44 162 PHE B N 1
ATOM 3062 C CA . PHE B 1 162 ? 5.23 -21.984 -3.891 1 92.44 162 PHE B CA 1
ATOM 3063 C C . PHE B 1 162 ? 6.008 -21.859 -5.195 1 92.44 162 PHE B C 1
ATOM 3065 O O . PHE B 1 162 ? 5.418 -21.672 -6.262 1 92.44 162 PHE B O 1
ATOM 3072 N N . TRP B 1 163 ? 7.285 -21.969 -5.062 1 91.81 163 TRP B N 1
ATOM 3073 C CA . TRP B 1 163 ? 8.125 -21.906 -6.254 1 91.81 163 TRP B CA 1
ATOM 3074 C C . TRP B 1 163 ? 7.938 -23.156 -7.113 1 91.81 163 TRP B C 1
ATOM 3076 O O . TRP B 1 163 ? 7.707 -24.25 -6.59 1 91.81 163 TRP B O 1
ATOM 3086 N N . ASP B 1 164 ? 8.117 -22.969 -8.391 1 88.75 164 ASP B N 1
ATOM 3087 C CA . ASP B 1 164 ? 8.133 -24.125 -9.281 1 88.75 164 ASP B CA 1
ATOM 3088 C C . ASP B 1 164 ? 9.328 -25.031 -8.992 1 88.75 164 ASP B C 1
ATOM 3090 O O . ASP B 1 164 ? 10.477 -24.609 -9.133 1 88.75 164 ASP B O 1
ATOM 3094 N N . PRO B 1 165 ? 9 -26.219 -8.484 1 81.06 165 PRO B N 1
ATOM 3095 C CA . PRO B 1 165 ? 10.109 -27.109 -8.141 1 81.06 165 PRO B CA 1
ATOM 3096 C C . PRO B 1 165 ? 10.797 -27.703 -9.367 1 81.06 165 PRO B C 1
ATOM 3098 O O . PRO B 1 165 ? 11.781 -28.438 -9.234 1 81.06 165 PRO B O 1
ATOM 3101 N N . ARG B 1 166 ? 9.945 -27.625 -10.523 1 65.44 166 ARG B N 1
ATOM 3102 C CA . ARG B 1 166 ? 10.477 -28.344 -11.68 1 65.44 166 ARG B CA 1
ATOM 3103 C C . ARG B 1 166 ? 11.914 -27.922 -11.977 1 65.44 166 ARG B C 1
ATOM 3105 O O . ARG B 1 166 ? 12.281 -26.766 -11.789 1 65.44 166 ARG B O 1
ATOM 3112 N N . ASN B 1 167 ? 12.797 -28.578 -11.758 1 51.84 167 ASN B N 1
ATOM 3113 C CA . ASN B 1 167 ? 14.07 -28.422 -12.453 1 51.84 167 ASN B CA 1
ATOM 3114 C C . ASN B 1 167 ? 13.867 -27.984 -13.906 1 51.84 167 ASN B C 1
ATOM 3116 O O . ASN B 1 167 ? 14.789 -27.469 -14.531 1 51.84 167 ASN B O 1
ATOM 3120 N N . GLY B 1 168 ? 12.844 -28.688 -14.805 1 39.06 168 GLY B N 1
ATOM 3121 C CA . GLY B 1 168 ? 12.875 -28.797 -16.25 1 39.06 168 GLY B CA 1
ATOM 3122 C C . GLY B 1 168 ? 11.953 -27.812 -16.953 1 39.06 168 GLY B C 1
ATOM 3123 O O . GLY B 1 168 ? 11.164 -28.203 -17.812 1 39.06 168 GLY B O 1
ATOM 3124 N N . THR B 1 169 ? 11.477 -26.688 -16.719 1 40.34 169 THR B N 1
ATOM 3125 C CA . THR B 1 169 ? 10.891 -26.125 -17.938 1 40.34 169 THR B CA 1
ATOM 3126 C C . THR B 1 169 ? 11.68 -26.578 -19.172 1 40.34 169 THR B C 1
ATOM 3128 O O . THR B 1 169 ? 12.781 -27.109 -19.047 1 40.34 169 THR B O 1
ATOM 3131 N N . GLU B 1 170 ? 10.969 -26.219 -20.406 1 44.16 170 GLU B N 1
ATOM 3132 C CA . GLU B 1 170 ? 11.609 -26.672 -21.641 1 44.16 170 GLU B CA 1
ATOM 3133 C C . GLU B 1 170 ? 13.125 -26.547 -21.562 1 44.16 170 GLU B C 1
ATOM 3135 O O . GLU B 1 170 ? 13.859 -27.438 -22 1 44.16 170 GLU B O 1
ATOM 3140 N N . ASN B 1 171 ? 13.609 -25.25 -21.297 1 44.19 171 ASN B N 1
ATOM 3141 C CA . ASN B 1 171 ? 15.031 -25.156 -21.625 1 44.19 171 ASN B CA 1
ATOM 3142 C C . ASN B 1 171 ? 15.891 -25.094 -20.359 1 44.19 171 ASN B C 1
ATOM 3144 O O . ASN B 1 171 ? 17.094 -24.844 -20.438 1 44.19 171 ASN B O 1
ATOM 3148 N N . SER B 1 172 ? 15.25 -24.812 -18.938 1 53.44 172 SER B N 1
ATOM 3149 C CA . SER B 1 172 ? 16.297 -24.859 -17.922 1 53.44 172 SER B CA 1
ATOM 3150 C C . SER B 1 172 ? 15.945 -25.875 -16.828 1 53.44 172 SER B C 1
ATOM 3152 O O . SER B 1 172 ? 14.781 -25.984 -16.422 1 53.44 172 SER B O 1
ATOM 3154 N N . ASP B 1 173 ? 16.5 -26.984 -16.469 1 61.59 173 ASP B N 1
ATOM 3155 C CA . ASP B 1 173 ? 16.562 -28.047 -15.461 1 61.59 173 ASP B CA 1
ATOM 3156 C C . ASP B 1 173 ? 16.672 -27.469 -14.055 1 61.59 173 ASP B C 1
ATOM 3158 O O . ASP B 1 173 ? 16.766 -28.203 -13.078 1 61.59 173 ASP B O 1
ATOM 3162 N N . LYS B 1 174 ? 16.547 -26.109 -13.875 1 77.69 174 LYS B N 1
ATOM 3163 C CA . LYS B 1 174 ? 16.797 -25.609 -12.523 1 77.69 174 LYS B CA 1
ATOM 3164 C C . LYS B 1 174 ? 15.516 -25.141 -11.867 1 77.69 174 LYS B C 1
ATOM 3166 O O . LYS B 1 174 ? 14.695 -24.469 -12.508 1 77.69 174 LYS B O 1
ATOM 3171 N N . PRO B 1 175 ? 15.266 -25.484 -10.688 1 85.69 175 PRO B N 1
ATOM 3172 C CA . PRO B 1 175 ? 14.086 -25.047 -9.945 1 85.69 175 PRO B CA 1
ATOM 3173 C C . PRO B 1 175 ? 14.008 -23.531 -9.797 1 85.69 175 PRO B C 1
ATOM 3175 O O . PRO B 1 175 ? 15.039 -22.859 -9.797 1 85.69 175 PRO B O 1
ATOM 3178 N N . GLU B 1 176 ? 12.781 -23.047 -9.766 1 90.69 176 GLU B N 1
ATOM 3179 C CA . GLU B 1 176 ? 12.594 -21.625 -9.484 1 90.69 176 GLU B CA 1
ATOM 3180 C C . GLU B 1 176 ? 12.836 -21.328 -8.008 1 90.69 176 GLU B C 1
ATOM 3182 O O . GLU B 1 176 ? 12.609 -22.172 -7.145 1 90.69 176 GLU B O 1
ATOM 3187 N N . PRO B 1 177 ? 13.039 -20.094 -7.707 1 93.75 177 PRO B N 1
ATOM 3188 C CA . PRO B 1 177 ? 13.539 -19.094 -8.641 1 93.75 177 PRO B CA 1
ATOM 3189 C C . PRO B 1 177 ? 14.922 -19.438 -9.195 1 93.75 177 PRO B C 1
ATOM 3191 O O . PRO B 1 177 ? 15.859 -19.672 -8.43 1 93.75 177 PRO B O 1
ATOM 3194 N N . ASN B 1 178 ? 15.227 -19.375 -10.555 1 91.25 178 ASN B N 1
ATOM 3195 C CA . ASN B 1 178 ? 16.469 -19.828 -11.18 1 91.25 178 ASN B CA 1
ATOM 3196 C C . ASN B 1 178 ? 17.297 -18.672 -11.703 1 91.25 178 ASN B C 1
ATOM 3198 O O . ASN B 1 178 ? 18.406 -18.859 -12.18 1 91.25 178 ASN B O 1
ATOM 3202 N N . ASN B 1 179 ? 16.75 -17.5 -11.539 1 94.38 179 ASN B N 1
ATOM 3203 C CA . ASN B 1 179 ? 17.469 -16.312 -12.008 1 94.38 179 ASN B CA 1
ATOM 3204 C C . ASN B 1 179 ? 18 -16.5 -13.422 1 94.38 179 ASN B C 1
ATOM 3206 O O . ASN B 1 179 ? 19.172 -16.234 -13.695 1 94.38 179 ASN B O 1
ATOM 3210 N N . TRP B 1 180 ? 17.156 -16.906 -14.328 1 89 180 TRP B N 1
ATOM 3211 C CA . TRP B 1 180 ? 17.531 -17.141 -15.719 1 89 180 TRP B CA 1
ATOM 3212 C C . TRP B 1 180 ? 18.281 -15.953 -16.297 1 89 180 TRP B C 1
ATOM 3214 O O . TRP B 1 180 ? 17.859 -14.805 -16.156 1 89 180 TRP B O 1
ATOM 3224 N N . LEU B 1 181 ? 19.516 -16.172 -16.828 1 90.88 181 LEU B N 1
ATOM 3225 C CA . LEU B 1 181 ? 20.406 -15.188 -17.438 1 90.88 181 LEU B CA 1
ATOM 3226 C C . LEU B 1 181 ? 20.844 -14.141 -16.422 1 90.88 181 LEU B C 1
ATOM 3228 O O . LEU B 1 181 ? 21.312 -13.062 -16.797 1 90.88 181 LEU B O 1
ATOM 3232 N N . LEU B 1 182 ? 20.484 -14.375 -15.125 1 93.69 182 LEU B N 1
ATOM 3233 C CA . LEU B 1 182 ? 20.891 -13.523 -14.016 1 93.69 182 LEU B CA 1
ATOM 3234 C C . LEU B 1 182 ? 20.172 -12.18 -14.07 1 93.69 182 LEU B C 1
ATOM 3236 O O . LEU B 1 182 ? 20.734 -11.148 -13.695 1 93.69 182 LEU B O 1
ATOM 3240 N N . MET B 1 183 ? 18.953 -12.219 -14.578 1 96.38 183 MET B N 1
ATOM 3241 C CA . MET B 1 183 ? 18.25 -10.953 -14.781 1 96.38 183 MET B CA 1
ATOM 3242 C C . MET B 1 183 ? 16.875 -10.992 -14.133 1 96.38 183 MET B C 1
ATOM 3244 O O . MET B 1 183 ? 16.125 -10.008 -14.195 1 96.38 183 MET B O 1
ATOM 3248 N N . GLU B 1 184 ? 16.547 -12.109 -13.508 1 96.56 184 GLU B N 1
ATOM 3249 C CA . GLU B 1 184 ? 15.203 -12.258 -12.953 1 96.56 184 GLU B CA 1
ATOM 3250 C C . GLU B 1 184 ? 15.195 -11.992 -11.453 1 96.56 184 GLU B C 1
ATOM 3252 O O . GLU B 1 184 ? 15.789 -12.75 -10.68 1 96.56 184 GLU B O 1
ATOM 3257 N N . HIS B 1 185 ? 14.422 -10.883 -11.039 1 98.38 185 HIS B N 1
ATOM 3258 C CA . HIS B 1 185 ? 14.5 -10.484 -9.641 1 98.38 185 HIS B CA 1
ATOM 3259 C C . HIS B 1 185 ? 13.109 -10.18 -9.078 1 98.38 185 HIS B C 1
ATOM 3261 O O . HIS B 1 185 ? 12.984 -9.648 -7.973 1 98.38 185 HIS B O 1
ATOM 3267 N N . CYS B 1 186 ? 12.094 -10.43 -9.867 1 98.56 186 CYS B N 1
ATOM 3268 C CA . CYS B 1 186 ? 10.719 -10.188 -9.453 1 98.56 186 CYS B CA 1
ATOM 3269 C C . CYS B 1 186 ? 9.867 -11.445 -9.609 1 98.56 186 CYS B C 1
ATOM 3271 O O . CYS B 1 186 ? 10.133 -12.266 -10.484 1 98.56 186 CYS B O 1
ATOM 3273 N N . ALA B 1 187 ? 8.867 -11.594 -8.758 1 97.31 187 ALA B N 1
ATOM 3274 C CA . ALA B 1 187 ? 8.094 -12.828 -8.727 1 97.31 187 ALA B CA 1
ATOM 3275 C C . ALA B 1 187 ? 6.73 -12.641 -9.391 1 97.31 187 ALA B C 1
ATOM 3277 O O . ALA B 1 187 ? 6.121 -11.578 -9.273 1 97.31 187 ALA B O 1
ATOM 3278 N N . ARG B 1 188 ? 6.324 -13.703 -10.008 1 96.5 188 ARG B N 1
ATOM 3279 C CA . ARG B 1 188 ? 5.02 -13.727 -10.656 1 96.5 188 ARG B CA 1
ATOM 3280 C C . ARG B 1 188 ? 4.32 -15.062 -10.445 1 96.5 188 ARG B C 1
ATOM 3282 O O . ARG B 1 188 ? 4.953 -16.047 -10.047 1 96.5 188 ARG B O 1
ATOM 3289 N N . MET B 1 189 ? 3.012 -15.062 -10.734 1 93.88 189 MET B N 1
ATOM 3290 C CA . MET B 1 189 ? 2.213 -16.281 -10.727 1 93.88 189 MET B CA 1
ATOM 3291 C C . MET B 1 189 ? 1.2 -16.281 -11.859 1 93.88 189 MET B C 1
ATOM 3293 O O . MET B 1 189 ? 1.079 -15.289 -12.586 1 93.88 189 MET B O 1
ATOM 3297 N N . GLY B 1 190 ? 0.629 -17.438 -12.078 1 88.69 190 GLY B N 1
ATOM 3298 C CA . GLY B 1 190 ? -0.382 -17.547 -13.117 1 88.69 190 GLY B CA 1
ATOM 3299 C C . GLY B 1 190 ? -0.033 -18.578 -14.18 1 88.69 190 GLY B C 1
ATOM 3300 O O . GLY B 1 190 ? -0.61 -18.562 -15.266 1 88.69 190 GLY B O 1
ATOM 3301 N N . ARG B 1 191 ? 0.972 -19.266 -13.953 1 85.88 191 ARG B N 1
ATOM 3302 C CA . ARG B 1 191 ? 1.33 -20.375 -14.836 1 85.88 191 ARG B CA 1
ATOM 3303 C C . ARG B 1 191 ? 1.354 -21.703 -14.086 1 85.88 191 ARG B C 1
ATOM 3305 O O . ARG B 1 191 ? 1.71 -21.734 -12.906 1 85.88 191 ARG B O 1
ATOM 3312 N N . ARG B 1 192 ? 1.025 -22.688 -14.852 1 79 192 ARG B N 1
ATOM 3313 C CA . ARG B 1 192 ? 1.009 -24.016 -14.258 1 79 192 ARG B CA 1
ATOM 3314 C C . ARG B 1 192 ? 2.422 -24.562 -14.125 1 79 192 ARG B C 1
ATOM 3316 O O . ARG B 1 192 ? 3.285 -24.297 -14.961 1 79 192 ARG B O 1
ATOM 3323 N N . CYS B 1 193 ? 2.67 -25.188 -13.016 1 79 193 CYS B N 1
ATOM 3324 C CA . CYS B 1 193 ? 3.869 -26 -12.883 1 79 193 CYS B CA 1
ATOM 3325 C C . CYS B 1 193 ? 3.512 -27.484 -12.82 1 79 193 CYS B C 1
ATOM 3327 O O . CYS B 1 193 ? 2.338 -27.844 -12.906 1 79 193 CYS B O 1
ATOM 3329 N N . LEU B 1 194 ? 4.539 -28.531 -12.891 1 65.69 194 LEU B N 1
ATOM 3330 C CA . LEU B 1 194 ? 4.355 -29.969 -13.031 1 65.69 194 LEU B CA 1
ATOM 3331 C C . LEU B 1 194 ? 3.037 -30.406 -12.414 1 65.69 194 LEU B C 1
ATOM 3333 O O . LEU B 1 194 ? 1.985 -30.312 -13.047 1 65.69 194 LEU B O 1
ATOM 3337 N N . ASP B 1 195 ? 3.268 -31.031 -11.305 1 58.56 195 ASP B N 1
ATOM 3338 C CA . ASP B 1 195 ? 2.158 -31.75 -10.695 1 58.56 195 ASP B CA 1
ATOM 3339 C C . ASP B 1 195 ? 1.156 -30.797 -10.055 1 58.56 195 ASP B C 1
ATOM 3341 O O . ASP B 1 195 ? 0.117 -31.219 -9.547 1 58.56 195 ASP B O 1
ATOM 3345 N N . GLN B 1 196 ? 1.672 -29.609 -9.906 1 59.5 196 GLN B N 1
ATOM 3346 C CA . GLN B 1 196 ? 0.829 -28.766 -9.07 1 59.5 196 GLN B CA 1
ATOM 3347 C C . GLN B 1 196 ? 0.317 -27.562 -9.859 1 59.5 196 GLN B C 1
ATOM 3349 O O . GLN B 1 196 ? 0.89 -27.188 -10.891 1 59.5 196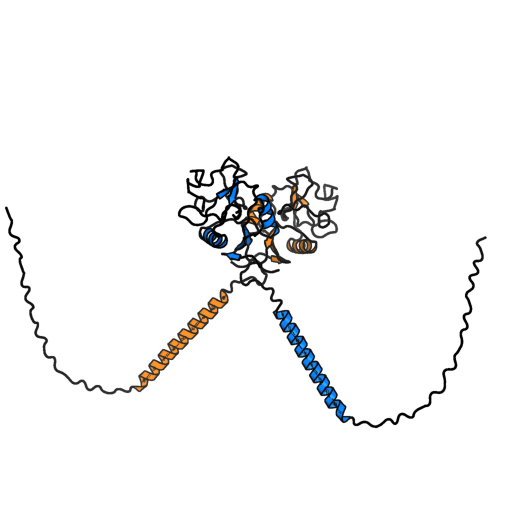 GLN B O 1
ATOM 3354 N N . MET B 1 197 ? -0.938 -26.875 -9.5 1 61.44 197 MET B N 1
ATOM 3355 C CA . MET B 1 197 ? -1.862 -25.938 -10.148 1 61.44 197 MET B CA 1
ATOM 3356 C C . MET B 1 197 ? -1.182 -24.609 -10.438 1 61.44 197 MET B C 1
ATOM 3358 O O . MET B 1 197 ? -1.352 -24.047 -11.523 1 61.44 197 MET B O 1
ATOM 3362 N N . GLN B 1 198 ? -0.795 -23.797 -9.656 1 75.06 198 GLN B N 1
ATOM 3363 C CA . GLN B 1 198 ? -0.169 -22.531 -10 1 75.06 198 GLN B CA 1
ATOM 3364 C C . GLN B 1 198 ? 0.936 -22.172 -9.008 1 75.06 198 GLN B C 1
ATOM 3366 O O . GLN B 1 198 ? 0.768 -22.344 -7.797 1 75.06 198 GLN B O 1
ATOM 3371 N N . CYS B 1 199 ? 2.164 -22.016 -9.508 1 89.31 199 CYS B N 1
ATOM 3372 C CA . CYS B 1 199 ? 3.369 -21.734 -8.734 1 89.31 199 CYS B CA 1
ATOM 3373 C C . CYS B 1 199 ? 3.938 -20.375 -9.086 1 89.31 199 CYS B C 1
ATOM 3375 O O . CYS B 1 199 ? 3.395 -19.672 -9.938 1 89.31 199 CYS B O 1
ATOM 3377 N N . TRP B 1 200 ? 4.965 -20.031 -8.258 1 94.25 200 TRP B N 1
ATOM 3378 C CA . TRP B 1 200 ? 5.656 -18.766 -8.484 1 94.25 200 TRP B CA 1
ATOM 3379 C C . TRP B 1 200 ? 6.828 -18.938 -9.445 1 94.25 200 TRP B C 1
ATOM 3381 O O . TRP B 1 200 ? 7.434 -20.016 -9.492 1 94.25 200 TRP B O 1
ATOM 3391 N N . PHE B 1 201 ? 7.125 -17.859 -10.172 1 93.06 201 PHE B N 1
ATOM 3392 C CA . PHE B 1 201 ? 8.273 -17.797 -11.078 1 93.06 201 PHE B CA 1
ATOM 3393 C C . PHE B 1 201 ? 8.992 -16.469 -10.945 1 93.06 201 PHE B C 1
ATOM 3395 O O . PHE B 1 201 ? 8.352 -15.406 -10.875 1 93.06 201 PHE B O 1
ATOM 3402 N N . ASP B 1 202 ? 10.328 -16.578 -10.82 1 94.94 202 ASP B N 1
ATOM 3403 C CA . ASP B 1 202 ? 11.031 -15.305 -10.969 1 94.94 202 ASP B CA 1
ATOM 3404 C C . ASP B 1 202 ? 11.102 -14.883 -12.43 1 94.94 202 ASP B C 1
ATOM 3406 O O . ASP B 1 202 ? 11.016 -15.719 -13.328 1 94.94 202 ASP B O 1
ATOM 3410 N N . TYR B 1 203 ? 11.133 -13.586 -12.602 1 95.62 203 TYR B N 1
ATOM 3411 C CA . TYR B 1 203 ? 11.094 -13.047 -13.961 1 95.62 203 TYR B CA 1
ATOM 3412 C C . TYR B 1 203 ? 11.789 -11.695 -14.031 1 95.62 203 TYR B C 1
ATOM 3414 O O . TYR B 1 203 ? 12.195 -11.141 -13 1 95.62 203 TYR B O 1
ATOM 3422 N N . ILE B 1 204 ? 12.062 -11.305 -15.305 1 97.06 204 ILE B N 1
ATOM 3423 C CA . ILE B 1 204 ? 12.695 -10.016 -15.539 1 97.06 204 ILE B CA 1
ATOM 3424 C C . ILE B 1 204 ? 11.727 -8.891 -15.164 1 97.06 204 ILE B C 1
ATOM 3426 O O . ILE B 1 204 ? 10.648 -8.773 -15.742 1 97.06 204 ILE B O 1
ATOM 3430 N N . CYS B 1 205 ? 12.133 -7.984 -14.266 1 98.19 205 CYS B N 1
ATOM 3431 C CA . CYS B 1 205 ? 11.25 -7.035 -13.594 1 98.19 205 CYS B CA 1
ATOM 3432 C C . CYS B 1 205 ? 10.695 -6.016 -14.586 1 98.19 205 CYS B C 1
ATOM 3434 O O . CYS B 1 205 ? 9.609 -5.48 -14.391 1 98.19 205 CYS B O 1
ATOM 3436 N N . ASN B 1 206 ? 11.414 -5.785 -15.664 1 98.06 206 ASN B N 1
ATOM 3437 C CA . ASN B 1 206 ? 11.078 -4.672 -16.547 1 98.06 206 ASN B CA 1
ATOM 3438 C C . ASN B 1 206 ? 10.133 -5.105 -17.656 1 98.06 206 ASN B C 1
ATOM 3440 O O . ASN B 1 206 ? 9.711 -4.285 -18.469 1 98.06 206 ASN B O 1
ATOM 3444 N N . ILE B 1 207 ? 9.742 -6.414 -17.656 1 97.31 207 ILE B N 1
ATOM 3445 C CA . ILE B 1 207 ? 8.773 -6.895 -18.641 1 97.31 207 ILE B CA 1
ATOM 3446 C C . ILE B 1 207 ? 7.355 -6.66 -18.109 1 97.31 207 ILE B C 1
ATOM 3448 O O . ILE B 1 207 ? 7.047 -6.996 -16.969 1 97.31 207 ILE B O 1
ATOM 3452 N N . PRO B 1 208 ? 6.504 -6.047 -18.938 1 97.88 208 PRO B N 1
ATOM 3453 C CA . PRO B 1 208 ? 5.141 -5.785 -18.469 1 97.88 208 PRO B CA 1
ATOM 3454 C C . PRO B 1 208 ? 4.324 -7.066 -18.281 1 97.88 208 PRO B C 1
ATOM 3456 O O . PRO B 1 208 ? 4.336 -7.941 -19.156 1 97.88 208 PRO B O 1
ATOM 3459 N N . CYS B 1 209 ? 3.693 -7.191 -17.172 1 97.75 209 CYS B N 1
ATOM 3460 C CA . CYS B 1 209 ? 2.76 -8.25 -16.812 1 97.75 209 CYS B CA 1
ATOM 3461 C C . CYS B 1 209 ? 1.548 -7.688 -16.078 1 97.75 209 CYS B C 1
ATOM 3463 O O . CYS B 1 209 ? 1.526 -6.508 -15.727 1 97.75 209 CYS B O 1
ATOM 3465 N N . LYS B 1 210 ? 0.536 -8.477 -15.961 1 98.12 210 LYS B N 1
ATOM 3466 C CA . LYS B 1 210 ? -0.579 -8.102 -15.102 1 98.12 210 LYS B CA 1
ATOM 3467 C C . LYS B 1 210 ? -0.154 -8.07 -13.633 1 98.12 210 LYS B C 1
ATOM 3469 O O . LYS B 1 210 ? 1.006 -8.344 -13.312 1 98.12 210 LYS B O 1
ATOM 3474 N N . ARG B 1 211 ? -1.076 -7.613 -12.781 1 98.5 211 ARG B N 1
ATOM 3475 C CA . ARG B 1 211 ? -0.707 -7.48 -11.375 1 98.5 211 ARG B CA 1
ATOM 3476 C C . ARG B 1 211 ? -1.869 -7.863 -10.461 1 98.5 211 ARG B C 1
ATOM 3478 O O . ARG B 1 211 ? -3.033 -7.762 -10.859 1 98.5 211 ARG B O 1
ATOM 3485 N N . ILE B 1 212 ? -1.524 -8.266 -9.258 1 98.81 212 ILE B N 1
ATOM 3486 C CA . ILE B 1 212 ? -2.498 -8.508 -8.203 1 98.81 212 ILE B CA 1
ATOM 3487 C C . ILE B 1 212 ? -2.283 -7.516 -7.059 1 98.81 212 ILE B C 1
ATOM 3489 O O . ILE B 1 212 ? -1.209 -7.484 -6.453 1 98.81 212 ILE B O 1
ATOM 3493 N N . CYS B 1 213 ? -3.314 -6.758 -6.809 1 98.88 213 CYS B N 1
ATOM 3494 C CA . CYS B 1 213 ? -3.275 -5.816 -5.695 1 98.88 213 CYS B CA 1
ATOM 3495 C C . CYS B 1 213 ? -4.098 -6.328 -4.516 1 98.88 213 CYS B C 1
ATOM 3497 O O . CYS B 1 213 ? -5.105 -7.012 -4.707 1 98.88 213 CYS B O 1
ATOM 3499 N N . GLU B 1 214 ? -3.648 -5.914 -3.344 1 98.69 214 GLU B N 1
ATOM 3500 C CA . GLU B 1 214 ? -4.312 -6.27 -2.092 1 98.69 214 GLU B CA 1
ATOM 3501 C C . GLU B 1 214 ? -4.52 -5.043 -1.211 1 98.69 214 GLU B C 1
ATOM 3503 O O . GLU B 1 214 ? -3.66 -4.164 -1.147 1 98.69 214 GLU B O 1
ATOM 3508 N N . SER B 1 215 ? -5.676 -4.922 -0.588 1 98.12 215 SER B N 1
ATOM 3509 C CA . SER B 1 215 ? -5.984 -3.883 0.387 1 98.12 215 SER B CA 1
ATOM 3510 C C . SER B 1 215 ? -6.793 -4.441 1.555 1 98.12 215 SER B C 1
ATOM 3512 O O . SER B 1 215 ? -7.375 -5.523 1.453 1 98.12 215 SER B O 1
ATOM 3514 N N . ARG B 1 216 ? -6.836 -3.674 2.619 1 96.44 216 ARG B N 1
ATOM 3515 C CA . ARG B 1 216 ? -7.59 -4.086 3.797 1 96.44 216 ARG B CA 1
ATOM 3516 C C . ARG B 1 216 ? -9.094 -4.023 3.533 1 96.44 216 ARG B C 1
ATOM 3518 O O . ARG B 1 216 ? -9.586 -3.053 2.955 1 96.44 216 ARG B O 1
ATOM 3525 N N . ALA B 1 217 ? -9.773 -5.074 3.98 1 95.81 217 ALA B N 1
ATOM 3526 C CA . ALA B 1 217 ? -11.227 -5.09 3.852 1 95.81 217 ALA B CA 1
ATOM 3527 C C . ALA B 1 217 ? -11.891 -4.387 5.035 1 95.81 217 ALA B C 1
ATOM 3529 O O . ALA B 1 217 ? -11.266 -4.191 6.078 1 95.81 217 ALA B O 1
ATOM 3530 N N . ALA B 1 218 ? -13.133 -4.023 4.797 1 92.69 218 ALA B N 1
ATOM 3531 C CA . ALA B 1 218 ? -13.906 -3.377 5.855 1 92.69 218 ALA B CA 1
ATOM 3532 C C . ALA B 1 218 ? -14.391 -4.398 6.879 1 92.69 218 ALA B C 1
ATOM 3534 O O . ALA B 1 218 ? -14.773 -4.031 7.996 1 92.69 218 ALA B O 1
ATOM 3535 N N . LYS B 1 219 ? -14.43 -5.547 6.438 1 82.62 219 LYS B N 1
ATOM 3536 C CA . LYS B 1 219 ? -14.867 -6.598 7.352 1 82.62 219 LYS B CA 1
ATOM 3537 C C . LYS B 1 219 ? -13.789 -7.656 7.535 1 82.62 219 LYS B C 1
ATOM 3539 O O . LYS B 1 219 ? -12.852 -7.742 6.734 1 82.62 219 LYS B O 1
ATOM 3544 N N . THR B 1 220 ? -13.945 -8.352 8.68 1 72.19 220 THR B N 1
ATOM 3545 C CA . THR B 1 220 ? -12.977 -9.414 8.922 1 72.19 220 THR B CA 1
ATOM 3546 C C . THR B 1 220 ? -13.43 -10.719 8.281 1 72.19 220 THR B C 1
ATOM 3548 O O . THR B 1 220 ? -14.633 -10.961 8.141 1 72.19 220 THR B O 1
#

Organism: Esox lucius (NCBI:txid8010)

pLDDT: mean 76.34, std 26.91, range [18.66, 98.88]

Nearest PDB structures (foldseek):
  1sl6-assembly6_F  TM=7.233E-01  e=4.837E-11  Homo sapiens
  3vpp-assembly2_B  TM=8.478E-01  e=4.682E-08  Homo sapiens
  3vpp-assembly1_A  TM=8.137E-01  e=3.508E-08  Homo sapiens
  6a7s-assembly1_B  TM=8.278E-01  e=3.937E-08  Saxidomus purpurata
  6m5m-assembly1_A  TM=8.372E-01  e=7.876E-08  Saxidomus purpurata

Radius of gyration: 41.35 Å; Cα contacts (8 Å, |Δi|>4): 722; chains: 2; bounding box: 99×166×69 Å

Sequence (440 aa):
MSDEIVYYNDQVRCHQNKVAGARGDAFKVGSRGGSQSVTMVTLACLWILLFCLATAWVVLFVSSRTTDNLSATGCAIGWEFYNGSCYHFSDDKLTWEQSQYACIHDGGHLVIIESWQEQDFIRKKVGNNFVENTYWIGMTDIEVEGVWVWMDNTTLNDNIMFWDPRNGTENSDKPEPNNWLLMEHCARMGRRCLDQMQCWFDYICNIPCKRICESRAAKTMSDEIVYYNDQVRCHQNKVAGARGDAFKVGSRGGSQSVTMVTLACLWILLFCLATAWVVLFVSSRTTDNLSATGCAIGWEFYNGSCYHFSDDKLTWEQSQYACIHDGGHLVIIESWQEQDFIRKKVGNNFVENTYWIGMTDIEVEGVWVWMDNTTLNDNIMFWDPRNGTENSDKPEPNNWLLMEHCARMGRRCLDQMQCWFDYICNIPCKRICESRAAKT

Foldseek 3Di:
DDDDPPDDPDDPPDDPDDDDDPDPPDPPPPPPDPPVVVVVVVVVVVVVVVVVVVVVVVCVVVVVVVPVCPVPQLDDPQWHDDDQKTKHWDDWWFFQVVQQVVLVVVPWGFDDDDDPVSVVVVLVVLAADDPQAWAFGQWWCVPPPPFIAGPVRDTDDPVDFFWQQQCDDPPGNHTPPPCVVVQFTTKIWRHDHPPDGIHIYTDHRGRIYIYMTMHGGNPD/DPDDPPPCPDPPDPPPPDPDPPDDPPPPPPPPDPPVVVVVVVVVVVVVVVVVVVVVVVCVVVVVVVPVCPVPQLDDPQWHDDDQKTKHWDDWWFFQVVQQVVLVVVPWGFDDDDDPVSVVVVLVVLFADDPQAWAFGQWWCVPPPPFIAGVVRDTDDPVDFFWQQQCCDPPGNHTPPPCVVVQFTTKIKRHDHPPGRMHIYTDHRGRIYIYMTMHGGNPD

Secondary structure (DSSP, 8-state):
---------------------------------TTHHHHHHHHHHHHHHHHHHHHHHHHHHHHHH------TTSS-TT-EEETTEEEEE-SS-B-HHHHHHHHHHTTSEE----SHHHHHHHHHHH-S--GGG-EEEEEE-SSSTT--EETTSPBPPTTS--B---S-SSS--SPSS--GGG-EEEEEEEEE-SSSSEEEEEEETTS-BEEEEEEE-S--/----------------------------------HHHHHHHHHHHHHHHHHHHHHHHHHHHHHHH------TTSS-TT-EEETTEEEEE-SS-B-HHHHHHHHHHTTSEE----SHHHHHHHHHHH-S--GGG-EEEEEE-SSSTT--EETTSPBPPTTS--B---S-SSS--SPSS--GGG-EEEEEEEE--SSSS-EEEEEETTS-BEEEEEEE-S--